Protein AF-0000000084893425 (afdb_homodimer)

Structure (mmCIF, N/CA/C/O backbone):
data_AF-0000000084893425-model_v1
#
loop_
_entity.id
_entity.type
_entity.pdbx_description
1 polymer 'adenylate cyclase'
#
loop_
_atom_site.group_PDB
_atom_site.id
_atom_site.type_symbol
_atom_site.label_atom_id
_atom_site.label_alt_id
_atom_site.label_comp_id
_atom_site.label_asym_id
_atom_site.label_entity_id
_atom_site.label_seq_id
_atom_site.pdbx_PDB_ins_code
_atom_site.Cartn_x
_atom_site.Cartn_y
_atom_site.Cartn_z
_atom_site.occupancy
_atom_site.B_iso_or_equiv
_atom_site.auth_seq_id
_atom_site.auth_comp_id
_atom_site.auth_asym_id
_atom_site.auth_atom_id
_atom_site.pdbx_PDB_model_num
ATOM 1 N N . GLU A 1 1 ? 61.594 -0.83 -3.252 1 50.06 1 GLU A N 1
ATOM 2 C CA . GLU A 1 1 ? 60.781 -1.594 -2.293 1 50.06 1 GLU A CA 1
ATOM 3 C C . GLU A 1 1 ? 59.625 -0.779 -1.783 1 50.06 1 GLU A C 1
ATOM 5 O O . GLU A 1 1 ? 58.5 -1.283 -1.716 1 50.06 1 GLU A O 1
ATOM 10 N N . PHE A 1 2 ? 59.812 0.336 -1.357 1 47.12 2 PHE A N 1
ATOM 11 C CA . PHE A 1 2 ? 58.781 1.226 -0.857 1 47.12 2 PHE A CA 1
ATOM 12 C C . PHE A 1 2 ? 57.781 1.551 -1.954 1 47.12 2 PHE A C 1
ATOM 14 O O . PHE A 1 2 ? 56.562 1.604 -1.702 1 47.12 2 PHE A O 1
ATOM 21 N N . THR A 1 3 ? 58.219 1.735 -3.127 1 51.75 3 THR A N 1
ATOM 22 C CA . THR A 1 3 ? 57.312 2.068 -4.238 1 51.75 3 THR A CA 1
ATOM 23 C C . THR A 1 3 ? 56.406 0.898 -4.562 1 51.75 3 THR A C 1
ATOM 25 O O . THR A 1 3 ? 55.219 1.096 -4.859 1 51.75 3 THR A O 1
ATOM 28 N N . THR A 1 4 ? 56.938 -0.257 -4.434 1 51.75 4 THR A N 1
ATOM 29 C CA . THR A 1 4 ? 56.156 -1.459 -4.723 1 51.75 4 THR A CA 1
ATOM 30 C C . THR A 1 4 ? 55.094 -1.674 -3.666 1 51.75 4 THR A C 1
ATOM 32 O O . THR A 1 4 ? 53.969 -2.074 -3.988 1 51.75 4 THR A O 1
ATOM 35 N N . LYS A 1 5 ? 55.406 -1.415 -2.449 1 48.09 5 LYS A N 1
ATOM 36 C CA . LYS A 1 5 ? 54.469 -1.588 -1.356 1 48.09 5 LYS A CA 1
ATOM 37 C C . LYS A 1 5 ? 53.344 -0.569 -1.448 1 48.09 5 LYS A C 1
ATOM 39 O O . LYS A 1 5 ? 52.156 -0.908 -1.232 1 48.09 5 LYS A O 1
ATOM 44 N N . LEU A 1 6 ? 53.781 0.593 -1.753 1 51.97 6 LEU A N 1
ATOM 45 C CA . LEU A 1 6 ? 52.75 1.625 -1.913 1 51.97 6 LEU A CA 1
ATOM 46 C C . LEU A 1 6 ? 51.812 1.287 -3.066 1 51.97 6 LEU A C 1
ATOM 48 O O . LEU A 1 6 ? 50.625 1.51 -2.973 1 51.97 6 LEU A O 1
ATOM 52 N N . ASP A 1 7 ? 52.406 0.733 -4.039 1 51.31 7 ASP A N 1
ATOM 53 C CA . ASP A 1 7 ? 51.625 0.308 -5.184 1 51.31 7 ASP A CA 1
ATOM 54 C C . ASP A 1 7 ? 50.656 -0.811 -4.797 1 51.31 7 ASP A C 1
ATOM 56 O O . ASP A 1 7 ? 49.5 -0.821 -5.23 1 51.31 7 ASP A O 1
ATOM 60 N N . PHE A 1 8 ? 51.188 -1.689 -4.07 1 51.69 8 PHE A N 1
ATOM 61 C CA . PHE A 1 8 ? 50.344 -2.795 -3.6 1 51.69 8 PHE A CA 1
ATOM 62 C C . PHE A 1 8 ? 49.219 -2.287 -2.709 1 51.69 8 PHE A C 1
ATOM 64 O O . PHE A 1 8 ? 48.062 -2.707 -2.855 1 51.69 8 PHE A O 1
ATOM 71 N N . LEU A 1 9 ? 49.531 -1.466 -1.801 1 53.12 9 LEU A N 1
ATOM 72 C CA . LEU A 1 9 ? 48.5 -0.928 -0.898 1 53.12 9 LEU A CA 1
ATOM 73 C C . LEU A 1 9 ? 47.469 -0.147 -1.671 1 53.12 9 LEU A C 1
ATOM 75 O O . LEU A 1 9 ? 46.25 -0.226 -1.354 1 53.12 9 LEU A O 1
ATOM 79 N N . ARG A 1 10 ? 47.906 0.449 -2.561 1 50.91 10 ARG A N 1
ATOM 80 C CA . ARG A 1 10 ? 47 1.214 -3.396 1 50.91 10 ARG A CA 1
ATOM 81 C C . ARG A 1 10 ? 46.094 0.29 -4.191 1 50.91 10 ARG A C 1
ATOM 83 O O . ARG A 1 10 ? 44.906 0.573 -4.355 1 50.91 10 ARG A O 1
ATOM 90 N N . LYS A 1 11 ? 46.688 -0.682 -4.695 1 52.53 11 LYS A N 1
ATOM 91 C CA . LYS A 1 11 ? 45.875 -1.677 -5.398 1 52.53 11 LYS A CA 1
ATOM 92 C C . LYS A 1 11 ? 44.812 -2.295 -4.477 1 52.53 11 LYS A C 1
ATOM 94 O O . LYS A 1 11 ? 43.688 -2.5 -4.875 1 52.53 11 LYS A O 1
ATOM 99 N N . LEU A 1 12 ? 45.281 -2.545 -3.322 1 53.75 12 LEU A N 1
ATOM 100 C CA . LEU A 1 12 ? 44.375 -3.117 -2.344 1 53.75 12 LEU A CA 1
ATOM 101 C C . LEU A 1 12 ? 43.25 -2.137 -2.014 1 53.75 12 LEU A C 1
ATOM 103 O O . LEU A 1 12 ? 42.094 -2.537 -1.876 1 53.75 12 LEU A O 1
ATOM 107 N N . GLN A 1 13 ? 43.688 -0.951 -1.825 1 55.56 13 GLN A N 1
ATOM 108 C CA . GLN A 1 13 ? 42.719 0.08 -1.544 1 55.56 13 GLN A CA 1
ATOM 109 C C . GLN A 1 13 ? 41.719 0.225 -2.699 1 55.56 13 GLN A C 1
ATOM 111 O O . GLN A 1 13 ? 40.531 0.401 -2.48 1 55.56 13 GLN A O 1
ATOM 116 N N . ALA A 1 14 ? 42.281 0.162 -3.84 1 55.81 14 ALA A N 1
ATOM 117 C CA . ALA A 1 14 ? 41.438 0.251 -5.031 1 55.81 14 ALA A CA 1
ATOM 118 C C . ALA A 1 14 ? 40.469 -0.92 -5.102 1 55.81 14 ALA A C 1
ATOM 120 O O . ALA A 1 14 ? 39.312 -0.743 -5.453 1 55.81 14 ALA A O 1
ATOM 121 N N . ILE A 1 15 ? 41.031 -2.016 -4.781 1 53.81 15 ILE A N 1
ATOM 122 C CA . ILE A 1 15 ? 40.188 -3.205 -4.793 1 53.81 15 ILE A CA 1
ATOM 123 C C . ILE A 1 15 ? 39.062 -3.07 -3.748 1 53.81 15 ILE A C 1
ATOM 125 O O . ILE A 1 15 ? 37.906 -3.393 -4.012 1 53.81 15 ILE A O 1
ATOM 129 N N . GLU A 1 16 ? 39.438 -2.631 -2.605 1 57.34 16 GLU A N 1
ATOM 130 C CA . GLU A 1 16 ? 38.469 -2.459 -1.531 1 57.34 16 GLU A CA 1
ATOM 131 C C . GLU A 1 16 ? 37.406 -1.43 -1.91 1 57.34 16 GLU A C 1
ATOM 133 O O . GLU A 1 16 ? 36.25 -1.599 -1.589 1 57.34 16 GLU A O 1
ATOM 138 N N . GLU A 1 17 ? 37.938 -0.517 -2.529 1 58.88 17 GLU A N 1
ATOM 139 C CA . GLU A 1 17 ? 37.031 0.536 -2.953 1 58.88 17 GLU A CA 1
ATOM 140 C C . GLU A 1 17 ? 36.062 0.028 -4.02 1 58.88 17 GLU A C 1
ATOM 142 O O . GLU A 1 17 ? 34.875 0.36 -3.994 1 58.88 17 GLU A O 1
ATOM 147 N N . VAL A 1 18 ? 36.719 -0.717 -4.922 1 57.53 18 VAL A N 1
ATOM 148 C CA . VAL A 1 18 ? 35.875 -1.309 -5.949 1 57.53 18 VAL A CA 1
ATOM 149 C C . VAL A 1 18 ? 34.875 -2.244 -5.301 1 57.53 18 VAL A C 1
ATOM 151 O O . VAL A 1 18 ? 33.688 -2.234 -5.66 1 57.53 18 VAL A O 1
ATOM 154 N N . LYS A 1 19 ? 35.375 -2.998 -4.391 1 59.56 19 LYS A N 1
ATOM 155 C CA . LYS A 1 19 ? 34.469 -3.908 -3.684 1 59.56 19 LYS A CA 1
ATOM 156 C C . LYS A 1 19 ? 33.406 -3.139 -2.922 1 59.56 19 LYS A C 1
ATOM 158 O O . LYS A 1 19 ? 32.25 -3.545 -2.9 1 59.56 19 LYS A O 1
ATOM 163 N N . GLY A 1 20 ? 33.875 -2.109 -2.324 1 60 20 GLY A N 1
ATOM 164 C CA . GLY A 1 20 ? 32.938 -1.266 -1.614 1 60 20 GLY A CA 1
ATOM 165 C C . GLY A 1 20 ? 31.875 -0.671 -2.52 1 60 20 GLY A C 1
ATOM 166 O O . GLY A 1 20 ? 30.703 -0.645 -2.166 1 60 20 GLY A O 1
ATOM 167 N N . MET A 1 21 ? 32.312 -0.296 -3.658 1 61.53 21 MET A N 1
ATOM 168 C CA . MET A 1 21 ? 31.391 0.268 -4.637 1 61.53 21 MET A CA 1
ATOM 169 C C . MET A 1 21 ? 30.422 -0.792 -5.141 1 61.53 21 MET A C 1
ATOM 171 O O . MET A 1 21 ? 29.234 -0.517 -5.312 1 61.53 21 MET A O 1
ATOM 175 N N . GLN A 1 22 ? 31.016 -1.936 -5.367 1 62.47 22 GLN A N 1
ATOM 176 C CA . GLN A 1 22 ? 30.172 -3.033 -5.812 1 62.47 22 GLN A CA 1
ATOM 177 C C . GLN A 1 22 ? 29.125 -3.385 -4.758 1 62.47 22 GLN A C 1
ATOM 179 O O . GLN A 1 22 ? 27.969 -3.652 -5.086 1 62.47 22 GLN A O 1
ATOM 184 N N . ASN A 1 23 ? 29.547 -3.324 -3.57 1 64.5 23 ASN A N 1
ATOM 185 C CA . ASN A 1 23 ? 28.625 -3.607 -2.48 1 64.5 23 ASN A CA 1
ATOM 186 C C . ASN A 1 23 ? 27.516 -2.564 -2.402 1 64.5 23 ASN A C 1
ATOM 188 O O . ASN A 1 23 ? 26.344 -2.906 -2.201 1 64.5 23 ASN A O 1
ATOM 192 N N . LEU A 1 24 ? 27.922 -1.362 -2.631 1 63.53 24 LEU A N 1
ATOM 193 C CA . LEU A 1 24 ? 26.938 -0.288 -2.58 1 63.53 24 LEU A CA 1
ATOM 194 C C . LEU A 1 24 ? 25.969 -0.392 -3.746 1 63.53 24 LEU A C 1
ATOM 196 O O . LEU A 1 24 ? 24.766 -0.116 -3.588 1 63.53 24 LEU A O 1
ATOM 200 N N . GLN A 1 25 ? 26.516 -0.797 -4.82 1 64.38 25 GLN A N 1
ATOM 201 C CA . GLN A 1 25 ? 25.656 -0.987 -5.98 1 64.38 25 GLN A CA 1
ATOM 202 C C . GLN A 1 25 ? 24.656 -2.119 -5.746 1 64.38 25 GLN A C 1
ATOM 204 O O . GLN A 1 25 ? 23.484 -1.999 -6.09 1 64.38 25 GLN A O 1
ATOM 209 N N . ASN A 1 26 ? 25.188 -3.125 -5.188 1 65.12 26 ASN A N 1
ATOM 210 C CA . ASN A 1 26 ? 24.312 -4.262 -4.875 1 65.12 26 ASN A CA 1
ATOM 211 C C . ASN A 1 26 ? 23.234 -3.883 -3.869 1 65.12 26 ASN A C 1
ATOM 213 O O . ASN A 1 26 ? 22.094 -4.316 -3.99 1 65.12 26 ASN A O 1
ATOM 217 N N . HIS A 1 27 ? 23.641 -3.07 -2.961 1 64.69 27 HIS A N 1
ATOM 218 C CA . HIS A 1 27 ? 22.672 -2.631 -1.97 1 64.69 27 HIS A CA 1
ATOM 219 C C . HIS A 1 27 ? 21.594 -1.768 -2.609 1 64.69 27 HIS A C 1
ATOM 221 O O . HIS A 1 27 ? 20.406 -1.904 -2.283 1 64.69 27 HIS A O 1
ATOM 227 N N . ASN A 1 28 ? 22.031 -0.93 -3.475 1 64.25 28 ASN A N 1
ATOM 228 C CA . ASN A 1 28 ? 21.062 -0.089 -4.184 1 64.25 28 ASN A CA 1
ATOM 229 C C . ASN A 1 28 ? 20.062 -0.924 -4.98 1 64.25 28 ASN A C 1
ATOM 231 O O . ASN A 1 28 ? 18.875 -0.64 -4.973 1 64.25 28 ASN A O 1
ATOM 235 N N . TYR A 1 29 ? 20.641 -1.9 -5.535 1 63.84 29 TYR A N 1
ATOM 236 C CA . TYR A 1 29 ? 19.797 -2.768 -6.336 1 63.84 29 TYR A CA 1
ATOM 237 C C . TYR A 1 29 ? 18.812 -3.535 -5.457 1 63.84 29 TYR A C 1
ATOM 239 O O . TYR A 1 29 ? 17.625 -3.66 -5.789 1 63.84 29 TYR A O 1
ATOM 247 N N . GLN A 1 30 ? 19.297 -3.938 -4.426 1 66.06 30 GLN A N 1
ATOM 248 C CA . GLN A 1 30 ? 18.438 -4.68 -3.506 1 66.06 30 GLN A CA 1
ATOM 249 C C . GLN A 1 30 ? 17.344 -3.785 -2.936 1 66.06 30 GLN A C 1
ATOM 251 O O . GLN A 1 30 ? 16.203 -4.223 -2.771 1 66.06 30 GLN A O 1
ATOM 256 N N . LEU A 1 31 ? 17.719 -2.574 -2.672 1 67.38 31 LEU A N 1
ATOM 257 C CA . LEU A 1 31 ? 16.734 -1.625 -2.178 1 67.38 31 LEU A CA 1
ATOM 258 C C . LEU A 1 31 ? 15.656 -1.362 -3.23 1 67.38 31 LEU A C 1
ATOM 260 O O . LEU A 1 31 ? 14.469 -1.335 -2.916 1 67.38 31 LEU A O 1
ATOM 264 N N . LEU A 1 32 ? 16.125 -1.202 -4.406 1 67.31 32 LEU A N 1
ATOM 265 C CA . LEU A 1 32 ? 15.195 -0.95 -5.5 1 67.31 32 LEU A CA 1
ATOM 266 C C . LEU A 1 32 ? 14.234 -2.119 -5.676 1 67.31 32 LEU A C 1
ATOM 268 O O . LEU A 1 32 ? 13.031 -1.914 -5.879 1 67.31 32 LEU A O 1
ATOM 272 N N . ARG A 1 33 ? 14.719 -3.275 -5.535 1 65.19 33 ARG A N 1
ATOM 273 C CA . ARG A 1 33 ? 13.906 -4.477 -5.707 1 65.19 33 ARG A CA 1
ATOM 274 C C . ARG A 1 33 ? 12.906 -4.629 -4.57 1 65.19 33 ARG A C 1
ATOM 276 O O . ARG A 1 33 ? 11.914 -5.348 -4.703 1 65.19 33 ARG A O 1
ATOM 283 N N . ASN A 1 34 ? 13.359 -3.979 -3.512 1 65.19 34 ASN A N 1
ATOM 284 C CA . ASN A 1 34 ? 12.43 -4.008 -2.385 1 65.19 34 ASN A CA 1
ATOM 285 C C . ASN A 1 34 ? 11.258 -3.051 -2.6 1 65.19 34 ASN A C 1
ATOM 287 O O . ASN A 1 34 ? 10.227 -3.166 -1.933 1 65.19 34 ASN A O 1
ATOM 291 N N . ILE A 1 35 ? 11.523 -2.152 -3.496 1 65.25 35 ILE A N 1
ATOM 292 C CA . ILE A 1 35 ? 10.477 -1.164 -3.727 1 65.25 35 ILE A CA 1
ATOM 293 C C . ILE A 1 35 ? 9.672 -1.543 -4.973 1 65.25 35 ILE A C 1
ATOM 295 O O . ILE A 1 35 ? 8.445 -1.43 -4.984 1 65.25 35 ILE A O 1
ATOM 299 N N . LEU A 1 36 ? 10.5 -2.068 -6.035 1 66.88 36 LEU A N 1
ATOM 300 C CA . LEU A 1 36 ? 9.914 -2.303 -7.352 1 66.88 36 LEU A CA 1
ATOM 301 C C . LEU A 1 36 ? 10.172 -3.734 -7.809 1 66.88 36 LEU A C 1
ATOM 303 O O . LEU A 1 36 ? 11.219 -4.309 -7.512 1 66.88 36 LEU A O 1
ATOM 307 N N . PRO A 1 37 ? 9.094 -4.234 -8.523 1 61.5 37 PRO A N 1
ATOM 308 C CA . PRO A 1 37 ? 9.43 -5.48 -9.219 1 61.5 37 PRO A CA 1
ATOM 309 C C . PRO A 1 37 ? 10.664 -5.344 -10.109 1 61.5 37 PRO A C 1
ATOM 311 O O . PRO A 1 37 ? 10.945 -4.254 -10.609 1 61.5 37 PRO A O 1
ATOM 314 N N . GLU A 1 38 ? 11.312 -6.473 -10.242 1 63.41 38 GLU A N 1
ATOM 315 C CA . GLU A 1 38 ? 12.586 -6.488 -10.961 1 63.41 38 GLU A CA 1
ATOM 316 C C . GLU A 1 38 ? 12.438 -5.895 -12.359 1 63.41 38 GLU A C 1
ATOM 318 O O . GLU A 1 38 ? 13.273 -5.102 -12.797 1 63.41 38 GLU A O 1
ATOM 323 N N . HIS A 1 39 ? 11.398 -6.258 -13.031 1 66.94 39 HIS A N 1
ATOM 324 C CA . HIS A 1 39 ? 11.234 -5.812 -14.414 1 66.94 39 HIS A CA 1
ATOM 325 C C . HIS A 1 39 ? 10.984 -4.309 -14.477 1 66.94 39 HIS A C 1
ATOM 327 O O . HIS A 1 39 ? 11.352 -3.654 -15.453 1 66.94 39 HIS A O 1
ATOM 333 N N . VAL A 1 40 ? 10.398 -3.738 -13.531 1 65.5 40 VAL A N 1
ATOM 334 C CA . VAL A 1 40 ? 10.156 -2.301 -13.461 1 65.5 40 VAL A CA 1
ATOM 335 C C . VAL A 1 40 ? 11.453 -1.58 -13.094 1 65.5 40 VAL A C 1
ATOM 337 O O . VAL A 1 40 ? 11.766 -0.529 -13.656 1 65.5 40 VAL A O 1
ATOM 340 N N . ALA A 1 41 ? 12.141 -2.156 -12.117 1 63.78 41 ALA A N 1
ATOM 341 C CA . ALA A 1 41 ? 13.445 -1.599 -11.758 1 63.78 41 ALA A CA 1
ATOM 342 C C . ALA A 1 41 ? 14.367 -1.527 -12.969 1 63.78 41 ALA A C 1
ATOM 344 O O . ALA A 1 41 ? 15.047 -0.52 -13.188 1 63.78 41 ALA A O 1
ATOM 345 N N . GLN A 1 42 ? 14.328 -2.574 -13.805 1 63.38 42 GLN A N 1
ATOM 346 C CA . GLN A 1 42 ? 15.156 -2.648 -15.008 1 63.38 42 GLN A CA 1
ATOM 347 C C . GLN A 1 42 ? 14.758 -1.582 -16.016 1 63.38 42 GLN A C 1
ATOM 349 O O . GLN A 1 42 ? 15.609 -1.024 -16.719 1 63.38 42 GLN A O 1
ATOM 354 N N . HIS A 1 43 ? 13.469 -1.373 -16.078 1 64.5 43 HIS A N 1
ATOM 355 C CA . HIS A 1 43 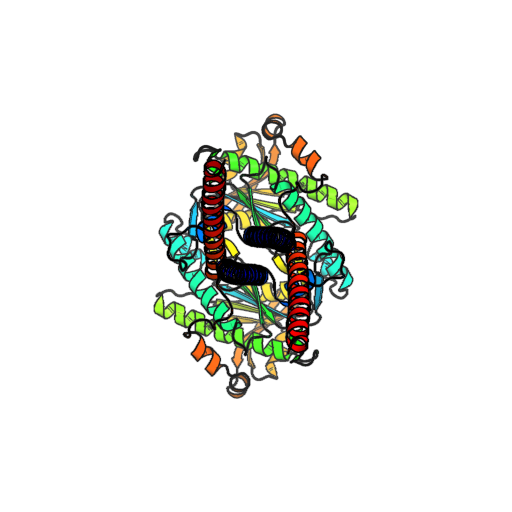? 12.953 -0.341 -16.969 1 64.5 43 HIS A CA 1
ATOM 356 C C . HIS A 1 43 ? 13.547 1.022 -16.641 1 64.5 43 HIS A C 1
ATOM 358 O O . HIS A 1 43 ? 13.961 1.76 -17.547 1 64.5 43 HIS A O 1
ATOM 364 N N . TYR A 1 44 ? 13.539 1.324 -15.398 1 61.88 44 TYR A N 1
ATOM 365 C CA . TYR A 1 44 ? 14.039 2.629 -14.977 1 61.88 44 TYR A CA 1
ATOM 366 C C . TYR A 1 44 ? 15.555 2.711 -15.141 1 61.88 44 TYR A C 1
ATOM 368 O O . TYR A 1 44 ? 16.094 3.791 -15.375 1 61.88 44 TYR A O 1
ATOM 376 N N . LEU A 1 45 ? 16.141 1.524 -14.969 1 59.59 45 LEU A N 1
ATOM 377 C CA . LEU A 1 45 ? 17.594 1.476 -15.086 1 59.59 45 LEU A CA 1
ATOM 378 C C . LEU A 1 45 ? 18.016 1.512 -16.547 1 59.59 45 LEU A C 1
ATOM 380 O O . LEU A 1 45 ? 19.141 1.923 -16.859 1 59.59 45 LEU A O 1
ATOM 384 N N . GLY A 1 46 ? 17.203 1.003 -17.375 1 52.84 46 GLY A N 1
ATOM 385 C CA . GLY A 1 46 ? 17.578 0.949 -18.781 1 52.84 46 GLY A CA 1
ATOM 386 C C . GLY A 1 46 ? 17.547 2.309 -19.453 1 52.84 46 GLY A C 1
ATOM 387 O O . GLY A 1 46 ? 16.938 3.252 -18.938 1 52.84 46 GLY A O 1
ATOM 388 N N . GLN A 1 47 ? 18.578 2.699 -20.297 1 48.97 47 GLN A N 1
ATOM 389 C CA . GLN A 1 47 ? 19.109 3.898 -20.938 1 48.97 47 GLN A CA 1
ATOM 390 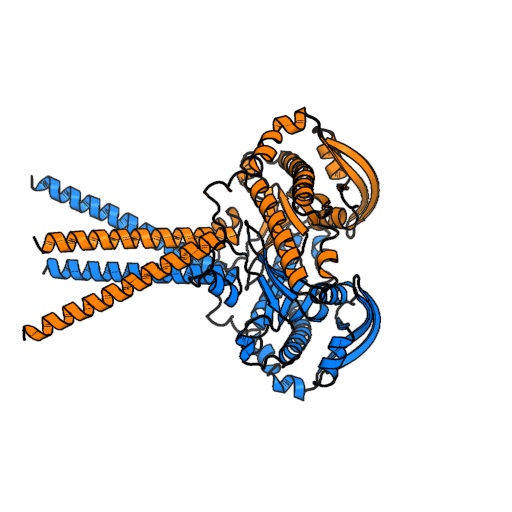C C . GLN A 1 47 ? 17.984 4.758 -21.5 1 48.97 47 GLN A C 1
ATOM 392 O O . GLN A 1 47 ? 18.062 5.988 -21.484 1 48.97 47 GLN A O 1
ATOM 397 N N . ASN A 1 48 ? 17.312 4.422 -22.594 1 43.94 48 ASN A N 1
ATOM 398 C CA . ASN A 1 48 ? 16.906 5.375 -23.625 1 43.94 48 ASN A CA 1
ATOM 399 C C . ASN A 1 48 ? 15.648 6.141 -23.203 1 43.94 48 ASN A C 1
ATOM 401 O O . ASN A 1 48 ? 15.07 6.883 -24.016 1 43.94 48 ASN A O 1
ATOM 405 N N . LYS A 1 49 ? 14.938 5.785 -22.188 1 47.53 49 LYS A N 1
ATOM 406 C CA . LYS A 1 49 ? 13.672 6.5 -22.266 1 47.53 49 LYS A CA 1
ATOM 407 C C . LYS A 1 49 ? 13.625 7.664 -21.281 1 47.53 49 LYS A C 1
ATOM 409 O O . LYS A 1 49 ? 14.383 7.691 -20.312 1 47.53 49 LYS A O 1
ATOM 414 N N . ASN A 1 50 ? 12.883 8.672 -21.75 1 45.31 50 ASN A N 1
ATOM 415 C CA . ASN A 1 50 ? 12.578 9.914 -21.047 1 45.31 50 ASN A CA 1
ATOM 416 C C . ASN A 1 50 ? 12.234 9.68 -19.578 1 45.31 50 ASN A C 1
ATOM 418 O O . ASN A 1 50 ? 11.273 8.977 -19.281 1 45.31 50 ASN A O 1
ATOM 422 N N . HIS A 1 51 ? 13.258 9.719 -18.656 1 48.5 51 HIS A N 1
ATOM 423 C CA . HIS A 1 51 ? 13.289 9.594 -17.203 1 48.5 51 HIS A CA 1
ATOM 424 C C . HIS A 1 51 ? 11.938 9.977 -16.594 1 48.5 51 HIS A C 1
ATOM 426 O O . HIS A 1 51 ? 11.664 9.656 -15.445 1 48.5 51 HIS A O 1
ATOM 432 N N . GLU A 1 52 ? 11.289 10.797 -17.359 1 49.44 52 GLU A N 1
ATOM 433 C CA . GLU A 1 52 ? 10.117 11.422 -16.75 1 49.44 52 GLU A CA 1
ATOM 434 C C . GLU A 1 52 ? 8.883 10.531 -16.891 1 49.44 52 GLU A C 1
ATOM 436 O O . GLU A 1 52 ? 7.844 10.805 -16.281 1 49.44 52 GLU A O 1
ATOM 441 N N . GLU A 1 53 ? 9.156 9.43 -17.688 1 56.06 53 GLU A N 1
ATOM 442 C CA . GLU A 1 53 ? 7.875 8.789 -17.969 1 56.06 53 GLU A CA 1
ATOM 443 C C . GLU A 1 53 ? 7.559 7.715 -16.938 1 56.06 53 GLU A C 1
ATOM 445 O O . GLU A 1 53 ? 8.414 6.898 -16.594 1 56.06 53 GLU A O 1
ATOM 450 N N . LEU A 1 54 ? 6.477 7.93 -16.281 1 59.22 54 LEU A N 1
ATOM 451 C CA . LEU A 1 54 ? 5.859 6.969 -15.375 1 59.22 54 LEU A CA 1
ATOM 452 C C . LEU A 1 54 ? 5.781 5.586 -16.016 1 59.22 54 LEU A C 1
ATOM 454 O O . LEU A 1 54 ? 5.473 5.465 -17.203 1 59.22 54 LEU A O 1
ATOM 458 N N . TYR A 1 55 ? 6.359 4.645 -15.352 1 67.44 55 TYR A N 1
ATOM 459 C CA . TYR A 1 55 ? 6.148 3.283 -15.836 1 67.44 55 TYR A CA 1
ATOM 460 C C . TYR A 1 55 ? 4.664 2.934 -15.852 1 67.44 55 TYR A C 1
ATOM 462 O O . TYR A 1 55 ? 3.963 3.127 -14.859 1 67.44 55 TYR A O 1
ATOM 470 N N . SER A 1 56 ? 4.141 2.715 -17.031 1 75.38 56 SER A N 1
ATOM 471 C CA . SER A 1 56 ? 2.814 2.127 -17.188 1 75.38 56 SER A CA 1
ATOM 472 C C . SER A 1 56 ? 2.799 1.076 -18.281 1 75.38 56 SER A C 1
ATOM 474 O O . SER A 1 56 ? 3.355 1.293 -19.359 1 75.38 56 SER A O 1
ATOM 476 N N . GLN A 1 57 ? 2.338 -0.13 -17.922 1 80.25 57 GLN A N 1
ATOM 477 C CA . GLN A 1 57 ? 2.273 -1.221 -18.891 1 80.25 57 GLN A CA 1
ATOM 478 C C . GLN A 1 57 ? 0.935 -1.949 -18.797 1 80.25 57 GLN A C 1
ATOM 480 O O . GLN A 1 57 ? 0.468 -2.283 -17.719 1 80.25 57 GLN A O 1
ATOM 485 N N . ALA A 1 58 ? 0.393 -2.186 -19.984 1 84.12 58 ALA A N 1
ATOM 486 C CA . ALA A 1 58 ? -0.861 -2.932 -20.047 1 84.12 58 ALA A CA 1
ATOM 487 C C . ALA A 1 58 ? -0.603 -4.434 -20.125 1 84.12 58 ALA A C 1
ATOM 489 O O . ALA A 1 58 ? 0.321 -4.879 -20.812 1 84.12 58 ALA A O 1
ATOM 490 N N . HIS A 1 59 ? -1.348 -5.184 -19.406 1 86.25 59 HIS A N 1
ATOM 491 C CA . HIS A 1 59 ? -1.349 -6.645 -19.422 1 86.25 59 HIS A CA 1
ATOM 492 C C . HIS A 1 59 ? -2.742 -7.188 -19.719 1 86.25 59 HIS A C 1
ATOM 494 O O . HIS A 1 59 ? -3.713 -6.809 -19.062 1 86.25 59 HIS A O 1
ATOM 500 N N . SER A 1 60 ? -2.832 -8.086 -20.609 1 86.5 60 SER A N 1
ATOM 501 C CA . SER A 1 60 ? -4.129 -8.547 -21.094 1 86.5 60 SER A CA 1
ATOM 502 C C . SER A 1 60 ? -4.734 -9.586 -20.156 1 86.5 60 SER A C 1
ATOM 504 O O . SER A 1 60 ? -5.957 -9.719 -20.078 1 86.5 60 SER A O 1
ATOM 506 N N . CYS A 1 61 ? -3.877 -10.32 -19.484 1 91.75 61 CYS A N 1
ATOM 507 C CA . CYS A 1 61 ? -4.367 -11.398 -18.641 1 91.75 61 CYS A CA 1
ATOM 508 C C . CYS A 1 61 ? -3.525 -11.523 -17.375 1 91.75 61 CYS A C 1
ATOM 510 O O . CYS A 1 61 ? -2.428 -12.086 -17.406 1 91.75 61 CYS A O 1
ATOM 512 N N . VAL A 1 62 ? -4.117 -11.055 -16.281 1 93.69 62 VAL A N 1
ATOM 513 C CA . VAL A 1 62 ? -3.439 -11.086 -14.992 1 93.69 62 VAL A CA 1
ATOM 514 C C . VAL A 1 62 ? -4.355 -11.703 -13.945 1 93.69 62 VAL A C 1
ATOM 516 O O . VAL A 1 62 ? -5.551 -11.406 -13.898 1 93.69 62 VAL A O 1
ATOM 519 N N . GLY A 1 63 ? -3.861 -12.703 -13.242 1 96.94 63 GLY A N 1
ATOM 520 C CA . GLY A 1 63 ? -4.562 -13.18 -12.055 1 96.94 63 GLY A CA 1
ATOM 521 C C . GLY A 1 63 ? -4.352 -12.297 -10.844 1 96.94 63 GLY A C 1
ATOM 522 O O . GLY A 1 63 ? -3.25 -11.789 -10.625 1 96.94 63 GLY A O 1
ATOM 523 N N . ILE A 1 64 ? -5.414 -12.117 -10.039 1 98.31 64 ILE A N 1
ATOM 524 C CA . ILE A 1 64 ? -5.348 -11.227 -8.883 1 98.31 64 ILE A CA 1
ATOM 525 C C . ILE A 1 64 ? -5.906 -11.945 -7.656 1 98.31 64 ILE A C 1
ATOM 527 O O . ILE A 1 64 ? -6.93 -12.625 -7.734 1 98.31 64 ILE A O 1
ATOM 531 N N . MET A 1 65 ? -5.227 -11.766 -6.566 1 98.81 65 MET A N 1
ATOM 532 C CA . MET A 1 65 ? -5.664 -12.344 -5.301 1 98.81 65 MET A CA 1
ATOM 533 C C . MET A 1 65 ? -5.703 -11.289 -4.199 1 98.81 65 MET A C 1
ATOM 535 O O . MET A 1 65 ? -4.746 -10.539 -4.023 1 98.81 65 MET A O 1
ATOM 539 N N . PHE A 1 66 ? -6.773 -11.211 -3.564 1 98.5 66 PHE A N 1
ATOM 540 C CA . PHE A 1 66 ? -6.887 -10.547 -2.271 1 98.5 66 PHE A CA 1
ATOM 541 C C . PHE A 1 66 ? -7.129 -11.562 -1.161 1 98.5 66 PHE A C 1
ATOM 543 O O . PHE A 1 66 ? -8.109 -12.305 -1.194 1 98.5 66 PHE A O 1
ATOM 550 N N . ALA A 1 67 ? -6.246 -11.641 -0.212 1 98.12 67 ALA A N 1
ATOM 551 C CA . ALA A 1 67 ? -6.383 -12.523 0.943 1 98.12 67 ALA A CA 1
ATOM 552 C C . ALA A 1 67 ? -6.426 -11.727 2.242 1 98.12 67 ALA A C 1
ATOM 554 O O . ALA A 1 67 ? -5.41 -11.172 2.672 1 98.12 67 ALA A O 1
ATOM 555 N N . SER A 1 68 ? -7.539 -11.742 2.859 1 96.31 68 SER A N 1
ATOM 556 C CA . SER A 1 68 ? -7.727 -10.945 4.062 1 96.31 68 SER A CA 1
ATOM 557 C C . SER A 1 68 ? -7.77 -11.82 5.309 1 96.31 68 SER A C 1
ATOM 559 O O . SER A 1 68 ? -8.445 -12.852 5.328 1 96.31 68 SER A O 1
ATOM 561 N N . ILE A 1 69 ? -7.055 -11.336 6.285 1 93.25 69 ILE A N 1
ATOM 562 C CA . ILE A 1 69 ? -7.211 -11.93 7.609 1 93.25 69 ILE A CA 1
ATOM 563 C C . ILE A 1 69 ? -8.391 -11.289 8.328 1 93.25 69 ILE A C 1
ATOM 565 O O . ILE A 1 69 ? -8.312 -10.133 8.75 1 93.25 69 ILE A O 1
ATOM 569 N N . VAL A 1 70 ? -9.609 -11.828 8.43 1 87.06 70 VAL A N 1
ATOM 570 C CA . VAL A 1 70 ? -10.914 -11.266 8.766 1 87.06 70 VAL A CA 1
ATOM 571 C C . VAL A 1 70 ? -10.953 -10.891 10.242 1 87.06 70 VAL A C 1
ATOM 573 O O . VAL A 1 70 ? -11.617 -9.922 10.625 1 87.06 70 VAL A O 1
ATOM 576 N N . ASN A 1 71 ? -10.422 -11.453 11.156 1 77 71 ASN A N 1
ATOM 577 C CA . ASN A 1 71 ? -10.57 -11.109 12.57 1 77 71 ASN A CA 1
ATOM 578 C C . ASN A 1 71 ? -9.273 -10.547 13.148 1 77 71 ASN A C 1
ATOM 580 O O . ASN A 1 71 ? -9.008 -10.695 14.344 1 77 71 ASN A O 1
ATOM 584 N N . PHE A 1 72 ? -8.594 -9.844 12.383 1 77.38 72 PHE A N 1
ATOM 585 C CA . PHE A 1 72 ? -7.355 -9.258 12.883 1 77.38 72 PHE A CA 1
ATOM 586 C C . PHE A 1 72 ? -7.637 -7.973 13.648 1 77.38 72 PHE A C 1
ATOM 588 O O . PHE A 1 72 ? -7.035 -7.727 14.695 1 77.38 72 PHE A O 1
ATOM 595 N N . SER A 1 73 ? -8.516 -7.246 13.055 1 66.88 73 SER A N 1
ATOM 596 C CA . SER A 1 73 ? -8.82 -5.969 13.688 1 66.88 73 SER A CA 1
ATOM 597 C C . SER A 1 73 ? -9.367 -6.164 15.094 1 66.88 73 SER A C 1
ATOM 599 O O . SER A 1 73 ? -9.211 -5.293 15.953 1 66.88 73 SER A O 1
ATOM 601 N N . SER A 1 74 ? -10 -7.246 15.234 1 63.78 74 SER A N 1
ATOM 602 C CA . SER A 1 74 ? -10.547 -7.516 16.562 1 63.78 74 SER A CA 1
ATOM 603 C C . SER A 1 74 ? -9.445 -7.691 17.594 1 63.78 74 SER A C 1
ATOM 605 O O . SER A 1 74 ? -9.68 -7.551 18.797 1 63.78 74 SER A O 1
ATOM 607 N N . CYS A 1 75 ? -8.305 -7.879 17.062 1 59 75 CYS A N 1
ATOM 608 C CA . CYS A 1 75 ? -7.184 -8.148 17.953 1 59 75 CYS A CA 1
ATOM 609 C C . CYS A 1 75 ? -6.738 -6.875 18.656 1 59 75 CYS A C 1
ATOM 611 O O . CYS A 1 75 ? -6.062 -6.938 19.688 1 59 75 CYS A O 1
ATOM 613 N N . TYR A 1 76 ? -7.086 -5.738 18.125 1 59.66 76 TYR A N 1
ATOM 614 C CA . TYR A 1 76 ? -6.617 -4.547 18.828 1 59.66 76 TYR A CA 1
ATOM 615 C C . TYR A 1 76 ? -7.777 -3.613 19.156 1 59.66 76 TYR A C 1
ATOM 617 O O . TYR A 1 76 ? -7.57 -2.436 19.453 1 59.66 76 TYR A O 1
ATOM 625 N N . SER A 1 77 ? -9.031 -4.059 19 1 57.72 77 SER A N 1
ATOM 626 C CA . SER A 1 77 ? -10.203 -3.248 19.359 1 57.72 77 SER A CA 1
ATOM 627 C C . SER A 1 77 ? -10.102 -2.715 20.781 1 57.72 77 SER A C 1
ATOM 629 O O . SER A 1 77 ? -10.711 -1.694 21.109 1 57.72 77 SER A O 1
ATOM 631 N N . HIS A 1 78 ? -9.375 -3.502 21.578 1 53.34 78 HIS A N 1
ATOM 632 C CA . HIS A 1 78 ? -9.305 -2.961 22.922 1 53.34 78 HIS A CA 1
ATOM 633 C C . HIS A 1 78 ? -8.008 -2.193 23.141 1 53.34 78 HIS A C 1
ATOM 635 O O . HIS A 1 78 ? -7.047 -2.736 23.703 1 53.34 78 HIS A O 1
ATOM 641 N N . LEU A 1 79 ? -7.883 -1.212 22.219 1 52.47 79 LEU A N 1
ATOM 642 C CA . LEU A 1 79 ? -6.742 -0.358 21.922 1 52.47 79 LEU A CA 1
ATOM 643 C C . LEU A 1 79 ? -6.023 0.067 23.203 1 52.47 79 LEU A C 1
ATOM 645 O O . LEU A 1 79 ? -4.914 0.6 23.141 1 52.47 79 LEU A O 1
ATOM 649 N N . ASP A 1 80 ? -6.75 -0.027 24.375 1 53.59 80 ASP A N 1
ATOM 650 C CA . ASP A 1 80 ? -6.059 0.584 25.5 1 53.59 80 ASP A CA 1
ATOM 651 C C . ASP A 1 80 ? -4.723 -0.107 25.766 1 53.59 80 ASP A C 1
ATOM 653 O O . ASP A 1 80 ? -3.887 0.407 26.516 1 53.59 80 ASP A O 1
ATOM 657 N N . GLU A 1 81 ? -4.547 -1.083 24.984 1 63.22 81 GLU A N 1
ATOM 658 C CA . GLU A 1 81 ? -3.271 -1.66 25.406 1 63.22 81 GLU A CA 1
ATOM 659 C C . GLU A 1 81 ? -2.312 -1.773 24.219 1 63.22 81 GLU A C 1
ATOM 661 O O . GLU A 1 81 ? -2.422 -2.697 23.406 1 63.22 81 GLU A O 1
ATOM 666 N N . HIS A 1 82 ? -1.53 -0.735 24.031 1 69.06 82 HIS A N 1
ATOM 667 C CA . HIS A 1 82 ? -0.466 -0.656 23.031 1 69.06 82 HIS A CA 1
ATOM 668 C C . HIS A 1 82 ? 0.256 -1.992 22.891 1 69.06 82 HIS A C 1
ATOM 670 O O . HIS A 1 82 ? 0.629 -2.385 21.781 1 69.06 82 HIS A O 1
ATOM 676 N N . GLU A 1 83 ? 0.196 -2.654 24.016 1 70.75 83 GLU A N 1
ATOM 677 C CA . GLU A 1 83 ? 0.925 -3.918 24 1 70.75 83 GLU A CA 1
ATOM 678 C C . GLU A 1 83 ? 0.215 -4.961 23.141 1 70.75 83 GLU A C 1
ATOM 680 O O . GLU A 1 83 ? 0.863 -5.73 22.422 1 70.75 83 GLU A O 1
ATOM 685 N N . GLN A 1 84 ? -1.101 -4.883 23.25 1 73.81 84 GLN A N 1
ATOM 686 C CA . GLN A 1 84 ? -1.87 -5.852 22.484 1 73.81 84 GLN A CA 1
ATOM 687 C C . GLN A 1 84 ? -1.779 -5.566 20.984 1 73.81 84 GLN A C 1
ATOM 689 O O . GLN A 1 84 ? -1.71 -6.492 20.172 1 73.81 84 GLN A O 1
ATOM 694 N N . VAL A 1 85 ? -1.729 -4.297 20.641 1 74.56 85 VAL A N 1
ATOM 695 C CA . VAL A 1 85 ? -1.633 -3.922 19.234 1 74.56 85 VAL A CA 1
ATOM 696 C C . VAL A 1 85 ? -0.273 -4.34 18.688 1 74.56 85 VAL A C 1
ATOM 698 O O . VAL A 1 85 ? -0.186 -4.871 17.578 1 74.56 85 VAL A O 1
ATOM 701 N N . ILE A 1 86 ? 0.707 -4.223 19.5 1 74.44 86 ILE A N 1
ATOM 702 C CA . ILE A 1 86 ? 2.059 -4.578 19.094 1 74.44 86 ILE A CA 1
ATOM 703 C C . ILE A 1 86 ? 2.152 -6.086 18.859 1 74.44 86 ILE A C 1
ATOM 705 O O . ILE A 1 86 ? 2.727 -6.539 17.875 1 74.44 86 ILE A O 1
ATOM 709 N N . LYS A 1 87 ? 1.574 -6.812 19.734 1 76 87 LYS A N 1
ATOM 710 C CA . LYS A 1 87 ? 1.577 -8.266 19.609 1 76 87 LYS A CA 1
ATOM 711 C C . LYS A 1 87 ? 0.832 -8.711 18.359 1 76 87 LYS A C 1
ATOM 713 O O . LYS A 1 87 ? 1.278 -9.617 17.656 1 76 87 LYS A O 1
ATOM 718 N N . SER A 1 88 ? -0.266 -8.055 18.156 1 79.19 88 SER A N 1
ATOM 719 C CA . SER A 1 88 ? -1.059 -8.383 16.984 1 79.19 88 SER A CA 1
ATOM 720 C C . SER A 1 88 ? -0.294 -8.062 15.703 1 79.19 88 SER A C 1
ATOM 722 O O . SER A 1 88 ? -0.37 -8.812 14.727 1 79.19 88 SER A O 1
ATOM 724 N N . LEU A 1 89 ? 0.395 -7.004 15.742 1 79.69 89 LEU A N 1
ATOM 725 C CA . LEU A 1 89 ? 1.178 -6.625 14.57 1 79.69 89 LEU A CA 1
ATOM 726 C C . LEU A 1 89 ? 2.307 -7.617 14.328 1 79.69 89 LEU A C 1
ATOM 728 O O . LEU A 1 89 ? 2.65 -7.902 13.18 1 79.69 89 LEU A O 1
ATOM 732 N N . ARG A 1 90 ? 2.881 -8.062 15.359 1 78.5 90 ARG A N 1
ATOM 733 C CA . ARG A 1 90 ? 3.926 -9.078 15.234 1 78.5 90 ARG A CA 1
ATOM 734 C C . ARG A 1 90 ? 3.385 -10.344 14.578 1 78.5 90 ARG A C 1
ATOM 736 O O . ARG A 1 90 ? 4.043 -10.93 13.711 1 78.5 90 ARG A O 1
ATOM 743 N N . LEU A 1 91 ? 2.215 -10.68 15.031 1 81.69 91 LEU A N 1
ATOM 744 C CA . LEU A 1 91 ? 1.591 -11.867 14.453 1 81.69 91 LEU A CA 1
ATOM 745 C C . LEU A 1 91 ? 1.258 -11.648 12.984 1 81.69 91 LEU A C 1
ATOM 747 O O . LEU A 1 91 ? 1.478 -12.531 12.156 1 81.69 91 LEU A O 1
ATOM 751 N N . LEU A 1 92 ? 0.755 -10.508 12.688 1 84.81 92 LEU A N 1
ATOM 752 C CA . LEU A 1 92 ? 0.485 -10.164 11.297 1 84.81 92 LEU A CA 1
ATOM 753 C C . LEU A 1 92 ? 1.754 -10.258 10.453 1 84.81 92 LEU A C 1
ATOM 755 O O . LEU A 1 92 ? 1.734 -10.82 9.359 1 84.81 92 LEU A O 1
ATOM 759 N N . ASN A 1 93 ? 2.775 -9.734 10.945 1 82.75 93 ASN A N 1
ATOM 760 C CA . ASN A 1 93 ? 4.039 -9.773 10.211 1 82.75 93 ASN A CA 1
ATOM 761 C C . ASN A 1 93 ? 4.531 -11.203 10.008 1 82.75 93 ASN A C 1
ATOM 763 O O . ASN A 1 93 ? 5.121 -11.516 8.977 1 82.75 93 ASN A O 1
ATOM 767 N N . GLU A 1 94 ? 4.336 -11.953 10.984 1 82.44 94 GLU A N 1
ATOM 768 C CA . GLU A 1 94 ? 4.719 -13.352 10.852 1 82.44 94 GLU A CA 1
ATOM 769 C C . GLU A 1 94 ? 3.973 -14.023 9.703 1 82.44 94 GLU A C 1
ATOM 771 O O . GLU A 1 94 ? 4.566 -14.781 8.93 1 82.44 94 GLU A O 1
ATOM 776 N N . ILE A 1 95 ? 2.738 -13.789 9.664 1 87.31 95 ILE A N 1
ATOM 777 C CA . ILE A 1 95 ? 1.909 -14.367 8.617 1 87.31 95 ILE A CA 1
ATOM 778 C C . ILE A 1 95 ? 2.375 -13.859 7.25 1 87.31 95 ILE A C 1
ATOM 780 O O . ILE A 1 95 ? 2.594 -14.656 6.332 1 87.31 95 ILE A O 1
ATOM 784 N N . ILE A 1 96 ? 2.539 -12.57 7.156 1 88 96 ILE A N 1
ATOM 785 C CA . ILE A 1 96 ? 2.953 -11.961 5.898 1 88 96 ILE A CA 1
ATOM 786 C C . ILE A 1 96 ? 4.328 -12.484 5.496 1 88 96 ILE A C 1
ATOM 788 O O . ILE A 1 96 ? 4.57 -12.773 4.32 1 88 96 ILE A O 1
ATOM 792 N N . PHE A 1 97 ? 5.117 -12.656 6.426 1 80.56 97 PHE A N 1
ATOM 793 C CA . PHE A 1 97 ? 6.453 -13.188 6.195 1 80.56 97 PHE A CA 1
ATOM 794 C C . PHE A 1 97 ? 6.379 -14.594 5.602 1 80.56 97 PHE A C 1
ATOM 796 O O . PHE A 1 97 ? 7.09 -14.898 4.641 1 80.56 97 PHE A O 1
ATOM 803 N N . ASP A 1 98 ? 5.574 -15.352 6.152 1 84.19 98 ASP A N 1
ATOM 804 C CA . ASP A 1 98 ? 5.418 -16.719 5.668 1 84.19 98 ASP A CA 1
ATOM 805 C C . ASP A 1 98 ? 4.891 -16.734 4.234 1 84.19 98 ASP A C 1
ATOM 807 O O . ASP A 1 98 ? 5.328 -17.547 3.416 1 84.19 98 ASP A O 1
ATOM 811 N N . ILE A 1 99 ? 4 -15.898 3.939 1 90.5 99 ILE A N 1
ATOM 812 C CA . ILE A 1 99 ? 3.447 -15.828 2.59 1 90.5 99 ILE A CA 1
ATOM 813 C C . ILE A 1 99 ? 4.52 -15.352 1.616 1 90.5 99 ILE A C 1
ATOM 815 O O . ILE A 1 99 ? 4.664 -15.898 0.521 1 90.5 99 ILE A O 1
ATOM 819 N N . ASP A 1 100 ? 5.242 -14.344 2.059 1 85.81 100 ASP A N 1
ATOM 820 C CA . ASP A 1 100 ? 6.344 -13.836 1.247 1 85.81 100 ASP A CA 1
ATOM 821 C C . ASP A 1 100 ? 7.336 -14.945 0.908 1 85.81 100 ASP A C 1
ATOM 823 O O . ASP A 1 100 ? 7.82 -15.023 -0.223 1 85.81 100 ASP A O 1
ATOM 827 N N . ASN A 1 101 ? 7.613 -15.711 1.848 1 81.12 101 ASN A N 1
ATOM 828 C CA . ASN A 1 101 ? 8.539 -16.812 1.636 1 81.12 101 ASN A CA 1
ATOM 829 C C . ASN A 1 101 ? 7.984 -17.828 0.65 1 81.12 101 ASN A C 1
ATOM 831 O O . ASN A 1 101 ? 8.719 -18.359 -0.187 1 81.12 101 ASN A O 1
ATOM 835 N N . LEU A 1 102 ? 6.801 -18.078 0.808 1 86.19 102 LEU A N 1
ATOM 836 C CA . LEU A 1 102 ? 6.141 -19.031 -0.078 1 86.19 102 LEU A CA 1
ATOM 837 C C . LEU A 1 102 ? 6.184 -18.547 -1.524 1 86.19 102 LEU A C 1
ATOM 839 O O . LEU A 1 102 ? 6.594 -19.281 -2.42 1 86.19 102 LEU A O 1
ATOM 843 N N . ILE A 1 103 ? 5.844 -17.297 -1.769 1 88.75 103 ILE A N 1
ATOM 844 C CA . ILE A 1 103 ? 5.746 -16.75 -3.121 1 88.75 103 ILE A CA 1
ATOM 845 C C . ILE A 1 103 ? 7.145 -16.609 -3.719 1 88.75 103 ILE A C 1
ATOM 847 O O . ILE A 1 103 ? 7.297 -16.5 -4.938 1 88.75 103 ILE A O 1
ATOM 851 N N . SER A 1 104 ? 8.125 -16.625 -2.916 1 81.56 104 SER A N 1
ATOM 852 C CA . SER A 1 104 ? 9.5 -16.453 -3.375 1 81.56 104 SER A CA 1
ATOM 853 C C . SER A 1 104 ? 10.062 -17.766 -3.926 1 81.56 104 SER A C 1
ATOM 855 O O . SER A 1 104 ? 11.109 -17.766 -4.578 1 81.56 104 SER A O 1
ATOM 857 N N . GLN A 1 105 ? 9.414 -18.797 -3.664 1 83.19 105 GLN A N 1
ATOM 858 C CA . GLN A 1 105 ? 9.867 -20.094 -4.195 1 83.19 105 GLN A CA 1
ATOM 859 C C . GLN A 1 105 ? 9.828 -20.094 -5.719 1 83.19 105 GLN A C 1
ATOM 861 O O . GLN A 1 105 ? 8.961 -19.469 -6.328 1 83.19 105 GLN A O 1
ATOM 866 N N . GLU A 1 106 ? 10.633 -20.875 -6.32 1 80.81 106 GLU A N 1
ATOM 867 C CA . GLU A 1 106 ? 10.781 -20.953 -7.773 1 80.81 106 GLU A CA 1
ATOM 868 C C . GLU A 1 106 ? 9.469 -21.375 -8.438 1 80.81 106 GLU A C 1
ATOM 870 O O . GLU A 1 106 ? 9.133 -20.891 -9.523 1 80.81 106 GLU A O 1
ATOM 875 N N . ARG A 1 107 ? 8.789 -22.266 -7.848 1 84.19 107 ARG A N 1
ATOM 876 C CA . ARG A 1 107 ? 7.555 -22.781 -8.43 1 84.19 107 ARG A CA 1
ATOM 877 C C . ARG A 1 107 ? 6.5 -21.688 -8.555 1 84.19 107 ARG A C 1
ATOM 879 O O . ARG A 1 107 ? 5.586 -21.797 -9.375 1 84.19 107 ARG A O 1
ATOM 886 N N . PHE A 1 108 ? 6.637 -20.625 -7.762 1 88.25 108 PHE A N 1
ATOM 887 C CA . PHE A 1 108 ? 5.672 -19.531 -7.77 1 88.25 108 PHE A CA 1
ATOM 888 C C . PHE A 1 108 ? 6.266 -18.297 -8.43 1 88.25 108 PHE A C 1
ATOM 890 O O . PHE A 1 108 ? 5.848 -17.172 -8.141 1 88.25 108 PHE A O 1
ATOM 897 N N . ARG A 1 109 ? 7.156 -18.422 -9.328 1 82.44 109 ARG A N 1
ATOM 898 C CA . ARG A 1 109 ? 7.895 -17.328 -9.953 1 82.44 109 ARG A CA 1
ATOM 899 C C . ARG A 1 109 ? 6.965 -16.438 -10.773 1 82.44 109 ARG A C 1
ATOM 901 O O . ARG A 1 109 ? 7.273 -15.273 -11.016 1 82.44 109 ARG A O 1
ATOM 908 N N . CYS A 1 110 ? 5.859 -16.984 -11.211 1 86.94 110 CYS A N 1
ATOM 909 C CA . CYS A 1 110 ? 4.926 -16.203 -12.016 1 86.94 110 CYS A CA 1
ATOM 910 C C . CYS A 1 110 ? 4.035 -15.344 -11.125 1 86.94 110 CYS A C 1
ATOM 912 O O . CYS A 1 110 ? 3.197 -14.594 -11.625 1 86.94 110 CYS A O 1
ATOM 914 N N . LEU A 1 111 ? 4.211 -15.523 -9.828 1 91.19 111 LEU A N 1
ATOM 915 C CA . LEU A 1 111 ? 3.439 -14.75 -8.867 1 91.19 111 LEU A CA 1
ATOM 916 C C . LEU A 1 111 ? 4.262 -13.586 -8.32 1 91.19 111 LEU A C 1
ATOM 918 O O . LEU A 1 111 ? 5.488 -13.68 -8.227 1 91.19 111 LEU A O 1
ATOM 922 N N . GLU A 1 112 ? 3.555 -12.531 -8.039 1 89.06 112 GLU A N 1
ATOM 923 C CA . GLU A 1 112 ? 4.191 -11.336 -7.488 1 89.06 112 GLU A CA 1
ATOM 924 C C . GLU A 1 112 ? 3.324 -10.703 -6.402 1 89.06 112 GLU A C 1
ATOM 926 O O . GLU A 1 112 ? 2.113 -10.547 -6.582 1 89.06 112 GLU A O 1
ATOM 931 N N . LYS A 1 113 ? 4.031 -10.453 -5.266 1 91.38 113 LYS A N 1
ATOM 932 C CA . LYS A 1 113 ? 3.344 -9.633 -4.273 1 91.38 113 LYS A CA 1
ATOM 933 C C . LYS A 1 113 ? 3.148 -8.203 -4.785 1 91.38 113 LYS A C 1
ATOM 935 O O . LYS A 1 113 ? 4.09 -7.582 -5.277 1 91.38 113 LYS A O 1
ATOM 940 N N . ILE A 1 114 ? 1.965 -7.711 -4.719 1 92.81 114 ILE A N 1
ATOM 941 C CA . ILE A 1 114 ? 1.718 -6.324 -5.102 1 92.81 114 ILE A CA 1
ATOM 942 C C . ILE A 1 114 ? 1.877 -5.418 -3.885 1 92.81 114 ILE A C 1
ATOM 944 O O . ILE A 1 114 ? 2.678 -4.48 -3.9 1 92.81 114 ILE A O 1
ATOM 948 N N . LYS A 1 115 ? 1.104 -5.711 -2.812 1 91.75 115 LYS A N 1
ATOM 949 C CA . LYS A 1 115 ? 1.178 -4.93 -1.583 1 91.75 115 LYS A CA 1
ATOM 950 C C . LYS A 1 115 ? 0.322 -5.551 -0.484 1 91.75 115 LYS A C 1
ATOM 952 O O . LYS A 1 115 ? -0.41 -6.512 -0.729 1 91.75 115 LYS A O 1
ATOM 957 N N . THR A 1 116 ? 0.524 -4.977 0.708 1 91.75 116 THR A N 1
ATOM 958 C CA . THR A 1 116 ? -0.396 -5.246 1.808 1 91.75 116 THR A CA 1
ATOM 959 C C . THR A 1 116 ? -1.299 -4.043 2.066 1 91.75 116 THR A C 1
ATOM 961 O O . THR A 1 116 ? -0.854 -2.898 1.978 1 91.75 116 THR A O 1
ATOM 964 N N . ILE A 1 117 ? -2.467 -4.281 2.311 1 92.62 117 ILE A N 1
ATOM 965 C CA . ILE A 1 117 ? -3.453 -3.277 2.693 1 92.62 117 ILE A CA 1
ATOM 966 C C . ILE A 1 117 ? -4.07 -3.648 4.039 1 92.62 117 ILE A C 1
ATOM 968 O O . ILE A 1 117 ? -5 -4.453 4.102 1 92.62 117 ILE A O 1
ATOM 972 N N . GLY A 1 118 ? -3.555 -3.018 5.113 1 89.12 118 GLY A N 1
ATOM 973 C CA . GLY A 1 118 ? -3.959 -3.512 6.422 1 89.12 118 GLY A CA 1
ATOM 974 C C . GLY A 1 118 ? -3.57 -4.961 6.656 1 89.12 118 GLY A C 1
ATOM 975 O O . GLY A 1 118 ? -2.389 -5.309 6.602 1 89.12 118 GLY A O 1
ATOM 976 N N . SER A 1 119 ? -4.637 -5.742 6.809 1 91.56 119 SER A N 1
ATOM 977 C CA . SER A 1 119 ? -4.383 -7.16 7.02 1 91.56 119 SER A CA 1
ATOM 978 C C . SER A 1 119 ? -4.707 -7.973 5.77 1 91.56 119 SER A C 1
ATOM 980 O O . SER A 1 119 ? -5.031 -9.156 5.859 1 91.56 119 SER A O 1
ATOM 982 N N . THR A 1 120 ? -4.711 -7.332 4.664 1 95.5 120 THR A N 1
ATOM 983 C CA . THR A 1 120 ? -4.992 -7.973 3.383 1 95.5 120 THR A CA 1
ATOM 984 C C . THR A 1 120 ? -3.717 -8.117 2.559 1 95.5 120 THR A C 1
ATOM 986 O O . THR A 1 120 ? -2.936 -7.168 2.443 1 95.5 120 THR A O 1
ATOM 989 N N . TYR A 1 121 ? -3.449 -9.312 2.061 1 96.12 121 TYR A N 1
ATOM 990 C CA . TYR A 1 121 ? -2.332 -9.609 1.173 1 96.12 121 TYR A CA 1
ATOM 991 C C . TYR A 1 121 ? -2.777 -9.617 -0.285 1 96.12 121 TYR A C 1
ATOM 993 O O . TYR A 1 121 ? -3.67 -10.375 -0.666 1 96.12 121 TYR A O 1
ATOM 1001 N N . MET A 1 122 ? -2.184 -8.742 -1.101 1 97.38 122 MET A N 1
ATOM 1002 C CA . MET A 1 122 ? -2.516 -8.656 -2.52 1 97.38 122 MET A CA 1
ATOM 1003 C C . MET A 1 122 ? -1.387 -9.219 -3.377 1 97.38 122 MET A C 1
ATOM 1005 O O . MET A 1 122 ? -0.23 -8.82 -3.229 1 97.38 122 MET A O 1
ATOM 1009 N N . ALA A 1 123 ? -1.704 -10.133 -4.219 1 96.88 123 ALA A N 1
ATOM 1010 C CA . ALA A 1 123 ? -0.743 -10.742 -5.137 1 96.88 123 ALA A CA 1
ATOM 1011 C C . ALA A 1 123 ? -1.33 -10.875 -6.539 1 96.88 123 ALA A C 1
ATOM 1013 O O . ALA A 1 123 ? -2.545 -10.766 -6.723 1 96.88 123 ALA A O 1
ATOM 1014 N N . ALA A 1 124 ? -0.458 -11.039 -7.477 1 95.94 124 ALA A N 1
ATOM 1015 C CA . ALA A 1 124 ? -0.877 -11.18 -8.867 1 95.94 124 ALA A CA 1
ATOM 1016 C C . ALA A 1 124 ? -0.032 -12.219 -9.594 1 95.94 124 ALA A C 1
ATOM 1018 O O . ALA A 1 124 ? 1.117 -12.469 -9.219 1 95.94 124 ALA A O 1
ATOM 1019 N N . SER A 1 125 ? -0.601 -12.812 -10.562 1 94.06 125 SER A N 1
ATOM 1020 C CA . SER A 1 125 ? 0.112 -13.695 -11.484 1 94.06 125 SER A CA 1
ATOM 1021 C C . SER A 1 125 ? 0.074 -13.156 -12.906 1 94.06 125 SER A C 1
ATOM 1023 O O . SER A 1 125 ? -0.89 -12.492 -13.305 1 94.06 125 SER A O 1
ATOM 1025 N N . GLY A 1 126 ? 1.167 -13.367 -13.633 1 89.69 126 GLY A N 1
ATOM 1026 C CA . GLY A 1 126 ? 1.171 -13.047 -15.055 1 89.69 126 GLY A CA 1
ATOM 1027 C C . GLY A 1 126 ? 1.718 -11.672 -15.359 1 89.69 126 GLY A C 1
ATOM 1028 O O . GLY A 1 126 ? 1.575 -11.172 -16.469 1 89.69 126 GLY A O 1
ATOM 1029 N N . LEU A 1 127 ? 2.268 -10.984 -14.406 1 86.44 127 LEU A N 1
ATOM 1030 C CA . LEU A 1 127 ? 2.812 -9.648 -14.625 1 86.44 127 LEU A CA 1
ATOM 1031 C C . LEU A 1 127 ? 4.242 -9.727 -15.148 1 86.44 127 LEU A C 1
ATOM 1033 O O . LEU A 1 127 ? 4.719 -8.789 -15.797 1 86.44 127 LEU A O 1
ATOM 1037 N N . THR A 1 128 ? 5.086 -10.664 -14.719 1 71 128 THR A N 1
ATOM 1038 C CA . THR A 1 128 ? 6.496 -10.758 -15.078 1 71 128 THR A CA 1
ATOM 1039 C C . THR A 1 128 ? 6.664 -11.375 -16.469 1 71 128 THR A C 1
ATOM 1041 O O . THR A 1 128 ? 5.91 -12.273 -16.844 1 71 128 THR A O 1
ATOM 1044 N N . PRO A 1 129 ? 7.398 -10.523 -17.266 1 57.47 129 PRO A N 1
ATOM 1045 C CA . PRO A 1 129 ? 7.617 -11.102 -18.594 1 57.47 129 PRO A CA 1
ATOM 1046 C C . PRO A 1 129 ? 8.148 -12.531 -18.531 1 57.47 129 PRO A C 1
ATOM 1048 O O . PRO A 1 129 ? 8.07 -13.266 -19.531 1 57.47 129 PRO A O 1
ATOM 1051 N N . HIS A 1 130 ? 8.898 -12.766 -17.562 1 50.78 130 HIS A N 1
ATOM 1052 C CA . HIS A 1 130 ? 9.438 -14.117 -17.547 1 50.78 130 HIS A CA 1
ATOM 1053 C C . HIS A 1 130 ? 8.328 -15.156 -17.656 1 50.78 130 HIS A C 1
ATOM 1055 O O . HIS A 1 130 ? 8.594 -16.359 -17.766 1 50.78 130 HIS A O 1
ATOM 1061 N N . ASN A 1 131 ? 7.211 -14.562 -17.438 1 50.09 131 ASN A N 1
ATOM 1062 C CA . ASN A 1 131 ? 6.121 -15.508 -17.656 1 50.09 131 ASN A CA 1
ATOM 1063 C C . ASN A 1 131 ? 6.168 -16.094 -19.062 1 50.09 131 ASN A C 1
ATOM 1065 O O . ASN A 1 131 ? 5.188 -16.672 -19.531 1 50.09 131 ASN A O 1
ATOM 1069 N N . ALA A 1 132 ? 7.238 -15.648 -19.688 1 46.81 132 ALA A N 1
ATOM 1070 C CA . ALA A 1 132 ? 7.551 -16.219 -20.984 1 46.81 132 ALA A CA 1
ATOM 1071 C C . ALA A 1 132 ? 7.594 -17.734 -20.938 1 46.81 132 ALA A C 1
ATOM 1073 O O . ALA A 1 132 ? 7.605 -18.406 -21.969 1 46.81 132 ALA A O 1
ATOM 1074 N N . VAL A 1 133 ? 7.953 -18.094 -19.812 1 47.75 133 VAL A N 1
ATOM 1075 C CA . VAL A 1 133 ? 8.031 -19.562 -19.812 1 47.75 133 VAL A CA 1
ATOM 1076 C C . VAL A 1 133 ? 6.656 -20.156 -20.109 1 47.75 133 VAL A C 1
ATOM 1078 O O . VAL A 1 133 ? 6.551 -21.297 -20.547 1 47.75 133 VAL A O 1
ATOM 1081 N N . TYR A 1 134 ? 5.734 -19.344 -19.781 1 51.03 134 TYR A N 1
ATOM 1082 C CA . TYR A 1 134 ? 4.422 -19.891 -20.109 1 51.03 134 TYR A CA 1
ATOM 1083 C C . TYR A 1 134 ? 3.881 -19.266 -21.391 1 51.03 134 TYR A C 1
ATOM 1085 O O . TYR A 1 134 ? 4.02 -18.062 -21.609 1 51.03 134 TYR A O 1
ATOM 1093 N N . PRO A 1 135 ? 3.84 -19.953 -22.344 1 48.62 135 PRO A N 1
ATOM 1094 C CA . PRO A 1 135 ? 3.26 -19.344 -23.547 1 48.62 135 PRO A CA 1
ATOM 1095 C C . PRO A 1 135 ? 2.158 -18.344 -23.234 1 48.62 135 PRO A C 1
ATOM 1097 O O . PRO A 1 135 ? 1.451 -18.484 -22.234 1 48.62 135 PRO A O 1
ATOM 1100 N N . GLU A 1 136 ? 2.258 -17.031 -23.703 1 48.69 136 GLU A N 1
ATOM 1101 C CA . GLU A 1 136 ? 1.334 -15.906 -23.578 1 48.69 136 GLU A CA 1
ATOM 1102 C C . GLU A 1 136 ? -0.096 -16.391 -23.359 1 48.69 136 GLU A C 1
ATOM 1104 O O . GLU A 1 136 ? -0.845 -15.781 -22.578 1 48.69 136 GLU A O 1
ATOM 1109 N N . ASN A 1 137 ? -0.494 -17.359 -24.141 1 50.88 137 ASN A N 1
ATOM 1110 C CA . ASN A 1 137 ? -1.872 -17.828 -24.109 1 50.88 137 ASN A CA 1
ATOM 1111 C C . ASN A 1 137 ? -2.117 -18.781 -22.953 1 50.88 137 ASN A C 1
ATOM 1113 O O . ASN A 1 137 ? -3.193 -19.375 -22.844 1 50.88 137 ASN A O 1
ATOM 1117 N N . SER A 1 138 ? -1.018 -18.875 -22.047 1 64.44 138 SER A N 1
ATOM 1118 C CA . SER A 1 138 ? -1.21 -19.953 -21.094 1 64.44 138 SER A CA 1
ATOM 1119 C C . SER A 1 138 ? -1.732 -19.438 -19.75 1 64.44 138 SER A C 1
ATOM 1121 O O . SER A 1 138 ? -1.188 -18.484 -19.203 1 64.44 138 SER A O 1
ATOM 1123 N N . LYS A 1 139 ? -3.021 -19.688 -19.516 1 83.25 139 LYS A N 1
ATOM 1124 C CA . LYS A 1 139 ? -3.713 -19.406 -18.266 1 83.25 139 LYS A CA 1
ATOM 1125 C C . LYS A 1 139 ? -3.195 -20.281 -17.125 1 83.25 139 LYS A C 1
ATOM 1127 O O . LYS A 1 139 ? -3.881 -20.484 -16.125 1 83.25 139 LYS A O 1
ATOM 1132 N N . SER A 1 140 ? -1.869 -20.781 -17.406 1 88.19 140 SER A N 1
ATOM 1133 C CA . SER A 1 140 ? -1.269 -21.656 -16.406 1 88.19 140 SER A CA 1
ATOM 1134 C C . SER A 1 140 ? -0.965 -20.891 -15.117 1 88.19 140 SER A C 1
ATOM 1136 O O . SER A 1 140 ? -1.005 -21.469 -14.023 1 88.19 140 SER A O 1
ATOM 1138 N N . HIS A 1 141 ? -0.656 -19.625 -15.328 1 91.75 141 HIS A N 1
ATOM 1139 C CA . HIS A 1 141 ? -0.338 -18.828 -14.141 1 91.75 141 HIS A CA 1
ATOM 1140 C C . HIS A 1 141 ? -1.555 -18.688 -13.234 1 91.75 141 HIS A C 1
ATOM 1142 O O . HIS A 1 141 ? -1.414 -18.516 -12.023 1 91.75 141 HIS A O 1
ATOM 1148 N N . LEU A 1 142 ? -2.734 -18.828 -13.812 1 95.5 142 LEU A N 1
ATOM 1149 C CA . LEU A 1 142 ? -3.947 -18.766 -13.008 1 95.5 142 LEU A CA 1
ATOM 1150 C C . LEU A 1 142 ? -4.055 -19.984 -12.094 1 95.5 142 LEU A C 1
ATOM 1152 O O . LEU A 1 142 ? -4.555 -19.875 -10.969 1 95.5 142 LEU A O 1
ATOM 1156 N N . CYS A 1 143 ? -3.588 -21.062 -12.578 1 94.19 143 CYS A N 1
ATOM 1157 C CA . CYS A 1 143 ? -3.568 -22.281 -11.758 1 94.19 143 CYS A CA 1
ATOM 1158 C C . CYS A 1 143 ? -2.643 -22.109 -10.562 1 94.19 143 CYS A C 1
ATOM 1160 O O . CYS A 1 143 ? -2.979 -22.516 -9.445 1 94.19 143 CYS A O 1
ATOM 1162 N N . MET A 1 144 ? -1.526 -21.5 -10.812 1 93.38 144 MET A N 1
ATOM 1163 C CA . MET A 1 144 ? -0.566 -21.297 -9.734 1 93.38 144 MET A CA 1
ATOM 1164 C C . MET A 1 144 ? -1.131 -20.359 -8.672 1 93.38 144 MET A C 1
ATOM 1166 O O . MET A 1 144 ? -0.867 -20.531 -7.477 1 93.38 144 MET A O 1
ATOM 1170 N N . LEU A 1 145 ? -1.845 -19.406 -9.117 1 96.31 145 LEU A N 1
ATOM 1171 C CA . LEU A 1 145 ? -2.51 -18.5 -8.188 1 96.31 145 LEU A CA 1
ATOM 1172 C C . LEU A 1 145 ? -3.52 -19.25 -7.328 1 96.31 145 LEU A C 1
ATOM 1174 O O . LEU A 1 145 ? -3.605 -19.016 -6.121 1 96.31 145 LEU A O 1
ATOM 1178 N N . ALA A 1 146 ? -4.254 -20.109 -7.945 1 97.19 146 ALA A N 1
ATOM 1179 C CA . ALA A 1 146 ? -5.223 -20.938 -7.223 1 97.19 146 ALA A CA 1
ATOM 1180 C C . ALA A 1 146 ? -4.523 -21.844 -6.211 1 97.19 146 ALA A C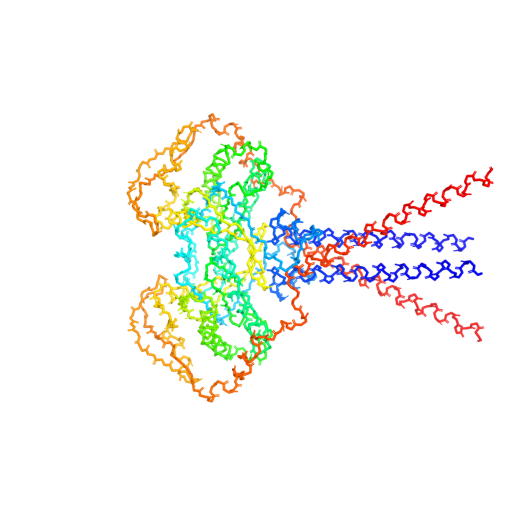 1
ATOM 1182 O O . ALA A 1 146 ? -4.988 -22 -5.078 1 97.19 146 ALA A O 1
ATOM 1183 N N . HIS A 1 147 ? -3.455 -22.422 -6.637 1 95.12 147 HIS A N 1
ATOM 1184 C CA . HIS A 1 147 ? -2.678 -23.25 -5.723 1 95.12 147 HIS A CA 1
ATOM 1185 C C . HIS A 1 147 ? -2.174 -22.438 -4.531 1 95.12 147 HIS A C 1
ATOM 1187 O O . HIS A 1 147 ? -2.213 -22.906 -3.395 1 95.12 147 HIS A O 1
ATOM 1193 N N . LEU A 1 148 ? -1.698 -21.281 -4.797 1 95.56 148 LEU A N 1
ATOM 1194 C CA . LEU A 1 148 ? -1.264 -20.406 -3.703 1 95.56 148 LEU A CA 1
ATOM 1195 C C . LEU A 1 148 ? -2.4 -20.172 -2.715 1 95.56 148 LEU A C 1
ATOM 1197 O O . LEU A 1 148 ? -2.215 -20.297 -1.503 1 95.56 148 LEU A O 1
ATOM 1201 N N . ALA A 1 149 ? -3.539 -19.828 -3.219 1 97.69 149 ALA A N 1
ATOM 1202 C CA . ALA A 1 149 ? -4.699 -19.562 -2.375 1 97.69 149 ALA A CA 1
ATOM 1203 C C . ALA A 1 149 ? -5 -20.734 -1.461 1 97.69 149 ALA A C 1
ATOM 1205 O O . ALA A 1 149 ? -5.246 -20.562 -0.266 1 97.69 149 ALA A O 1
ATOM 1206 N N . LEU A 1 150 ? -4.973 -21.906 -2.016 1 95.75 150 LEU A N 1
ATOM 1207 C CA . LEU A 1 150 ? -5.23 -23.109 -1.241 1 95.75 150 LEU A CA 1
ATOM 1208 C C . LEU A 1 150 ? -4.148 -23.312 -0.185 1 95.75 150 LEU A C 1
ATOM 1210 O O . LEU A 1 150 ? -4.445 -23.719 0.941 1 95.75 150 LEU A O 1
ATOM 1214 N N . LEU A 1 151 ? -2.947 -23.031 -0.532 1 93.5 151 LEU A N 1
ATOM 1215 C CA . LEU A 1 151 ? -1.826 -23.203 0.385 1 93.5 151 LEU A CA 1
ATOM 1216 C C . LEU A 1 151 ? -1.899 -22.203 1.532 1 93.5 151 LEU A C 1
ATOM 1218 O O . LEU A 1 151 ? -1.485 -22.5 2.654 1 93.5 151 LEU A O 1
ATOM 1222 N N . LEU A 1 152 ? -2.395 -21.016 1.229 1 95.19 152 LEU A N 1
ATOM 1223 C CA . LEU A 1 152 ? -2.5 -19.984 2.264 1 95.19 152 LEU A CA 1
ATOM 1224 C C . LEU A 1 152 ? -3.408 -20.453 3.396 1 95.19 152 LEU A C 1
ATOM 1226 O O . LEU A 1 152 ? -3.186 -20.109 4.559 1 95.19 152 LEU A O 1
ATOM 1230 N N . LYS A 1 153 ? -4.383 -21.188 3.084 1 90.69 153 LYS A N 1
ATOM 1231 C CA . LYS A 1 153 ? -5.238 -21.766 4.121 1 90.69 153 LYS A CA 1
ATOM 1232 C C . LYS A 1 153 ? -4.434 -22.625 5.082 1 90.69 153 LYS A C 1
ATOM 1234 O O . LYS A 1 153 ? -4.68 -22.625 6.289 1 90.69 153 LYS A O 1
ATOM 1239 N N . ARG A 1 154 ? -3.51 -23.312 4.543 1 83.75 154 ARG A N 1
ATOM 1240 C CA . ARG A 1 154 ? -2.656 -24.156 5.371 1 83.75 154 ARG A CA 1
ATOM 1241 C C . ARG A 1 154 ? -1.71 -23.312 6.219 1 83.75 154 ARG A C 1
ATOM 1243 O O . ARG A 1 154 ? -1.449 -23.656 7.379 1 83.75 154 ARG A O 1
ATOM 1250 N N . VAL A 1 155 ? -1.193 -22.297 5.641 1 83.69 155 VAL A N 1
ATOM 1251 C CA . VAL A 1 155 ? -0.279 -21.406 6.34 1 83.69 155 VAL A CA 1
ATOM 1252 C C . VAL A 1 155 ? -0.961 -20.828 7.582 1 83.69 155 VAL A C 1
ATOM 1254 O O . VAL A 1 155 ? -0.382 -20.828 8.672 1 83.69 155 VAL A O 1
ATOM 1257 N N . ILE A 1 156 ? -2.17 -20.391 7.406 1 88.56 156 ILE A N 1
ATOM 1258 C CA . ILE A 1 156 ? -2.887 -19.766 8.508 1 88.56 156 ILE A CA 1
ATOM 1259 C C . ILE A 1 156 ? -3.203 -20.797 9.578 1 88.56 156 ILE A C 1
ATOM 1261 O O . ILE A 1 156 ? -3.191 -20.5 10.773 1 88.56 156 ILE A O 1
ATOM 1265 N N . ALA A 1 157 ? -3.525 -21.984 9.148 1 86.81 157 ALA A N 1
ATOM 1266 C CA . ALA A 1 157 ? -3.797 -23.062 10.094 1 86.81 157 ALA A CA 1
ATOM 1267 C C . ALA A 1 157 ? -2.582 -23.344 10.977 1 86.81 157 ALA A C 1
ATOM 1269 O O . ALA A 1 157 ? -2.719 -23.531 12.188 1 86.81 157 ALA A O 1
ATOM 1270 N N . ASP A 1 158 ? -1.444 -23.297 10.398 1 82.75 158 ASP A N 1
ATOM 1271 C CA . ASP A 1 158 ? -0.205 -23.531 11.133 1 82.75 158 ASP A CA 1
ATOM 1272 C C . ASP A 1 158 ? 0.042 -22.406 12.148 1 82.75 158 ASP A C 1
ATOM 1274 O O . ASP A 1 158 ? 0.458 -22.672 13.281 1 82.75 158 ASP A O 1
ATOM 1278 N N . VAL A 1 159 ? -0.21 -21.219 11.727 1 82.5 159 VAL A N 1
ATOM 1279 C CA . VAL A 1 159 ? -0.031 -20.062 12.609 1 82.5 159 VAL A CA 1
ATOM 1280 C C . VAL A 1 159 ? -1.008 -20.156 13.773 1 82.5 159 VAL A C 1
ATOM 1282 O O . VAL A 1 159 ? -0.652 -19.844 14.914 1 82.5 159 VAL A O 1
ATOM 1285 N N . ASN A 1 160 ? -2.164 -20.578 13.477 1 85.69 160 ASN A N 1
ATOM 1286 C CA . ASN A 1 160 ? -3.188 -20.688 14.508 1 85.69 160 ASN A CA 1
ATOM 1287 C C . ASN A 1 160 ? -2.789 -21.703 15.578 1 85.69 160 ASN A C 1
ATOM 1289 O O . ASN A 1 160 ? -2.994 -21.469 16.766 1 85.69 160 ASN A O 1
ATOM 1293 N N . VAL A 1 161 ? -2.236 -22.75 15.234 1 85.5 161 VAL A N 1
ATOM 1294 C CA . VAL A 1 161 ? -1.828 -23.797 16.156 1 85.5 161 VAL A CA 1
ATOM 1295 C C . VAL A 1 161 ? -0.757 -23.266 17.109 1 85.5 161 VAL A C 1
ATOM 1297 O O . VAL A 1 161 ? -0.837 -23.484 18.328 1 85.5 161 VAL A O 1
ATOM 1300 N N . HIS A 1 162 ? 0.129 -22.484 16.609 1 79.81 162 HIS A N 1
ATOM 1301 C CA . HIS A 1 162 ? 1.268 -22.031 17.406 1 79.81 162 HIS A CA 1
ATOM 1302 C C . HIS A 1 162 ? 0.906 -20.812 18.234 1 79.81 162 HIS A C 1
ATOM 1304 O O . HIS A 1 162 ? 1.472 -20.594 19.312 1 79.81 162 HIS A O 1
ATOM 1310 N N . SER A 1 163 ? 0.007 -20.016 17.75 1 77.88 163 SER A N 1
ATOM 1311 C CA . SER A 1 163 ? -0.304 -18.766 18.422 1 77.88 163 SER A CA 1
ATOM 1312 C C . SER A 1 163 ? -1.521 -18.906 19.328 1 77.88 163 SER A C 1
ATOM 1314 O O . SER A 1 163 ? -1.772 -18.062 20.188 1 77.88 163 SER A O 1
ATOM 1316 N N . GLY A 1 164 ? -2.297 -19.938 19.172 1 81.38 164 GLY A N 1
ATOM 1317 C CA . GLY A 1 164 ? -3.523 -20.125 19.922 1 81.38 164 GLY A CA 1
ATOM 1318 C C . GLY A 1 164 ? -4.645 -19.203 19.469 1 81.38 164 GLY A C 1
ATOM 1319 O O . GLY A 1 164 ? -5.629 -19.016 20.188 1 81.38 164 GLY A O 1
ATOM 1320 N N . LYS A 1 165 ? -4.418 -18.594 18.328 1 82.81 165 LYS A N 1
ATOM 1321 C CA . LYS A 1 165 ? -5.445 -17.734 17.766 1 82.81 165 LYS A CA 1
ATOM 1322 C C . LYS A 1 165 ? -6.316 -18.484 16.766 1 82.81 165 LYS A C 1
ATOM 1324 O O . LYS A 1 165 ? -6.129 -19.688 16.562 1 82.81 165 LYS A O 1
ATOM 1329 N N . ASP A 1 166 ? -7.359 -17.844 16.344 1 87.81 166 ASP A N 1
ATOM 1330 C CA . ASP A 1 166 ? -8.258 -18.438 15.359 1 87.81 166 ASP A CA 1
ATOM 1331 C C . ASP A 1 166 ? -8.438 -17.5 14.156 1 87.81 166 ASP A C 1
ATOM 1333 O O . ASP A 1 166 ? -9.562 -17.141 13.812 1 87.81 166 ASP A O 1
ATOM 1337 N N . PHE A 1 167 ? -7.336 -17.219 13.578 1 88.12 167 PHE A N 1
ATOM 1338 C CA . PHE A 1 167 ? -7.379 -16.375 12.391 1 88.12 167 PHE A CA 1
ATOM 1339 C C . PHE A 1 167 ? -8.023 -17.109 11.219 1 88.12 167 PHE A C 1
ATOM 1341 O O . PHE A 1 167 ? -7.828 -18.312 11.055 1 88.12 167 PHE A O 1
ATOM 1348 N N . LYS A 1 168 ? -8.844 -16.438 10.547 1 93 168 LYS A N 1
ATOM 1349 C CA . LYS A 1 168 ? -9.445 -16.969 9.328 1 93 168 LYS A CA 1
ATOM 1350 C C . LYS A 1 168 ? -9.062 -16.125 8.117 1 93 168 LYS A C 1
ATOM 1352 O O . LYS A 1 168 ? -8.906 -14.906 8.219 1 93 168 LYS A O 1
ATOM 1357 N N . LEU A 1 169 ? -8.953 -16.828 7.012 1 95.12 169 LEU A N 1
ATOM 1358 C CA . LEU A 1 169 ? -8.664 -16.141 5.758 1 95.12 169 LEU A CA 1
ATOM 1359 C C . LEU A 1 169 ? -9.914 -16.047 4.883 1 95.12 169 LEU A C 1
ATOM 1361 O O . LEU A 1 169 ? -10.695 -17 4.812 1 95.12 169 LEU A O 1
ATOM 1365 N N . ARG A 1 170 ? -10.148 -14.992 4.363 1 97.38 170 ARG A N 1
ATOM 1366 C CA . ARG A 1 170 ? -11.102 -14.75 3.285 1 97.38 170 ARG A CA 1
ATOM 1367 C C . ARG A 1 170 ? -10.391 -14.32 2.006 1 97.38 170 ARG A C 1
ATOM 1369 O O . ARG A 1 170 ? -9.711 -13.289 1.981 1 97.38 170 ARG A O 1
ATOM 1376 N N . ILE A 1 171 ? -10.531 -15.148 0.954 1 98.56 171 ILE A N 1
ATOM 1377 C CA . ILE A 1 171 ? -9.719 -14.922 -0.235 1 98.56 171 ILE A CA 1
ATOM 1378 C C . ILE A 1 171 ? -10.617 -14.695 -1.445 1 98.56 171 ILE A C 1
ATOM 1380 O O . ILE A 1 171 ? -11.602 -15.414 -1.635 1 98.56 171 ILE A O 1
ATOM 1384 N N . GLY A 1 172 ? -10.344 -13.711 -2.213 1 98.81 172 GLY A N 1
ATOM 1385 C CA . GLY A 1 172 ? -10.961 -13.469 -3.506 1 98.81 172 GLY A CA 1
ATOM 1386 C C . GLY A 1 172 ? -9.992 -13.57 -4.664 1 98.81 172 GLY A C 1
ATOM 1387 O O . GLY A 1 172 ? -8.891 -13.016 -4.602 1 98.81 172 GLY A O 1
ATOM 1388 N N . LEU A 1 173 ? -10.352 -14.297 -5.75 1 98.81 173 LEU A N 1
ATOM 1389 C CA . LEU A 1 173 ? -9.547 -14.422 -6.965 1 98.81 173 LEU A CA 1
ATOM 1390 C C . LEU A 1 173 ? -10.328 -13.945 -8.18 1 98.81 173 LEU A C 1
ATOM 1392 O O . LEU A 1 173 ? -11.547 -14.133 -8.258 1 98.81 173 LEU A O 1
ATOM 1396 N N . ALA A 1 174 ? -9.672 -13.391 -9.07 1 98.25 174 ALA A N 1
ATOM 1397 C CA . ALA A 1 174 ? -10.188 -13.055 -10.391 1 98.25 174 ALA A CA 1
ATOM 1398 C C . ALA A 1 174 ? -9.055 -12.859 -11.391 1 98.25 174 ALA A C 1
ATOM 1400 O O . ALA A 1 174 ? -7.879 -12.984 -11.039 1 98.25 174 ALA A O 1
ATOM 1401 N N . TYR A 1 175 ? -9.398 -12.75 -12.633 1 96.75 175 TYR A N 1
ATOM 1402 C CA . TYR A 1 175 ? -8.383 -12.461 -13.633 1 96.75 175 TYR A CA 1
ATOM 1403 C C . TYR A 1 175 ? -8.938 -11.547 -14.727 1 96.75 175 TYR A C 1
ATOM 1405 O O . TYR A 1 175 ? -10.148 -11.398 -14.859 1 96.75 175 TYR A O 1
ATOM 1413 N N . GLY A 1 176 ? -8.109 -10.898 -15.391 1 93.19 176 GLY A N 1
ATOM 1414 C CA . GLY A 1 176 ? -8.469 -10.031 -16.5 1 93.19 176 GLY A CA 1
ATOM 1415 C C . GLY A 1 176 ? -7.391 -9.023 -16.844 1 93.19 176 GLY A C 1
ATOM 1416 O O . GLY A 1 176 ? -6.27 -9.102 -16.344 1 93.19 176 GLY A O 1
ATOM 1417 N N . PRO A 1 177 ? -7.699 -8.172 -17.781 1 91.12 177 PRO A N 1
ATOM 1418 C CA . PRO A 1 177 ? -6.738 -7.129 -18.156 1 91.12 177 PRO A CA 1
ATOM 1419 C C . PRO A 1 177 ? -6.516 -6.102 -17.047 1 91.12 177 PRO A C 1
ATOM 1421 O O . PRO A 1 177 ? -7.453 -5.75 -16.344 1 91.12 177 PRO A O 1
ATOM 1424 N N . VAL A 1 178 ? -5.27 -5.68 -16.906 1 90.69 178 VAL A N 1
ATOM 1425 C CA . VAL A 1 178 ? -4.922 -4.633 -15.945 1 90.69 178 VAL A CA 1
ATOM 1426 C C . VAL A 1 178 ? -3.852 -3.723 -16.547 1 90.69 178 VAL A C 1
ATOM 1428 O O . VAL A 1 178 ? -3.219 -4.07 -17.547 1 90.69 178 VAL A O 1
ATOM 1431 N N . VAL A 1 179 ? -3.752 -2.6 -16.016 1 87.06 179 VAL A N 1
ATOM 1432 C CA . VAL A 1 179 ? -2.604 -1.734 -16.266 1 87.06 179 VAL A CA 1
ATOM 1433 C C . VAL A 1 179 ? -1.73 -1.667 -15.016 1 87.06 179 VAL A C 1
ATOM 1435 O O . VAL A 1 179 ? -2.227 -1.398 -13.914 1 87.06 179 VAL A O 1
ATOM 1438 N N . ALA A 1 180 ? -0.505 -2.068 -15.188 1 87.06 180 ALA A N 1
ATOM 1439 C CA . ALA A 1 180 ? 0.477 -1.958 -14.109 1 87.06 180 ALA A CA 1
ATOM 1440 C C . ALA A 1 180 ? 1.271 -0.66 -14.227 1 87.06 180 ALA A C 1
ATOM 1442 O O . ALA A 1 180 ? 1.525 -0.175 -15.328 1 87.06 180 ALA A O 1
ATOM 1443 N N . GLY A 1 181 ? 1.606 -0.127 -13.016 1 80.69 181 GLY A N 1
ATOM 1444 C CA . GLY A 1 181 ? 2.375 1.106 -13.047 1 80.69 181 GLY A CA 1
ATOM 1445 C C . GLY A 1 181 ? 2.934 1.504 -11.695 1 80.69 181 GLY A C 1
ATOM 1446 O O . GLY A 1 181 ? 2.617 0.879 -10.68 1 80.69 181 GLY A O 1
ATOM 1447 N N . VAL A 1 182 ? 3.836 2.441 -11.773 1 81.25 182 VAL A N 1
ATOM 1448 C CA . VAL A 1 182 ? 4.387 3.055 -10.57 1 81.25 182 VAL A CA 1
ATOM 1449 C C . VAL A 1 182 ? 3.752 4.43 -10.352 1 81.25 182 VAL A C 1
ATOM 1451 O O . VAL A 1 182 ? 3.73 5.258 -11.266 1 81.25 182 VAL A O 1
ATOM 1454 N N . ILE A 1 183 ? 3.205 4.637 -9.164 1 80.44 183 ILE A N 1
ATOM 1455 C CA . ILE A 1 183 ? 2.486 5.871 -8.875 1 80.44 183 ILE A CA 1
ATOM 1456 C C . ILE A 1 183 ? 3.154 6.598 -7.715 1 80.44 183 ILE A C 1
ATOM 1458 O O . ILE A 1 183 ? 3.586 5.969 -6.746 1 80.44 183 ILE A O 1
ATOM 1462 N N . GLY A 1 184 ? 3.23 7.988 -7.859 1 77.12 184 GLY A N 1
ATOM 1463 C CA . GLY A 1 184 ? 3.693 8.812 -6.758 1 77.12 184 GLY A CA 1
ATOM 1464 C C . GLY A 1 184 ? 5.098 9.352 -6.965 1 77.12 184 GLY A C 1
ATOM 1465 O O . GLY A 1 184 ? 5.934 8.695 -7.582 1 77.12 184 GLY A O 1
ATOM 1466 N N . ALA A 1 185 ? 5.262 10.531 -6.422 1 68.88 185 ALA A N 1
ATOM 1467 C CA . ALA A 1 185 ? 6.598 11.125 -6.398 1 68.88 185 ALA A CA 1
ATOM 1468 C C . ALA A 1 185 ? 7.32 10.789 -5.094 1 68.88 185 ALA A C 1
ATOM 1470 O O . ALA A 1 185 ? 8.523 10.531 -5.098 1 68.88 185 ALA A O 1
ATOM 1471 N N . LYS A 1 186 ? 6.539 10.797 -4.059 1 71 186 LYS A N 1
ATOM 1472 C CA . LYS A 1 186 ? 7.016 10.367 -2.748 1 71 186 LYS A CA 1
ATOM 1473 C C . LYS A 1 186 ? 6.531 8.961 -2.42 1 71 186 LYS A C 1
ATOM 1475 O O . LYS A 1 186 ? 5.344 8.664 -2.551 1 71 186 LYS A O 1
ATOM 1480 N N . LYS A 1 187 ? 7.457 8.125 -2.031 1 76.75 187 LYS A N 1
ATOM 1481 C CA . LYS A 1 187 ? 7.133 6.734 -1.703 1 76.75 187 LYS A CA 1
ATOM 1482 C C . LYS A 1 187 ? 6.367 6.066 -2.842 1 76.75 187 LYS A C 1
ATOM 1484 O O . LYS A 1 187 ? 5.262 5.559 -2.641 1 76.75 187 LYS A O 1
ATOM 1489 N N . PRO A 1 188 ? 7.035 6.094 -4.012 1 76.88 188 PRO A N 1
ATOM 1490 C CA . PRO A 1 188 ? 6.371 5.48 -5.164 1 76.88 188 PRO A CA 1
ATOM 1491 C C . PRO A 1 188 ? 6.016 4.012 -4.93 1 76.88 188 PRO A C 1
ATOM 1493 O O . PRO A 1 188 ? 6.766 3.293 -4.262 1 76.88 188 PRO A O 1
ATOM 1496 N N . GLN A 1 189 ? 4.938 3.621 -5.473 1 81.44 189 GLN A N 1
ATOM 1497 C CA . GLN A 1 189 ? 4.449 2.258 -5.289 1 81.44 189 GLN A CA 1
ATOM 1498 C C . GLN A 1 189 ? 4.043 1.635 -6.621 1 81.44 189 GLN A C 1
ATOM 1500 O O . GLN A 1 189 ? 3.402 2.289 -7.449 1 81.44 189 GLN A O 1
ATOM 1505 N N . TYR A 1 190 ? 4.582 0.449 -6.902 1 84.62 190 TYR A N 1
ATOM 1506 C CA . TYR A 1 190 ? 4.078 -0.364 -8 1 84.62 190 TYR A CA 1
ATOM 1507 C C . TYR A 1 190 ? 2.709 -0.943 -7.672 1 84.62 190 TYR A C 1
ATOM 1509 O O . TYR A 1 190 ? 2.506 -1.489 -6.582 1 84.62 190 TYR A O 1
ATOM 1517 N N . ASP A 1 191 ? 1.821 -0.787 -8.602 1 90.12 191 ASP A N 1
ATOM 1518 C CA . ASP A 1 191 ? 0.459 -1.262 -8.375 1 90.12 191 ASP A CA 1
ATOM 1519 C C . ASP A 1 191 ? -0.214 -1.635 -9.695 1 90.12 191 ASP A C 1
ATOM 1521 O O . ASP A 1 191 ? 0.383 -1.494 -10.766 1 90.12 191 ASP A O 1
ATOM 1525 N N . ILE A 1 192 ? -1.346 -2.166 -9.594 1 90.75 192 ILE A N 1
ATOM 1526 C CA . ILE A 1 192 ? -2.117 -2.537 -10.781 1 90.75 192 ILE A CA 1
ATOM 1527 C C . ILE A 1 192 ? -3.535 -1.979 -10.664 1 90.75 192 ILE A C 1
ATOM 1529 O O . ILE A 1 192 ? -4.098 -1.922 -9.57 1 90.75 192 ILE A O 1
ATOM 1533 N N . TRP A 1 193 ? -4.07 -1.654 -11.852 1 88.94 193 TRP A N 1
ATOM 1534 C CA . TRP A 1 193 ? -5.402 -1.068 -11.93 1 88.94 193 TRP A CA 1
ATOM 1535 C C . TRP A 1 193 ? -6.223 -1.725 -13.031 1 88.94 193 TRP A C 1
ATOM 1537 O O . TRP A 1 193 ? -5.684 -2.102 -14.078 1 88.94 193 TRP A O 1
ATOM 1547 N N . GLY A 1 194 ? -7.559 -1.782 -12.789 1 87.75 194 GLY A N 1
ATOM 1548 C CA . GLY A 1 194 ? -8.477 -2.336 -13.773 1 87.75 194 GLY A CA 1
ATOM 1549 C C . GLY A 1 194 ? -9.703 -2.977 -13.156 1 87.75 194 GLY A C 1
ATOM 1550 O O . GLY A 1 194 ? -9.75 -3.191 -11.945 1 87.75 194 GLY A O 1
ATOM 1551 N N . LEU A 1 195 ? -10.672 -3.324 -13.961 1 88.25 195 LEU A N 1
ATOM 1552 C CA . LEU A 1 195 ? -11.914 -3.938 -13.5 1 88.25 195 LEU A CA 1
ATOM 1553 C C . LEU A 1 195 ? -11.641 -5.281 -12.836 1 88.25 195 LEU A C 1
ATOM 1555 O O . LEU A 1 195 ? -12.336 -5.664 -11.891 1 88.25 195 LEU A O 1
ATOM 1559 N N . ALA A 1 196 ? -10.641 -5.926 -13.359 1 92.56 196 ALA A N 1
ATOM 1560 C CA . ALA A 1 196 ? -10.297 -7.227 -12.789 1 92.56 196 ALA A CA 1
ATOM 1561 C C . ALA A 1 196 ? -9.852 -7.086 -11.336 1 92.56 196 ALA A C 1
ATOM 1563 O O . ALA A 1 196 ? -10.102 -7.969 -10.516 1 92.56 196 ALA A O 1
ATOM 1564 N N . VAL A 1 197 ? -9.18 -6.012 -11.062 1 93.5 197 VAL A N 1
ATOM 1565 C CA . VAL A 1 197 ? -8.734 -5.758 -9.695 1 93.5 197 VAL A CA 1
ATOM 1566 C C . VAL A 1 197 ? -9.945 -5.539 -8.789 1 93.5 197 VAL A C 1
ATOM 1568 O O . VAL A 1 197 ? -10.023 -6.113 -7.699 1 93.5 197 VAL A O 1
ATOM 1571 N N . ASN A 1 198 ? -10.938 -4.785 -9.273 1 90.12 198 ASN A N 1
ATOM 1572 C CA . ASN A 1 198 ? -12.164 -4.559 -8.516 1 90.12 198 ASN A CA 1
ATOM 1573 C C . ASN A 1 198 ? -12.93 -5.859 -8.297 1 90.12 198 ASN A C 1
ATOM 1575 O O . ASN A 1 198 ? -13.477 -6.086 -7.219 1 90.12 198 ASN A O 1
ATOM 1579 N N . LEU A 1 199 ? -12.898 -6.562 -9.281 1 94.94 199 LEU A N 1
ATOM 1580 C CA . LEU A 1 199 ? -13.602 -7.84 -9.211 1 94.94 199 LEU A CA 1
ATOM 1581 C C . LEU A 1 199 ? -12.977 -8.734 -8.148 1 94.94 199 LEU A C 1
ATOM 1583 O O . LEU A 1 199 ? -13.688 -9.305 -7.312 1 94.94 199 LEU A O 1
ATOM 1587 N N . ALA A 1 200 ? -11.711 -8.883 -8.141 1 97.31 200 ALA A N 1
ATOM 1588 C CA . ALA A 1 200 ? -11.016 -9.711 -7.156 1 97.31 200 ALA A CA 1
ATOM 1589 C C . ALA A 1 200 ? -11.258 -9.195 -5.742 1 97.31 200 ALA A C 1
ATOM 1591 O O . ALA A 1 200 ? -11.5 -9.977 -4.82 1 97.31 200 ALA A O 1
ATOM 1592 N N . SER A 1 201 ? -11.117 -7.914 -5.602 1 95.44 201 SER A N 1
ATOM 1593 C CA . SER A 1 201 ? -11.383 -7.297 -4.305 1 95.44 201 SER A CA 1
ATOM 1594 C C . SER A 1 201 ? -12.805 -7.578 -3.836 1 95.44 201 SER A C 1
ATOM 1596 O O . SER A 1 201 ? -13.031 -7.859 -2.658 1 95.44 201 SER A O 1
ATOM 1598 N N . ARG A 1 202 ? -13.711 -7.484 -4.699 1 95.56 202 ARG A N 1
ATOM 1599 C CA . ARG A 1 202 ? -15.109 -7.742 -4.375 1 95.56 202 ARG A CA 1
ATOM 1600 C C . ARG A 1 202 ? -15.328 -9.203 -3.988 1 95.56 202 ARG A C 1
ATOM 1602 O O . ARG A 1 202 ? -16.141 -9.508 -3.117 1 95.56 202 ARG A O 1
ATOM 1609 N N . MET A 1 203 ? -14.633 -10.109 -4.691 1 97.88 203 MET A N 1
ATOM 1610 C CA . MET A 1 203 ? -14.703 -11.516 -4.32 1 97.88 203 MET A CA 1
ATOM 1611 C C . MET A 1 203 ? -14.242 -11.727 -2.879 1 97.88 203 MET A C 1
ATOM 1613 O O . MET A 1 203 ? -14.789 -12.562 -2.16 1 97.88 203 MET A O 1
ATOM 1617 N N . ASP A 1 204 ? -13.289 -10.992 -2.488 1 97.44 204 ASP A N 1
ATOM 1618 C CA . ASP A 1 204 ? -12.82 -11.039 -1.106 1 97.44 204 ASP A CA 1
ATOM 1619 C C . ASP A 1 204 ? -13.852 -10.438 -0.154 1 97.44 204 ASP A C 1
ATOM 1621 O O . ASP A 1 204 ? -14.32 -11.109 0.768 1 97.44 204 ASP A O 1
ATOM 1625 N N . SER A 1 205 ? -14.312 -9.195 -0.466 1 94 205 SER A N 1
ATOM 1626 C CA . SER A 1 205 ? -15.125 -8.445 0.483 1 94 205 SER A CA 1
ATOM 1627 C C . SER A 1 205 ? -16.5 -9.078 0.651 1 94 205 SER A C 1
ATOM 1629 O O . SER A 1 205 ? -17.156 -8.875 1.675 1 94 205 SER A O 1
ATOM 1631 N N . THR A 1 206 ? -16.938 -9.805 -0.282 1 95.25 206 THR A N 1
ATOM 1632 C CA . THR A 1 206 ? -18.25 -10.43 -0.193 1 95.25 206 THR A CA 1
ATOM 1633 C C . THR A 1 206 ? -18.125 -11.914 0.155 1 95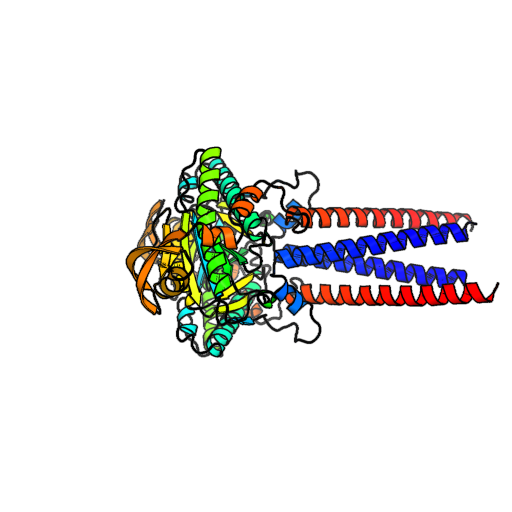.25 206 THR A C 1
ATOM 1635 O O . THR A 1 206 ? -19.125 -12.617 0.268 1 95.25 206 THR A O 1
ATOM 1638 N N . GLY A 1 207 ? -16.859 -12.359 0.221 1 95.5 207 GLY A N 1
ATOM 1639 C CA . GLY A 1 207 ? -16.641 -13.75 0.576 1 95.5 207 GLY A CA 1
ATOM 1640 C C . GLY A 1 207 ? -16.953 -14.047 2.029 1 95.5 207 GLY A C 1
ATOM 1641 O O . GLY A 1 207 ? -17.438 -13.18 2.758 1 95.5 207 GLY A O 1
ATOM 1642 N N . MET A 1 208 ? -16.766 -15.297 2.398 1 95.56 208 MET A N 1
ATOM 1643 C CA . MET A 1 208 ? -16.953 -15.75 3.773 1 95.56 208 MET A CA 1
ATOM 1644 C C . MET A 1 208 ? -15.617 -16.156 4.395 1 95.56 208 MET A C 1
ATOM 1646 O O . MET A 1 208 ? -14.695 -16.547 3.68 1 95.56 208 MET A O 1
ATOM 1650 N N . PRO A 1 209 ? -15.555 -16 5.711 1 94.81 209 PRO A N 1
ATOM 1651 C CA . PRO A 1 209 ? -14.328 -16.484 6.348 1 94.81 209 PRO A CA 1
ATOM 1652 C C . PRO A 1 209 ? -14 -17.938 5.973 1 94.81 209 PRO A C 1
ATOM 1654 O O . PRO A 1 209 ? -14.898 -18.766 5.875 1 94.81 209 PRO A O 1
ATOM 1657 N N . ASP A 1 210 ? -12.742 -18.203 5.715 1 95.19 210 ASP A N 1
ATOM 1658 C CA . ASP A 1 210 ? -12.203 -19.516 5.426 1 95.19 210 ASP A CA 1
ATOM 1659 C C . ASP A 1 210 ? -12.656 -20.016 4.055 1 95.19 210 ASP A C 1
ATOM 1661 O O . ASP A 1 210 ? -12.844 -21.219 3.854 1 95.19 210 ASP A O 1
ATOM 1665 N N . THR A 1 211 ? -12.953 -19.078 3.197 1 97.5 211 THR A N 1
ATOM 1666 C CA . THR A 1 211 ? -13.336 -19.469 1.846 1 97.5 211 THR A CA 1
ATOM 1667 C C . THR A 1 211 ? -12.5 -18.719 0.809 1 97.5 211 THR A C 1
ATOM 1669 O O . THR A 1 211 ? -11.891 -17.703 1.118 1 97.5 211 THR A O 1
ATOM 1672 N N . ILE A 1 212 ? -12.438 -19.359 -0.352 1 98.62 212 ILE A N 1
ATOM 1673 C CA . ILE A 1 212 ? -11.859 -18.766 -1.548 1 98.62 212 ILE A CA 1
ATOM 1674 C C . ILE A 1 212 ? -12.945 -18.547 -2.6 1 98.62 212 ILE A C 1
ATOM 1676 O O . ILE A 1 212 ? -13.438 -19.516 -3.191 1 98.62 212 ILE A O 1
ATOM 1680 N N . GLN A 1 213 ? -13.328 -17.328 -2.842 1 98.69 213 GLN A N 1
ATOM 1681 C CA . GLN A 1 213 ? -14.422 -17.031 -3.758 1 98.69 213 GLN A CA 1
ATOM 1682 C C . GLN A 1 213 ? -13.891 -16.594 -5.121 1 98.69 213 GLN A C 1
ATOM 1684 O O . GLN A 1 213 ? -12.953 -15.805 -5.207 1 98.69 213 GLN A O 1
ATOM 1689 N N . VAL A 1 214 ? -14.469 -17.188 -6.207 1 98.75 214 VAL A N 1
ATOM 1690 C CA . VAL A 1 214 ? -14.078 -16.844 -7.57 1 98.75 214 VAL A CA 1
ATOM 1691 C C . VAL A 1 214 ? -15.328 -16.547 -8.398 1 98.75 214 VAL A C 1
ATOM 1693 O O . VAL A 1 214 ? -16.391 -17.109 -8.164 1 98.75 214 VAL A O 1
ATOM 1696 N N . PRO A 1 215 ? -15.18 -15.633 -9.336 1 98.44 215 PRO A N 1
ATOM 1697 C CA . PRO A 1 215 ? -16.297 -15.438 -10.273 1 98.44 215 PRO A CA 1
ATOM 1698 C C . PRO A 1 215 ? -16.406 -16.562 -11.297 1 98.44 215 PRO A C 1
ATOM 1700 O O . PRO A 1 215 ? -15.484 -17.375 -11.438 1 98.44 215 PRO A O 1
ATOM 1703 N N . GLU A 1 216 ? -17.438 -16.547 -12.023 1 97.94 216 GLU A N 1
ATOM 1704 C CA . GLU A 1 216 ? -17.766 -17.609 -12.961 1 97.94 216 GLU A CA 1
ATOM 1705 C C . GLU A 1 216 ? -16.672 -17.766 -14.023 1 97.94 216 GLU A C 1
ATOM 1707 O O . GLU A 1 216 ? -16.328 -18.875 -14.422 1 97.94 216 GLU A O 1
ATOM 1712 N N . ASP A 1 217 ? -16.141 -16.703 -14.516 1 96.62 217 ASP A N 1
ATOM 1713 C CA . ASP A 1 217 ? -15.148 -16.75 -15.57 1 96.62 217 ASP A CA 1
ATOM 1714 C C . ASP A 1 217 ? -13.914 -17.531 -15.125 1 96.62 217 ASP A C 1
ATOM 1716 O O . ASP A 1 217 ? -13.383 -18.344 -15.883 1 96.62 217 ASP A O 1
ATOM 1720 N N . LEU A 1 218 ? -13.492 -17.297 -13.922 1 98.06 218 LEU A N 1
ATOM 1721 C CA . LEU A 1 218 ? -12.328 -18.016 -13.414 1 98.06 218 LEU A CA 1
ATOM 1722 C C . LEU A 1 218 ? -12.688 -19.469 -13.094 1 98.06 218 LEU A C 1
ATOM 1724 O O . LEU A 1 218 ? -11.883 -20.375 -13.32 1 98.06 218 LEU A O 1
ATOM 1728 N N . TYR A 1 219 ? -13.844 -19.641 -12.602 1 98.19 219 TYR A N 1
ATOM 1729 C CA . TYR A 1 219 ? -14.352 -20.984 -12.398 1 98.19 219 TYR A CA 1
ATOM 1730 C C . TYR A 1 219 ? -14.266 -21.812 -13.68 1 98.19 219 TYR A C 1
ATOM 1732 O O . TYR A 1 219 ? -13.773 -22.938 -13.664 1 98.19 219 TYR A O 1
ATOM 1740 N N . ASN A 1 220 ? -14.664 -21.219 -14.734 1 97.62 220 ASN A N 1
ATOM 1741 C CA . ASN A 1 220 ? -14.703 -21.906 -16.016 1 97.62 220 ASN A CA 1
ATOM 1742 C C . ASN A 1 220 ? -13.305 -22.297 -16.484 1 97.62 220 ASN A C 1
ATOM 1744 O O . ASN A 1 220 ? -13.125 -23.312 -17.156 1 97.62 220 ASN A O 1
ATOM 1748 N N . VAL A 1 221 ? -12.406 -21.547 -16.109 1 96.25 221 VAL A N 1
ATOM 1749 C CA . VAL A 1 221 ? -11.031 -21.844 -16.5 1 96.25 221 VAL A CA 1
ATOM 1750 C C . VAL A 1 221 ? -10.469 -22.953 -15.617 1 96.25 221 VAL A C 1
ATOM 1752 O O . VAL A 1 221 ? -9.891 -23.922 -16.125 1 96.25 221 VAL A O 1
ATOM 1755 N N . LEU A 1 222 ? -10.703 -22.906 -14.367 1 96.88 222 LEU A N 1
ATOM 1756 C CA . LEU A 1 222 ? -10.016 -23.75 -13.398 1 96.88 222 LEU A CA 1
ATOM 1757 C C . LEU A 1 222 ? -10.703 -25.094 -13.273 1 96.88 222 LEU A C 1
ATOM 1759 O O . LEU A 1 222 ? -10.062 -26.094 -12.922 1 96.88 222 LEU A O 1
ATOM 1763 N N . LYS A 1 223 ? -11.984 -25.125 -13.562 1 96.19 223 LYS A N 1
ATOM 1764 C CA . LYS A 1 223 ? -12.727 -26.359 -13.398 1 96.19 223 LYS A CA 1
ATOM 1765 C C . LYS A 1 223 ? -12.164 -27.469 -14.289 1 96.19 223 LYS A C 1
ATOM 1767 O O . LYS A 1 223 ? -12.234 -28.641 -13.945 1 96.19 223 LYS A O 1
ATOM 1772 N N . THR A 1 224 ? -11.594 -27.094 -15.359 1 94.62 224 THR A N 1
ATOM 1773 C CA . THR A 1 224 ? -11.055 -28.078 -16.297 1 94.62 224 THR A CA 1
ATOM 1774 C C . THR A 1 224 ? -9.594 -28.375 -15.984 1 94.62 224 THR A C 1
ATOM 1776 O O . THR A 1 224 ? -8.945 -29.141 -16.703 1 94.62 224 THR A O 1
ATOM 1779 N N . ARG A 1 225 ? -9.109 -27.844 -14.945 1 93.81 225 ARG A N 1
ATOM 1780 C CA . ARG A 1 225 ? -7.688 -27.969 -14.648 1 93.81 225 ARG A CA 1
ATOM 1781 C C . ARG A 1 225 ? -7.469 -28.641 -13.297 1 93.81 225 ARG A C 1
ATOM 1783 O O . ARG A 1 225 ? -6.449 -28.406 -12.641 1 93.81 225 ARG A O 1
ATOM 1790 N N . GLY A 1 226 ? -8.453 -29.344 -12.797 1 94.38 226 GLY A N 1
ATOM 1791 C CA . GLY A 1 226 ? -8.281 -30.203 -11.641 1 94.38 226 GLY A CA 1
ATOM 1792 C C . GLY A 1 226 ? -8.672 -29.531 -10.336 1 94.38 226 GLY A C 1
ATOM 1793 O O . GLY A 1 226 ? -8.367 -30.031 -9.258 1 94.38 226 GLY A O 1
ATOM 1794 N N . PHE A 1 227 ? -9.359 -28.438 -10.422 1 97.12 227 PHE A N 1
ATOM 1795 C CA . PHE A 1 227 ? -9.805 -27.766 -9.203 1 97.12 227 PHE A CA 1
ATOM 1796 C C . PHE A 1 227 ? -11.273 -28.047 -8.93 1 97.12 227 PHE A C 1
ATOM 1798 O O . PHE A 1 227 ? -12.047 -28.297 -9.859 1 97.12 227 PHE A O 1
ATOM 1805 N N . THR A 1 228 ? -11.625 -28.078 -7.66 1 97.94 228 THR A N 1
ATOM 1806 C CA . THR A 1 228 ? -12.992 -28.391 -7.25 1 97.94 228 THR A CA 1
ATOM 1807 C C . THR A 1 228 ? -13.68 -27.156 -6.68 1 97.94 228 THR A C 1
ATOM 1809 O O . THR A 1 228 ? -13.039 -26.297 -6.062 1 97.94 228 THR A O 1
ATOM 1812 N N . PHE A 1 229 ? -15.039 -27.109 -6.891 1 98.19 229 PHE A N 1
ATOM 1813 C CA . PHE A 1 229 ? -15.773 -25.906 -6.543 1 98.19 229 PHE A CA 1
ATOM 1814 C C . PHE A 1 229 ? -17.141 -26.234 -5.961 1 98.19 229 PHE A C 1
ATOM 1816 O O . PHE A 1 229 ? -17.656 -27.344 -6.164 1 98.19 229 PHE A O 1
ATOM 1823 N N . LYS A 1 230 ? -17.656 -25.297 -5.199 1 98.31 230 LYS A N 1
ATOM 1824 C CA . LYS A 1 230 ? -19.047 -25.25 -4.758 1 98.31 230 LYS A CA 1
ATOM 1825 C C . LYS A 1 230 ? -19.719 -23.953 -5.176 1 98.31 230 LYS A C 1
ATOM 1827 O O . LYS A 1 230 ? -19.156 -22.875 -4.973 1 98.31 230 LYS A O 1
ATOM 1832 N N . TYR A 1 231 ? -20.891 -24.109 -5.785 1 97.94 231 TYR A N 1
ATOM 1833 C CA . TYR A 1 231 ? -21.641 -22.922 -6.168 1 97.94 231 TYR A CA 1
ATOM 1834 C C . TYR A 1 231 ? -22.062 -22.125 -4.938 1 97.94 231 TYR A C 1
ATOM 1836 O O . TYR A 1 231 ? -22.5 -22.703 -3.938 1 97.94 231 TYR A O 1
ATOM 1844 N N . ARG A 1 232 ? -21.812 -20.859 -4.961 1 96.12 232 ARG A N 1
ATOM 1845 C CA . ARG A 1 232 ? -22.219 -20.016 -3.846 1 96.12 232 ARG A CA 1
ATOM 1846 C C . ARG A 1 232 ? -23.516 -19.266 -4.164 1 96.12 232 ARG A C 1
ATOM 1848 O O . ARG A 1 232 ? -24.594 -19.656 -3.688 1 96.12 232 ARG A O 1
ATOM 1855 N N . ASP A 1 233 ? -23.438 -18.172 -4.93 1 95.06 233 ASP A N 1
ATOM 1856 C CA . ASP A 1 233 ? -24.578 -17.344 -5.277 1 95.06 233 ASP A CA 1
ATOM 1857 C C . ASP A 1 233 ? -24.188 -16.25 -6.266 1 95.06 233 ASP A C 1
ATOM 1859 O O . ASP A 1 233 ? -23.125 -16.312 -6.879 1 95.06 233 ASP A O 1
ATOM 1863 N N . VAL A 1 234 ? -25.172 -15.367 -6.492 1 95.31 234 VAL A N 1
ATOM 1864 C CA . VAL A 1 234 ? -24.938 -14.227 -7.375 1 95.31 234 VAL A CA 1
ATOM 1865 C C . VAL A 1 234 ? -24.5 -13.016 -6.551 1 95.31 234 VAL A C 1
ATOM 1867 O O . VAL A 1 234 ? -25.062 -12.758 -5.477 1 95.31 234 VAL A O 1
ATOM 1870 N N . THR A 1 235 ? -23.469 -12.414 -7.016 1 92.75 235 THR A N 1
ATOM 1871 C CA . THR A 1 235 ? -22.969 -11.211 -6.375 1 92.75 235 THR A CA 1
ATOM 1872 C C . THR A 1 235 ? -22.953 -10.039 -7.352 1 92.75 235 THR A C 1
ATOM 1874 O O . THR A 1 235 ? -22.672 -10.219 -8.539 1 92.75 235 THR A O 1
ATOM 1877 N N . CYS A 1 236 ? -23.234 -8.867 -6.824 1 90.75 236 CYS A N 1
ATOM 1878 C CA . CYS A 1 236 ? -23.188 -7.66 -7.652 1 90.75 236 CYS A CA 1
ATOM 1879 C C . CYS A 1 236 ? -21.844 -6.957 -7.5 1 90.75 236 CYS A C 1
ATOM 1881 O O . CYS A 1 236 ? -21.359 -6.766 -6.383 1 90.75 236 CYS A O 1
ATOM 1883 N N . VAL A 1 237 ? -21.266 -6.688 -8.594 1 84.5 237 VAL A N 1
ATOM 1884 C CA . VAL A 1 237 ? -20.016 -5.957 -8.617 1 84.5 237 VAL A CA 1
ATOM 1885 C C . VAL A 1 237 ? -20.188 -4.645 -9.383 1 84.5 237 VAL A C 1
ATOM 1887 O O . VAL A 1 237 ? -20.656 -4.645 -10.523 1 84.5 237 VAL A O 1
ATOM 1890 N N . LYS A 1 238 ? -19.75 -3.609 -8.695 1 75.31 238 LYS A N 1
ATOM 1891 C CA . LYS A 1 238 ? -19.844 -2.299 -9.328 1 75.31 238 LYS A CA 1
ATOM 1892 C C . LYS A 1 238 ? -19.094 -2.271 -10.656 1 75.31 238 LYS A C 1
ATOM 1894 O O . LYS A 1 238 ? -17.953 -2.725 -10.734 1 75.31 238 LYS A O 1
ATOM 1899 N N . GLY A 1 239 ? -19.641 -1.801 -11.773 1 74.25 239 GLY A N 1
ATOM 1900 C CA . GLY A 1 239 ? -19.016 -1.7 -13.086 1 74.25 239 GLY A CA 1
ATOM 1901 C C . GLY A 1 239 ? -19.172 -2.959 -13.914 1 74.25 239 GLY A C 1
ATOM 1902 O O . GLY A 1 239 ? -18.953 -2.938 -15.133 1 74.25 239 GLY A O 1
ATOM 1903 N N . ILE A 1 240 ? -19.516 -4.039 -13.258 1 80.69 240 ILE A N 1
ATOM 1904 C CA . ILE A 1 240 ? -19.625 -5.305 -13.977 1 80.69 240 ILE A CA 1
ATOM 1905 C C . ILE A 1 240 ? -21.078 -5.789 -13.961 1 80.69 240 ILE A C 1
ATOM 1907 O O . ILE A 1 240 ? -21.609 -6.211 -14.992 1 80.69 240 ILE A O 1
ATOM 1911 N N . GLY A 1 241 ? -21.688 -5.695 -12.836 1 87.56 241 GLY A N 1
ATOM 1912 C CA . GLY A 1 241 ? -23.047 -6.191 -12.703 1 87.56 241 GLY A CA 1
ATOM 1913 C C . GLY A 1 241 ? -23.141 -7.477 -11.906 1 87.56 241 GLY A C 1
ATOM 1914 O O . GLY A 1 241 ? -22.344 -7.711 -11 1 87.56 241 GLY A O 1
ATOM 1915 N N . LYS A 1 242 ? -24.219 -8.25 -12.234 1 93.19 242 LYS A N 1
ATOM 1916 C CA . LYS A 1 242 ? -24.453 -9.5 -11.5 1 93.19 242 LYS A CA 1
ATOM 1917 C C . LYS A 1 242 ? -23.656 -10.648 -12.117 1 93.19 242 LYS A C 1
ATOM 1919 O O . LYS A 1 242 ? -23.641 -10.812 -13.336 1 93.19 242 LYS A O 1
ATOM 1924 N N . LEU A 1 243 ? -23 -11.32 -11.219 1 95 243 LEU A N 1
ATOM 1925 C CA . LEU A 1 243 ? -22.25 -12.469 -11.703 1 95 243 LEU A CA 1
ATOM 1926 C C . LEU A 1 243 ? -22.344 -13.633 -10.719 1 95 243 LEU A C 1
ATOM 1928 O O . LEU A 1 243 ? -22.391 -13.43 -9.508 1 95 243 LEU A O 1
ATOM 1932 N N . LYS A 1 244 ? -22.328 -14.852 -11.258 1 97.62 244 LYS A N 1
ATOM 1933 C CA . LYS A 1 244 ? -22.266 -16.047 -10.43 1 97.62 244 LYS A CA 1
ATOM 1934 C C . LYS A 1 244 ? -20.906 -16.188 -9.766 1 97.62 244 LYS A C 1
ATOM 1936 O O . LYS A 1 244 ? -19.875 -15.859 -10.359 1 97.62 244 LYS A O 1
ATOM 1941 N N . THR A 1 245 ? -20.953 -16.672 -8.539 1 98.38 245 THR A N 1
ATOM 1942 C CA . THR A 1 245 ? -19.719 -16.859 -7.797 1 98.38 245 THR A CA 1
ATOM 1943 C C . THR A 1 245 ? -19.625 -18.281 -7.262 1 98.38 245 THR A C 1
ATOM 1945 O O . THR A 1 245 ? -20.641 -18.953 -7.09 1 98.38 245 THR A O 1
ATOM 1948 N N . TYR A 1 246 ? -18.422 -18.75 -7.047 1 98.75 246 TYR A N 1
ATOM 1949 C CA . TYR A 1 246 ? -18.109 -20.094 -6.578 1 98.75 246 TYR A CA 1
ATOM 1950 C C . TYR A 1 246 ? -17.047 -20.062 -5.488 1 98.75 246 TYR A C 1
ATOM 1952 O O . TYR A 1 246 ? -16.234 -19.141 -5.434 1 98.75 246 TYR A O 1
ATOM 1960 N N . TYR A 1 247 ? -17.109 -21.109 -4.664 1 98.62 247 TYR A N 1
ATOM 1961 C CA . TYR A 1 247 ? -16.016 -21.344 -3.711 1 98.62 247 TYR A CA 1
ATOM 1962 C C . TYR A 1 247 ? -15.047 -22.391 -4.238 1 98.62 247 TYR A C 1
ATOM 1964 O O . TYR A 1 247 ? -15.445 -23.484 -4.605 1 98.62 247 TYR A O 1
ATOM 1972 N N . LEU A 1 248 ? -13.82 -22 -4.383 1 98.69 248 LEU A N 1
ATOM 1973 C CA . LEU A 1 248 ? -12.766 -22.984 -4.633 1 98.69 248 LEU A CA 1
ATOM 1974 C C . LEU A 1 248 ? -12.516 -23.828 -3.395 1 98.69 248 LEU A C 1
ATOM 1976 O O . LEU A 1 248 ? -12.094 -23.312 -2.355 1 98.69 2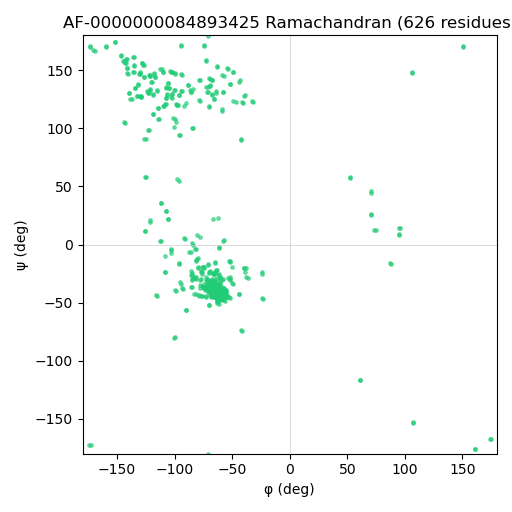48 LEU A O 1
ATOM 1980 N N . THR A 1 249 ? -12.703 -25.125 -3.475 1 97.38 249 THR A N 1
ATOM 1981 C CA . THR A 1 249 ? -12.68 -25.969 -2.285 1 97.38 249 THR A CA 1
ATOM 1982 C C . THR A 1 249 ? -11.422 -26.828 -2.254 1 97.38 249 THR A C 1
ATOM 1984 O O . THR A 1 249 ? -11.031 -27.312 -1.194 1 97.38 249 THR A O 1
ATOM 1987 N N . GLY A 1 250 ? -10.852 -27.062 -3.406 1 96 250 GLY A N 1
ATOM 1988 C CA . GLY A 1 250 ? -9.664 -27.906 -3.445 1 96 250 GLY A CA 1
ATOM 1989 C C . GLY A 1 250 ? -9.188 -28.203 -4.855 1 96 250 GLY A C 1
ATOM 1990 O O . GLY A 1 250 ? -9.523 -27.484 -5.793 1 96 250 GLY A O 1
ATOM 1991 N N . CYS A 1 251 ? -8.289 -29.156 -4.945 1 94.06 251 CYS A N 1
ATOM 1992 C CA . CYS A 1 251 ? -7.801 -29.641 -6.234 1 94.06 251 CYS A CA 1
ATOM 1993 C C . CYS A 1 251 ? -7.484 -31.125 -6.18 1 94.06 251 CYS A C 1
ATOM 1995 O O . CYS A 1 251 ? -7.375 -31.703 -5.098 1 94.06 251 CYS A O 1
ATOM 1997 N N . THR A 1 252 ? -7.383 -31.703 -7.344 1 92.69 252 THR A N 1
ATOM 1998 C CA . THR A 1 252 ? -7.039 -33.125 -7.434 1 92.69 252 THR A CA 1
ATOM 1999 C C . THR A 1 252 ? -5.57 -33.344 -7.094 1 92.69 252 THR A C 1
ATOM 2001 O O . THR A 1 252 ? -4.758 -32.406 -7.188 1 92.69 252 THR A O 1
ATOM 2004 N N . GLU A 1 253 ? -5.262 -34.562 -6.715 1 90.38 253 GLU A N 1
ATOM 2005 C CA . GLU A 1 253 ? -3.879 -34.938 -6.426 1 90.38 253 GLU A CA 1
ATOM 2006 C C . GLU A 1 253 ? -2.986 -34.719 -7.645 1 90.38 253 GLU A C 1
ATOM 2008 O O . GLU A 1 253 ? -1.83 -34.312 -7.512 1 90.38 253 GLU A O 1
ATOM 2013 N N . GLU A 1 254 ? -3.529 -35.031 -8.75 1 89.44 254 GLU A N 1
ATOM 2014 C CA . GLU A 1 254 ? -2.779 -34.875 -9.992 1 89.44 254 GLU A CA 1
ATOM 2015 C C . GLU A 1 254 ? -2.43 -33.406 -10.234 1 89.44 254 GLU A C 1
ATOM 2017 O O . GLU A 1 254 ? -1.301 -33.094 -10.617 1 89.44 254 GLU A O 1
ATOM 2022 N N . ALA A 1 255 ? -3.389 -32.562 -10.031 1 88.25 255 ALA A N 1
ATOM 2023 C CA . ALA A 1 255 ? -3.166 -31.125 -10.227 1 88.25 255 ALA A CA 1
ATOM 2024 C C . ALA A 1 255 ? -2.109 -30.609 -9.266 1 88.25 255 ALA A C 1
ATOM 2026 O O . ALA A 1 255 ? -1.26 -29.797 -9.641 1 88.25 255 ALA A O 1
ATOM 2027 N N . ALA A 1 256 ? -2.152 -31.062 -8.078 1 87.69 256 ALA A N 1
ATOM 2028 C CA . ALA A 1 256 ? -1.202 -30.641 -7.051 1 87.69 256 ALA A CA 1
ATOM 2029 C C . ALA A 1 256 ? 0.201 -31.156 -7.359 1 87.69 256 ALA A C 1
ATOM 2031 O O . ALA A 1 256 ? 1.186 -30.438 -7.188 1 87.69 256 ALA A O 1
ATOM 2032 N N . ARG A 1 257 ? 0.287 -32.375 -7.746 1 84.12 257 ARG A N 1
ATOM 2033 C CA . ARG A 1 257 ? 1.569 -33 -8.039 1 84.12 257 ARG A CA 1
ATOM 2034 C C . ARG A 1 257 ? 2.248 -32.344 -9.234 1 84.12 257 ARG A C 1
ATOM 2036 O O . ARG A 1 257 ? 3.475 -32.25 -9.273 1 84.12 257 ARG A O 1
ATOM 2043 N N . ARG A 1 258 ? 1.51 -31.953 -10.141 1 81.06 258 ARG A N 1
ATOM 2044 C CA . ARG A 1 258 ? 2.031 -31.344 -11.359 1 81.06 258 ARG A CA 1
ATOM 2045 C C . ARG A 1 258 ? 2.873 -30.109 -11.039 1 81.06 258 ARG A C 1
ATOM 2047 O O . ARG A 1 258 ? 3.865 -29.844 -11.719 1 81.06 258 ARG A O 1
ATOM 2054 N N . VAL A 1 259 ? 2.494 -29.484 -9.945 1 81 259 VAL A N 1
ATOM 2055 C CA . VAL A 1 259 ? 3.184 -28.219 -9.672 1 81 259 VAL A CA 1
ATOM 2056 C C . VAL A 1 259 ? 4.051 -28.375 -8.422 1 81 259 VAL A C 1
ATOM 2058 O O . VAL A 1 259 ? 4.68 -27.406 -7.977 1 81 259 VAL A O 1
ATOM 2061 N N . GLY A 1 260 ? 4.152 -29.469 -7.816 1 80.12 260 GLY A N 1
ATOM 2062 C CA . GLY A 1 260 ? 5.02 -29.734 -6.684 1 80.12 260 GLY A CA 1
ATOM 2063 C C . GLY A 1 260 ? 4.57 -29.047 -5.406 1 80.12 260 GLY A C 1
ATOM 2064 O O . GLY A 1 260 ? 5.391 -28.484 -4.688 1 80.12 260 GLY A O 1
ATOM 2065 N N . ILE A 1 261 ? 3.305 -29.094 -5.125 1 77.06 261 ILE A N 1
ATOM 2066 C CA . ILE A 1 261 ? 2.725 -28.406 -3.979 1 77.06 261 ILE A CA 1
ATOM 2067 C C . ILE A 1 261 ? 3.273 -29 -2.684 1 77.06 261 ILE A C 1
ATOM 2069 O O . ILE A 1 261 ? 3.533 -28.266 -1.72 1 77.06 261 ILE A O 1
ATOM 2073 N N . ASP A 1 262 ? 3.42 -30.281 -2.65 1 73 262 ASP A N 1
ATOM 2074 C CA . ASP A 1 262 ? 3.955 -30.922 -1.46 1 73 262 ASP A CA 1
ATOM 2075 C C . ASP A 1 262 ? 5.332 -30.375 -1.103 1 73 262 ASP A C 1
ATOM 2077 O O . ASP A 1 262 ? 5.645 -30.188 0.075 1 73 262 ASP A O 1
ATOM 2081 N N . ARG A 1 263 ? 6.066 -30.156 -2.094 1 71.25 263 ARG A N 1
ATOM 2082 C CA . ARG A 1 263 ? 7.398 -29.594 -1.876 1 71.25 263 ARG A CA 1
ATOM 2083 C C . ARG A 1 263 ? 7.305 -28.172 -1.336 1 71.25 263 ARG A C 1
ATOM 2085 O O . ARG A 1 263 ? 8.141 -27.75 -0.535 1 71.25 263 ARG A O 1
ATOM 2092 N N . ALA A 1 264 ? 6.324 -27.531 -1.782 1 73.19 264 ALA A N 1
ATOM 2093 C CA . ALA A 1 264 ? 6.141 -26.141 -1.341 1 73.19 264 ALA A CA 1
ATOM 2094 C C . ALA A 1 264 ? 5.859 -26.078 0.157 1 73.19 264 ALA A C 1
ATOM 2096 O O . ALA A 1 264 ? 6.398 -25.234 0.861 1 73.19 264 ALA A O 1
ATOM 2097 N N . ILE A 1 265 ? 5.098 -26.938 0.614 1 69.5 265 ILE A N 1
ATOM 2098 C CA . ILE A 1 265 ? 4.711 -27 2.02 1 69.5 265 ILE A CA 1
ATOM 2099 C C . ILE A 1 265 ? 5.926 -27.359 2.873 1 69.5 265 ILE A C 1
ATOM 2101 O O . ILE A 1 265 ? 6.145 -26.766 3.936 1 69.5 265 ILE A O 1
ATOM 2105 N N . SER A 1 266 ? 6.668 -28.25 2.357 1 65.38 266 SER A N 1
ATOM 2106 C CA . SER A 1 266 ? 7.844 -28.703 3.094 1 65.38 266 SER A CA 1
ATOM 2107 C C . SER A 1 266 ? 8.883 -27.594 3.217 1 65.38 266 SER A C 1
ATOM 2109 O O . SER A 1 266 ? 9.633 -27.547 4.195 1 65.38 266 SER A O 1
ATOM 2111 N N . ALA A 1 267 ? 8.883 -26.688 2.34 1 63.03 267 ALA A N 1
ATOM 2112 C CA . ALA A 1 267 ? 9.875 -25.609 2.295 1 63.03 267 ALA A CA 1
ATOM 2113 C C . ALA A 1 267 ? 9.477 -24.453 3.201 1 63.03 267 ALA A C 1
ATOM 2115 O O . ALA A 1 267 ? 10.305 -23.609 3.539 1 63.03 267 ALA A O 1
ATOM 2116 N N . LEU A 1 268 ? 8.242 -24.141 3.592 1 63.47 268 LEU A N 1
ATOM 2117 C CA . LEU A 1 268 ? 7.73 -23.031 4.395 1 63.47 268 LEU A CA 1
ATOM 2118 C C . LEU A 1 268 ? 8.523 -22.891 5.688 1 63.47 268 LEU A C 1
ATOM 2120 O O . LEU A 1 268 ? 8.664 -21.781 6.215 1 63.47 268 LEU A O 1
ATOM 2124 N N . GLY A 1 269 ? 9.242 -23.891 6.141 1 54.84 269 GLY A N 1
ATOM 2125 C CA . GLY A 1 269 ? 10 -23.844 7.379 1 54.84 269 GLY A CA 1
ATOM 2126 C C . GLY A 1 269 ? 11.484 -23.656 7.16 1 54.84 269 GLY A C 1
ATOM 2127 O O . GLY A 1 269 ? 12.242 -23.484 8.117 1 54.84 269 GLY A O 1
ATOM 2128 N N . ALA A 1 270 ? 11.875 -23.719 5.895 1 52.38 270 ALA A N 1
ATOM 2129 C CA . ALA A 1 270 ? 13.297 -23.594 5.586 1 52.38 270 ALA A CA 1
ATOM 2130 C C . ALA A 1 270 ? 13.688 -22.125 5.43 1 52.38 270 ALA A C 1
ATOM 2132 O O . ALA A 1 270 ? 12.836 -21.281 5.117 1 52.38 270 ALA A O 1
ATOM 2133 N N . ALA A 1 271 ? 14.812 -21.703 6.082 1 49.12 271 ALA A N 1
ATOM 2134 C CA . ALA A 1 271 ? 15.344 -20.344 5.984 1 49.12 271 ALA A CA 1
ATOM 2135 C C . ALA A 1 271 ? 15.219 -19.812 4.562 1 49.12 271 ALA A C 1
ATOM 2137 O O . ALA A 1 271 ? 15.328 -20.562 3.596 1 49.12 271 ALA A O 1
ATOM 2138 N N . PRO A 1 272 ? 14.625 -18.578 4.449 1 49.81 272 PRO A N 1
ATOM 2139 C CA . PRO A 1 272 ? 14.469 -17.984 3.119 1 49.81 272 PRO A CA 1
ATOM 2140 C C . PRO A 1 272 ? 15.688 -18.172 2.23 1 49.81 272 PRO A C 1
ATOM 2142 O O . PRO A 1 272 ? 16.812 -18.219 2.729 1 49.81 272 PRO A O 1
ATOM 2145 N N . GLN A 1 273 ? 15.609 -18.734 1.149 1 46.03 273 GLN A N 1
ATOM 2146 C CA . GLN A 1 273 ? 16.703 -18.844 0.201 1 46.03 273 GLN A CA 1
ATOM 2147 C C . GLN A 1 273 ? 17.453 -17.516 0.065 1 46.03 273 GLN A C 1
ATOM 2149 O O . GLN A 1 273 ? 16.875 -16.453 0.286 1 46.03 273 GLN A O 1
ATOM 2154 N N . GLN A 1 274 ? 18.891 -17.5 -0.041 1 45.78 274 GLN A N 1
ATOM 2155 C CA . GLN A 1 274 ? 20 -16.562 0.012 1 45.78 274 GLN A CA 1
ATOM 2156 C C . GLN A 1 274 ? 19.656 -15.258 -0.692 1 45.78 274 GLN A C 1
ATOM 2158 O O . GLN A 1 274 ? 20.266 -14.227 -0.436 1 45.78 274 GLN A O 1
ATOM 2163 N N . GLY A 1 275 ? 18.719 -15.141 -1.551 1 45.84 275 GLY A N 1
ATOM 2164 C CA . GLY A 1 275 ? 18.797 -14 -2.449 1 45.84 275 GLY A CA 1
ATOM 2165 C C . GLY A 1 275 ? 17.984 -12.812 -1.961 1 45.84 275 GLY A C 1
ATOM 2166 O O . GLY A 1 275 ? 18.203 -11.688 -2.416 1 45.84 275 GLY A O 1
ATOM 2167 N N . HIS A 1 276 ? 16.969 -12.945 -1.345 1 49.06 276 HIS A N 1
ATOM 2168 C CA . HIS A 1 276 ? 16.203 -11.758 -0.995 1 49.06 276 HIS A CA 1
ATOM 2169 C C . HIS A 1 276 ? 16.531 -11.281 0.417 1 49.06 276 HIS A C 1
ATOM 2171 O O . HIS A 1 276 ? 16.281 -12 1.39 1 49.06 276 HIS A O 1
ATOM 2177 N N . HIS A 1 277 ? 17.469 -10.352 0.46 1 52.62 277 HIS A N 1
ATOM 2178 C CA . HIS A 1 277 ? 17.781 -9.75 1.751 1 52.62 277 HIS A CA 1
ATOM 2179 C C . HIS A 1 277 ? 16.594 -8.945 2.285 1 52.62 277 HIS A C 1
ATOM 2181 O O . HIS A 1 277 ? 15.922 -8.242 1.528 1 52.62 277 HIS A O 1
ATOM 2187 N N . SER A 1 278 ? 16.25 -9.328 3.451 1 58.44 278 SER A N 1
ATOM 2188 C CA . SER A 1 278 ? 15.258 -8.5 4.137 1 58.44 278 SER A CA 1
ATOM 2189 C C . SER A 1 278 ? 15.648 -7.023 4.09 1 58.44 278 SER A C 1
ATOM 2191 O O . SER A 1 278 ? 16.812 -6.691 3.826 1 58.44 278 SER A O 1
ATOM 2193 N N . LEU A 1 279 ? 14.633 -6.195 4.062 1 60.22 279 LEU A N 1
ATOM 2194 C CA . LEU A 1 279 ? 14.953 -4.777 4.164 1 60.22 279 LEU A CA 1
ATOM 2195 C C . LEU A 1 279 ? 15.992 -4.531 5.254 1 60.22 279 LEU A C 1
ATOM 2197 O O . LEU A 1 279 ? 16.922 -3.748 5.059 1 60.22 279 LEU A O 1
ATOM 2201 N N . ALA A 1 280 ? 15.742 -5.25 6.371 1 58.19 280 ALA A N 1
ATOM 2202 C CA . ALA A 1 280 ? 16.703 -5.109 7.461 1 58.19 280 ALA A CA 1
ATOM 2203 C C . ALA A 1 280 ? 18.109 -5.488 7.008 1 58.19 280 ALA A C 1
ATOM 2205 O O . ALA A 1 280 ? 19.078 -4.789 7.316 1 58.19 280 ALA A O 1
ATOM 2206 N N . ASP A 1 281 ? 18.141 -6.562 6.262 1 59.81 281 ASP A N 1
ATOM 2207 C CA . ASP A 1 281 ? 19.422 -7.008 5.754 1 59.81 281 ASP A CA 1
ATOM 2208 C C . ASP A 1 281 ? 20.047 -5.957 4.84 1 59.81 281 ASP A C 1
ATOM 2210 O O . ASP A 1 281 ? 21.25 -5.691 4.922 1 59.81 281 ASP A O 1
ATOM 2214 N N . VAL A 1 282 ? 19.25 -5.441 4.023 1 59.25 282 VAL A N 1
ATOM 2215 C CA . VAL A 1 282 ? 19.719 -4.453 3.062 1 59.25 282 VAL A CA 1
ATOM 2216 C C . VAL A 1 282 ? 20.172 -3.191 3.797 1 59.25 282 VAL A C 1
ATOM 2218 O O . VAL A 1 282 ? 21.234 -2.645 3.521 1 59.25 282 VAL A O 1
ATOM 2221 N N . VAL A 1 283 ? 19.344 -2.85 4.676 1 59.16 283 VAL A N 1
ATOM 2222 C CA . VAL A 1 283 ? 19.656 -1.637 5.43 1 59.16 283 VAL A CA 1
ATOM 2223 C C . VAL A 1 283 ? 20.922 -1.84 6.246 1 59.16 283 VAL A C 1
ATOM 2225 O O . VAL A 1 283 ? 21.797 -0.964 6.285 1 59.16 283 VAL A O 1
ATOM 2228 N N . PHE A 1 284 ? 20.938 -2.963 6.84 1 56.31 284 PHE A N 1
ATOM 2229 C CA . PHE A 1 284 ? 22.141 -3.283 7.609 1 56.31 284 PHE A CA 1
ATOM 2230 C C . PHE A 1 284 ? 23.375 -3.262 6.719 1 56.31 284 PHE A C 1
ATOM 2232 O O . PHE A 1 284 ? 24.422 -2.738 7.109 1 56.31 284 PHE A O 1
ATOM 2239 N N . GLY A 1 285 ? 23.266 -3.859 5.637 1 55.53 285 GLY A N 1
ATOM 2240 C CA . GLY A 1 285 ? 24.375 -3.824 4.688 1 55.53 285 GLY A CA 1
ATOM 2241 C C . GLY A 1 285 ? 24.766 -2.416 4.289 1 55.53 285 GLY A C 1
ATOM 2242 O O . GLY A 1 285 ? 25.969 -2.115 4.168 1 55.53 285 GLY A O 1
ATOM 2243 N N . LEU A 1 286 ? 23.797 -1.664 4.145 1 56.44 286 LEU A N 1
ATOM 2244 C CA . LEU A 1 286 ? 24.062 -0.27 3.805 1 56.44 286 LEU A CA 1
ATOM 2245 C C . LEU A 1 286 ? 24.781 0.44 4.938 1 56.44 286 LEU A C 1
ATOM 2247 O O . LEU A 1 286 ? 25.719 1.209 4.695 1 56.44 286 LEU A O 1
ATOM 2251 N N . VAL A 1 287 ? 24.297 0.151 6.086 1 54.97 287 VAL A N 1
ATOM 2252 C CA . VAL A 1 287 ? 24.922 0.754 7.262 1 54.97 287 VAL A CA 1
ATOM 2253 C C . VAL A 1 287 ? 26.359 0.284 7.375 1 54.97 287 VAL A C 1
ATOM 2255 O O . VAL A 1 287 ? 27.266 1.086 7.633 1 54.97 287 VAL A O 1
ATOM 2258 N N . GLN A 1 288 ? 26.547 -0.937 7.305 1 53.53 288 GLN A N 1
ATOM 2259 C CA . GLN A 1 288 ? 27.891 -1.489 7.387 1 53.53 288 GLN A CA 1
ATOM 2260 C C . GLN A 1 288 ? 28.812 -0.877 6.324 1 53.53 288 GLN A C 1
ATOM 2262 O O . GLN A 1 288 ? 29.969 -0.569 6.598 1 53.53 288 GLN A O 1
ATOM 2267 N N . ALA A 1 289 ? 28.281 -0.691 5.203 1 53.56 289 ALA A N 1
ATOM 2268 C CA . ALA A 1 289 ? 29.047 -0.089 4.113 1 53.56 289 ALA A CA 1
ATOM 2269 C C . ALA A 1 289 ? 29.391 1.362 4.426 1 53.56 289 ALA A C 1
ATOM 2271 O O . ALA A 1 289 ? 30.5 1.822 4.113 1 53.56 289 ALA A O 1
ATOM 2272 N N . SER A 1 290 ? 28.453 1.939 5.062 1 53.03 290 SER A N 1
ATOM 2273 C CA . SER A 1 290 ? 28.688 3.328 5.441 1 53.03 290 SER A CA 1
ATOM 2274 C C . SER A 1 290 ? 29.766 3.432 6.512 1 53.03 290 SER A C 1
ATOM 2276 O O . SER A 1 290 ? 30.594 4.355 6.492 1 53.03 290 SER A O 1
ATOM 2278 N N . HIS A 1 291 ? 29.656 2.539 7.426 1 53.47 291 HIS A N 1
ATOM 2279 C CA . HIS A 1 291 ? 30.656 2.52 8.492 1 53.47 291 HIS A CA 1
ATOM 2280 C C . HIS A 1 291 ? 32.031 2.201 7.938 1 53.47 291 HIS A C 1
ATOM 2282 O O . HIS A 1 291 ? 33.031 2.76 8.398 1 53.47 291 HIS A O 1
ATOM 2288 N N . ARG A 1 292 ? 32 1.353 7.059 1 50.91 292 ARG A N 1
ATOM 2289 C CA . ARG A 1 292 ? 33.281 1.032 6.43 1 50.91 292 ARG A CA 1
ATOM 2290 C C . ARG A 1 292 ? 33.844 2.24 5.691 1 50.91 292 ARG A C 1
ATOM 2292 O O . ARG A 1 292 ? 35.031 2.498 5.738 1 50.91 292 ARG A O 1
ATOM 2299 N N . HIS A 1 293 ? 33.062 2.977 5.191 1 49.56 293 HIS A N 1
ATOM 2300 C CA . HIS A 1 293 ? 33.469 4.18 4.473 1 49.56 293 HIS A CA 1
ATOM 2301 C C . HIS A 1 293 ? 33.969 5.254 5.441 1 49.56 293 HIS A C 1
ATOM 2303 O O . HIS A 1 293 ? 34.938 5.941 5.164 1 49.56 293 HIS A O 1
ATOM 2309 N N . LYS A 1 294 ? 33.25 5.387 6.418 1 50.5 294 LYS A N 1
ATOM 2310 C CA . LYS A 1 294 ? 33.688 6.359 7.414 1 50.5 294 LYS A CA 1
ATOM 2311 C C . LYS A 1 294 ? 35.062 5.988 7.988 1 50.5 294 LYS A C 1
ATOM 2313 O O . LYS A 1 294 ? 35.875 6.863 8.266 1 50.5 294 LYS A O 1
ATOM 2318 N N . ARG A 1 295 ? 35.25 4.805 8.148 1 49.47 295 ARG A N 1
ATOM 2319 C CA . ARG A 1 295 ? 36.531 4.344 8.641 1 49.47 295 ARG A CA 1
ATOM 2320 C C . ARG A 1 295 ? 37.656 4.648 7.629 1 49.47 295 ARG A C 1
ATOM 2322 O O . ARG A 1 295 ? 38.75 5.031 8.016 1 49.47 295 ARG A O 1
ATOM 2329 N N . TYR A 1 296 ? 37.281 4.594 6.473 1 43.66 296 TYR A N 1
ATOM 2330 C CA . TYR A 1 296 ? 38.25 4.887 5.438 1 43.66 296 TYR A CA 1
ATOM 2331 C C . TYR A 1 296 ? 38.531 6.387 5.355 1 43.66 296 TYR A C 1
ATOM 2333 O O . TYR A 1 296 ? 39.656 6.805 5.109 1 43.66 296 TYR A O 1
ATOM 2341 N N . GLU A 1 297 ? 37.5 7.078 5.57 1 47.88 297 GLU A N 1
ATOM 2342 C CA . GLU A 1 297 ? 37.688 8.523 5.609 1 47.88 297 GLU A CA 1
ATOM 2343 C C . GLU A 1 297 ? 38.562 8.938 6.785 1 47.88 297 GLU A C 1
ATOM 2345 O O . GLU A 1 297 ? 39.438 9.797 6.648 1 47.88 297 GLU A O 1
ATOM 2350 N N . THR A 1 298 ? 38.312 8.336 7.832 1 48.84 298 THR A N 1
ATOM 2351 C CA . THR A 1 298 ? 39.094 8.656 9.023 1 48.84 298 THR A CA 1
ATOM 2352 C C . THR A 1 298 ? 40.531 8.188 8.859 1 48.84 298 THR A C 1
ATOM 2354 O O . THR A 1 298 ? 41.469 8.883 9.281 1 48.84 298 THR A O 1
ATOM 2357 N N . THR A 1 299 ? 40.688 7.129 8.258 1 47.31 299 THR A N 1
ATOM 2358 C CA . THR A 1 299 ? 42.062 6.621 8.047 1 47.31 299 THR A CA 1
ATOM 2359 C C . THR A 1 299 ? 42.812 7.488 7.039 1 47.31 299 THR A C 1
ATOM 2361 O O . THR A 1 299 ? 44 7.715 7.188 1 47.31 299 THR A O 1
ATOM 2364 N N . GLU A 1 300 ? 42.156 8.016 6.156 1 48.34 300 GLU A N 1
ATOM 2365 C CA . GLU A 1 300 ? 42.781 8.891 5.176 1 48.34 300 GLU A CA 1
ATOM 2366 C C . GLU A 1 300 ? 43.094 10.266 5.777 1 48.34 300 GLU A C 1
ATOM 2368 O O . GLU A 1 300 ? 44.125 10.859 5.477 1 48.34 300 GLU A O 1
ATOM 2373 N N . GLU A 1 301 ? 42.25 10.672 6.594 1 49.91 301 GLU A N 1
ATOM 2374 C CA . GLU A 1 301 ? 42.531 11.906 7.32 1 49.91 301 GLU A CA 1
ATOM 2375 C C . GLU A 1 301 ? 43.719 11.734 8.273 1 49.91 301 GLU A C 1
ATOM 2377 O O . GLU A 1 301 ? 44.562 12.633 8.398 1 49.91 301 GLU A O 1
ATOM 2382 N N . GLU A 1 302 ? 43.812 10.664 8.836 1 51.38 302 GLU A N 1
ATOM 2383 C CA . GLU A 1 302 ? 44.938 10.375 9.727 1 51.38 302 GLU A CA 1
ATOM 2384 C C . GLU A 1 302 ? 46.25 10.219 8.953 1 51.38 302 GLU A C 1
ATOM 2386 O O . GLU A 1 302 ? 47.312 10.68 9.391 1 51.38 302 GLU A O 1
ATOM 2391 N N . LYS A 1 303 ? 46.188 9.688 7.805 1 51.34 303 LYS A N 1
ATOM 2392 C CA . LYS A 1 303 ? 47.375 9.539 6.969 1 51.34 303 LYS A CA 1
ATOM 2393 C C . LYS A 1 303 ? 47.781 10.875 6.359 1 51.34 303 LYS A C 1
ATOM 2395 O O . LYS A 1 303 ? 48.969 11.172 6.258 1 51.34 303 LYS A O 1
ATOM 2400 N N . ALA A 1 304 ? 46.812 11.602 6.035 1 48.78 304 ALA A N 1
ATOM 2401 C CA . ALA A 1 304 ? 47.062 12.938 5.504 1 48.78 304 ALA A CA 1
ATOM 2402 C C . ALA A 1 304 ? 47.688 13.836 6.57 1 48.78 304 ALA A C 1
ATOM 2404 O O . ALA A 1 304 ? 48.594 14.617 6.281 1 48.78 304 ALA A O 1
ATOM 2405 N N . TYR A 1 305 ? 47.312 13.578 7.711 1 51.09 305 TYR A N 1
ATOM 2406 C CA . TYR A 1 305 ? 47.906 14.297 8.836 1 51.09 305 TYR A CA 1
ATOM 2407 C C . TYR A 1 305 ? 49.344 13.844 9.086 1 51.09 305 TYR A C 1
ATOM 2409 O O . TYR A 1 305 ? 50.219 14.656 9.391 1 51.09 305 TYR A O 1
ATOM 2417 N N . HIS A 1 306 ? 49.531 12.602 8.914 1 51.78 306 HIS A N 1
ATOM 2418 C CA . HIS A 1 306 ? 50.844 12.07 9.133 1 51.78 306 HIS A CA 1
ATOM 2419 C C . HIS A 1 306 ? 51.812 12.469 7.996 1 51.78 306 HIS A C 1
ATOM 2421 O O . HIS A 1 306 ? 52.969 12.742 8.227 1 51.78 306 HIS A O 1
ATOM 2427 N N . ASN A 1 307 ? 51.312 12.461 6.84 1 49.47 307 ASN A N 1
ATOM 2428 C CA . ASN A 1 307 ? 52.125 12.852 5.699 1 49.47 307 ASN A CA 1
ATOM 2429 C C . ASN A 1 307 ? 52.406 14.352 5.695 1 49.47 307 ASN A C 1
ATOM 2431 O O . ASN A 1 307 ? 53.5 14.789 5.309 1 49.47 307 ASN A O 1
ATOM 2435 N N . ASN A 1 308 ? 51.562 15.109 6.098 1 48.69 308 ASN A N 1
ATOM 2436 C CA . ASN A 1 308 ? 51.781 16.547 6.246 1 48.69 308 ASN A CA 1
ATOM 2437 C C . ASN A 1 308 ? 52.688 16.859 7.418 1 48.69 308 ASN A C 1
ATOM 2439 O O . ASN A 1 308 ? 53.469 17.812 7.371 1 48.69 308 ASN A O 1
ATOM 2443 N N . ALA A 1 309 ? 52.719 16.078 8.375 1 51.25 309 ALA A N 1
ATOM 2444 C CA . ALA A 1 309 ? 53.594 16.25 9.523 1 51.25 309 ALA A CA 1
ATOM 2445 C C . ALA A 1 309 ? 55.031 15.906 9.156 1 51.25 309 ALA A C 1
ATOM 2447 O O . ALA A 1 309 ? 56 16.531 9.641 1 51.25 309 ALA A O 1
ATOM 2448 N N . PHE A 1 310 ? 55.25 14.969 8.297 1 50.66 310 PHE A N 1
ATOM 2449 C CA . PHE A 1 310 ? 56.594 14.594 7.887 1 50.66 310 PHE A CA 1
ATOM 2450 C C . PHE A 1 310 ? 57.156 15.602 6.891 1 50.66 310 PHE A C 1
ATOM 2452 O O . PHE A 1 310 ? 58.375 15.75 6.777 1 50.66 310 PHE A O 1
ATOM 2459 N N . SER A 1 311 ? 56.312 16.328 6.203 1 49.84 311 SER A N 1
ATOM 2460 C CA . SER A 1 311 ? 56.844 17.328 5.281 1 49.84 311 SER A CA 1
ATOM 2461 C C . SER A 1 311 ? 57.344 18.562 6.023 1 49.84 311 SER A C 1
ATOM 2463 O O . SER A 1 311 ? 58.125 19.344 5.484 1 49.84 311 SER A O 1
ATOM 2465 N N . SER A 1 312 ? 56.844 18.828 7.227 1 49.06 312 SER A N 1
ATOM 2466 C CA . SER A 1 312 ? 57.281 20.016 7.945 1 49.06 312 SER A CA 1
ATOM 2467 C C . SER A 1 312 ? 58.656 19.781 8.617 1 49.06 312 SER A C 1
ATOM 2469 O O . SER A 1 312 ? 59.25 20.719 9.148 1 49.06 312 SER A O 1
ATOM 2471 N N . VAL A 1 313 ? 59.031 18.547 8.805 1 49.94 313 VAL A N 1
ATOM 2472 C CA . VAL A 1 313 ? 60.312 18.391 9.508 1 49.94 313 VAL A CA 1
ATOM 2473 C C . VAL A 1 313 ? 61.469 18.531 8.523 1 49.94 313 VAL A C 1
ATOM 2475 O O . VAL A 1 313 ? 62.625 18.719 8.93 1 49.94 313 VAL A O 1
ATOM 2478 N N . ASN A 1 314 ? 61.25 18.188 7.25 1 42.62 314 ASN A N 1
ATOM 2479 C CA . ASN A 1 314 ? 62.438 18.25 6.387 1 42.62 314 ASN A CA 1
ATOM 2480 C C . ASN A 1 314 ? 62.656 19.656 5.844 1 42.62 314 ASN A C 1
ATOM 2482 O O . ASN A 1 314 ? 63.531 19.859 4.992 1 42.62 314 ASN A O 1
ATOM 2486 N N . ASN A 1 315 ? 61.75 20.672 6.246 1 36.88 315 ASN A N 1
ATOM 2487 C CA . ASN A 1 315 ? 62.344 21.969 5.969 1 36.88 315 ASN A CA 1
ATOM 2488 C C . ASN A 1 315 ? 63.156 22.484 7.156 1 36.88 315 ASN A C 1
ATOM 2490 O O . ASN A 1 315 ? 62.719 22.406 8.297 1 36.88 315 ASN A O 1
ATOM 2494 N N . GLU B 1 1 ? 59.188 12.352 -12.219 1 49.47 1 GLU B N 1
ATOM 2495 C CA . GLU B 1 1 ? 58.062 12.93 -12.938 1 49.47 1 GLU B CA 1
ATOM 2496 C C . GLU B 1 1 ? 56.969 11.898 -13.164 1 49.47 1 GLU B C 1
ATOM 2498 O O . GLU B 1 1 ? 55.781 12.188 -12.945 1 49.47 1 GLU B O 1
ATOM 2503 N N . PHE B 1 2 ? 57.281 10.82 -13.648 1 46.59 2 PHE B N 1
ATOM 2504 C CA . PHE B 1 2 ? 56.312 9.742 -13.898 1 46.59 2 PHE B CA 1
ATOM 2505 C C . PHE B 1 2 ? 55.688 9.266 -12.594 1 46.59 2 PHE B C 1
ATOM 2507 O O . PHE B 1 2 ? 54.5 8.984 -12.539 1 46.59 2 PHE B O 1
ATOM 2514 N N . THR B 1 3 ? 56.438 9.188 -11.562 1 51.16 3 THR B N 1
ATOM 2515 C CA . THR B 1 3 ? 55.906 8.727 -10.281 1 51.16 3 THR B CA 1
ATOM 2516 C C . THR B 1 3 ? 54.906 9.711 -9.711 1 51.16 3 THR B C 1
ATOM 2518 O O . THR B 1 3 ? 53.875 9.312 -9.148 1 51.16 3 THR B O 1
ATOM 2521 N N . THR B 1 4 ? 55.156 10.945 -9.953 1 51.44 4 THR B N 1
ATOM 2522 C CA . THR B 1 4 ? 54.281 11.992 -9.461 1 51.44 4 THR B CA 1
ATOM 2523 C C . THR B 1 4 ? 52.938 11.977 -10.219 1 51.44 4 THR B C 1
ATOM 2525 O O . THR B 1 4 ? 51.875 12.164 -9.625 1 51.44 4 THR B O 1
ATOM 2528 N N . LYS B 1 5 ? 53.031 11.742 -11.477 1 47.44 5 LYS B N 1
ATOM 2529 C CA . LYS B 1 5 ? 51.812 11.703 -12.297 1 47.44 5 LYS B CA 1
ATOM 2530 C C . LYS B 1 5 ? 50.938 10.5 -11.953 1 47.44 5 LYS B C 1
ATOM 2532 O O . LYS B 1 5 ? 49.719 10.60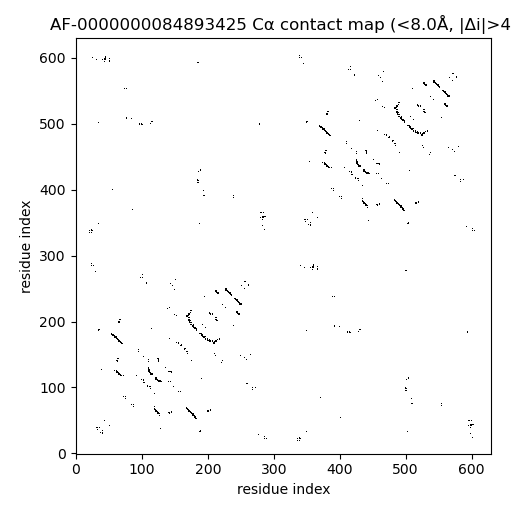9 -11.875 1 47.44 5 LYS B O 1
ATOM 2537 N N . LEU B 1 6 ? 51.656 9.453 -11.797 1 51.75 6 LEU B N 1
ATOM 2538 C CA . LEU B 1 6 ? 50.906 8.258 -11.414 1 51.75 6 LEU B CA 1
ATOM 2539 C C . LEU B 1 6 ? 50.25 8.445 -10.055 1 51.75 6 LEU B C 1
ATOM 2541 O O . LEU B 1 6 ? 49.125 8.008 -9.859 1 51.75 6 LEU B O 1
ATOM 2545 N N . ASP B 1 7 ? 50.938 9.133 -9.25 1 51.38 7 ASP B N 1
ATOM 2546 C CA . ASP B 1 7 ? 50.375 9.438 -7.941 1 51.38 7 ASP B CA 1
ATOM 2547 C C . ASP B 1 7 ? 49.156 10.344 -8.062 1 51.38 7 ASP B C 1
ATOM 2549 O O . ASP B 1 7 ? 48.156 10.156 -7.363 1 51.38 7 ASP B O 1
ATOM 2553 N N . PHE B 1 8 ? 49.344 11.281 -8.883 1 51.41 8 PHE B N 1
ATOM 2554 C CA . PHE B 1 8 ? 48.219 12.203 -9.125 1 51.41 8 PHE B CA 1
ATOM 2555 C C . PHE B 1 8 ? 47.031 11.469 -9.719 1 51.41 8 PHE B C 1
ATOM 2557 O O . PHE B 1 8 ? 45.906 11.672 -9.289 1 51.41 8 PHE B O 1
ATOM 2564 N N . LEU B 1 9 ? 47.25 10.703 -10.688 1 53.09 9 LEU B N 1
ATOM 2565 C CA . LEU B 1 9 ? 46.156 9.961 -11.328 1 53.09 9 LEU B CA 1
ATOM 2566 C C . LEU B 1 9 ? 45.5 9.016 -10.328 1 53.09 9 LEU B C 1
ATOM 2568 O O . LEU B 1 9 ? 44.25 8.867 -10.344 1 53.09 9 LEU B O 1
ATOM 2572 N N . ARG B 1 10 ? 46.25 8.547 -9.586 1 50.66 10 ARG B N 1
ATOM 2573 C CA . ARG B 1 10 ? 45.719 7.648 -8.562 1 50.66 10 ARG B CA 1
ATOM 2574 C C . ARG B 1 10 ? 44.875 8.414 -7.547 1 50.66 10 ARG B C 1
ATOM 2576 O O . ARG B 1 10 ? 43.844 7.918 -7.105 1 50.66 10 ARG B O 1
ATOM 2583 N N . LYS B 1 11 ? 45.375 9.492 -7.199 1 52.34 11 LYS B N 1
ATOM 2584 C CA . LYS B 1 11 ? 44.594 10.344 -6.301 1 52.34 11 LYS B CA 1
ATOM 2585 C C . LYS B 1 11 ? 43.281 10.727 -6.93 1 52.34 11 LYS B C 1
ATOM 2587 O O . LYS B 1 11 ? 42.25 10.727 -6.254 1 52.34 11 LYS B O 1
ATOM 2592 N N . LEU B 1 12 ? 43.375 11.031 -8.148 1 53.59 12 LEU B N 1
ATOM 2593 C CA . LEU B 1 12 ? 42.156 11.398 -8.859 1 53.59 12 LEU B CA 1
ATOM 2594 C C . LEU B 1 12 ? 41.188 10.219 -8.922 1 53.59 12 LEU B C 1
ATOM 2596 O O . LEU B 1 12 ? 40 10.391 -8.766 1 53.59 12 LEU B O 1
ATOM 2600 N N . GLN B 1 13 ? 41.812 9.125 -9.234 1 55.38 13 GLN B N 1
ATOM 2601 C CA . GLN B 1 13 ? 40.969 7.922 -9.289 1 55.38 13 GLN B CA 1
ATOM 2602 C C . GLN B 1 13 ? 40.344 7.625 -7.93 1 55.38 13 GLN B C 1
ATOM 2604 O O . GLN B 1 13 ? 39.188 7.223 -7.852 1 55.38 13 GLN B O 1
ATOM 2609 N N . ALA B 1 14 ? 41.156 7.836 -6.965 1 55.72 14 ALA B N 1
ATOM 2610 C CA . ALA B 1 14 ? 40.688 7.621 -5.605 1 55.72 14 ALA B CA 1
ATOM 2611 C C . ALA B 1 14 ? 39.531 8.594 -5.27 1 55.72 14 ALA B C 1
ATOM 2613 O O . ALA B 1 14 ? 38.562 8.211 -4.648 1 55.72 14 ALA B O 1
ATOM 2614 N N . ILE B 1 15 ? 39.781 9.766 -5.691 1 53.56 15 ILE B N 1
ATOM 2615 C CA . ILE B 1 15 ? 38.75 10.773 -5.449 1 53.56 15 ILE B CA 1
ATOM 2616 C C . ILE B 1 15 ? 37.469 10.406 -6.195 1 53.56 15 ILE B C 1
ATOM 2618 O O . ILE B 1 15 ? 36.375 10.516 -5.648 1 53.56 15 ILE B O 1
ATOM 2622 N N . GLU B 1 16 ? 37.625 10.031 -7.406 1 57.31 16 GLU B N 1
ATOM 2623 C CA . GLU B 1 16 ? 36.469 9.656 -8.211 1 57.31 16 GLU B CA 1
ATOM 2624 C C . GLU B 1 16 ? 35.75 8.453 -7.609 1 57.31 16 GLU B C 1
ATOM 2626 O O . GLU B 1 16 ? 34.531 8.391 -7.629 1 57.31 16 GLU B O 1
ATOM 2631 N N . GLU B 1 17 ? 36.594 7.668 -7.152 1 58.91 17 GLU B N 1
ATOM 2632 C CA . GLU B 1 17 ? 36.031 6.473 -6.539 1 58.91 17 GLU B CA 1
ATOM 2633 C C . GLU B 1 17 ? 35.25 6.816 -5.254 1 58.91 17 GLU B C 1
ATOM 2635 O O . GLU B 1 17 ? 34.188 6.266 -4.992 1 58.91 17 GLU B O 1
ATOM 2640 N N . VAL B 1 18 ? 36 7.711 -4.539 1 57.34 18 VAL B N 1
ATOM 2641 C CA . VAL B 1 18 ? 35.312 8.156 -3.318 1 57.34 18 VAL B CA 1
ATOM 2642 C C . VAL B 1 18 ? 34 8.867 -3.672 1 57.34 18 VAL B C 1
ATOM 2644 O O . VAL B 1 18 ? 32.969 8.633 -3.031 1 57.34 18 VAL B O 1
ATOM 2647 N N . LYS B 1 19 ? 34.125 9.68 -4.656 1 59.59 19 LYS B N 1
ATOM 2648 C CA . LYS B 1 19 ? 32.938 10.391 -5.102 1 59.59 19 LYS B CA 1
ATOM 2649 C C . LYS B 1 19 ? 31.859 9.414 -5.586 1 59.59 19 LYS B C 1
ATOM 2651 O O . LYS B 1 19 ? 30.672 9.586 -5.309 1 59.59 19 LYS B O 1
ATOM 2656 N N . GLY B 1 20 ? 32.375 8.477 -6.309 1 60 20 GLY B N 1
ATOM 2657 C CA . GLY B 1 20 ? 31.469 7.449 -6.781 1 60 20 GLY B CA 1
ATOM 2658 C C . GLY B 1 20 ? 30.797 6.688 -5.652 1 60 20 GLY B C 1
ATOM 2659 O O . GLY B 1 20 ? 29.594 6.43 -5.703 1 60 20 GLY B O 1
ATOM 2660 N N . MET B 1 21 ? 31.562 6.434 -4.664 1 61.44 21 MET B N 1
ATOM 2661 C CA . MET B 1 21 ? 31.031 5.73 -3.5 1 61.44 21 MET B CA 1
ATOM 2662 C C . MET B 1 21 ? 30.031 6.602 -2.744 1 61.44 21 MET B C 1
ATOM 2664 O O . MET B 1 21 ? 29 6.113 -2.289 1 61.44 21 MET B O 1
ATOM 2668 N N . GLN B 1 22 ? 30.438 7.844 -2.645 1 62.25 22 GLN B N 1
ATOM 2669 C CA . GLN B 1 22 ? 29.547 8.773 -1.976 1 62.25 22 GLN B CA 1
ATOM 2670 C C . GLN B 1 22 ? 28.219 8.906 -2.732 1 62.25 22 GLN B C 1
ATOM 2672 O O . GLN B 1 22 ? 27.156 8.961 -2.123 1 62.25 22 GLN B O 1
ATOM 2677 N N . ASN B 1 23 ? 28.344 8.891 -3.992 1 64.44 23 ASN B N 1
ATOM 2678 C CA . ASN B 1 23 ? 27.141 8.977 -4.812 1 64.44 23 ASN B CA 1
ATOM 2679 C C . ASN B 1 23 ? 26.266 7.738 -4.641 1 64.44 23 ASN B C 1
ATOM 2681 O O . ASN B 1 23 ? 25.031 7.852 -4.539 1 64.44 23 ASN B O 1
ATOM 2685 N N . LEU B 1 24 ? 26.938 6.645 -4.547 1 63.62 24 LEU B N 1
ATOM 2686 C CA . LEU B 1 24 ? 26.188 5.402 -4.383 1 63.62 24 LEU B CA 1
ATOM 2687 C C . LEU B 1 24 ? 25.531 5.348 -3.012 1 63.62 24 LEU B C 1
ATOM 2689 O O . LEU B 1 24 ? 24.406 4.852 -2.879 1 63.62 24 LEU B O 1
ATOM 2693 N N . GLN B 1 25 ? 26.234 5.879 -2.09 1 64.25 25 GLN B N 1
ATOM 2694 C CA . GLN B 1 25 ? 25.672 5.926 -0.748 1 64.25 25 GLN B CA 1
ATOM 2695 C C . GLN B 1 25 ? 24.453 6.848 -0.704 1 64.25 25 GLN B C 1
ATOM 2697 O O . GLN B 1 25 ? 23.438 6.516 -0.087 1 64.25 25 GLN B O 1
ATOM 2702 N N . ASN B 1 26 ? 24.625 7.914 -1.343 1 64.94 26 ASN B N 1
ATOM 2703 C CA . ASN B 1 26 ? 23.516 8.859 -1.405 1 64.94 26 ASN B CA 1
ATOM 2704 C C . ASN B 1 26 ? 22.312 8.266 -2.125 1 64.94 26 ASN B C 1
ATOM 2706 O O . ASN B 1 26 ? 21.172 8.477 -1.712 1 64.94 26 ASN B O 1
ATOM 2710 N N . HIS B 1 27 ? 22.625 7.523 -3.131 1 64.5 27 HIS B N 1
ATOM 2711 C CA . HIS B 1 27 ? 21.531 6.891 -3.861 1 64.5 27 HIS B CA 1
ATOM 2712 C C . HIS B 1 27 ? 20.828 5.855 -3 1 64.5 27 HIS B C 1
ATOM 2714 O O . HIS B 1 27 ? 19.594 5.766 -3.02 1 64.5 27 HIS B O 1
ATOM 2720 N N . ASN B 1 28 ? 21.609 5.133 -2.293 1 64.12 28 ASN B N 1
ATOM 2721 C CA . ASN B 1 28 ? 21.031 4.141 -1.396 1 64.12 28 ASN B CA 1
ATOM 2722 C C . ASN B 1 28 ? 20.125 4.785 -0.352 1 64.12 28 ASN B C 1
ATOM 2724 O O . ASN B 1 28 ? 19.031 4.281 -0.07 1 64.12 28 ASN B O 1
ATOM 2728 N N . TYR B 1 29 ? 20.625 5.863 0.074 1 63.84 29 TYR B N 1
ATOM 2729 C CA . TYR B 1 29 ? 19.844 6.57 1.087 1 63.84 29 TYR B CA 1
ATOM 2730 C C . TYR B 1 29 ? 18.562 7.121 0.496 1 63.84 29 TYR B C 1
ATOM 2732 O O . TYR B 1 29 ? 17.5 7.031 1.115 1 63.84 29 TYR B O 1
ATOM 2740 N N . GLN B 1 30 ? 18.688 7.59 -0.614 1 65.75 30 GLN B N 1
ATOM 2741 C CA . GLN B 1 30 ? 17.5 8.141 -1.273 1 65.75 30 GLN B CA 1
ATOM 2742 C C . GLN B 1 30 ? 16.484 7.043 -1.583 1 65.75 30 GLN B C 1
ATOM 2744 O O . GLN B 1 30 ? 15.281 7.254 -1.448 1 65.75 30 GLN B O 1
ATOM 2749 N N . LEU B 1 31 ? 17.016 5.914 -1.956 1 67.38 31 LEU B N 1
ATOM 2750 C CA . LEU B 1 31 ? 16.141 4.785 -2.221 1 67.38 31 LEU B CA 1
ATOM 2751 C C . LEU B 1 31 ? 15.422 4.344 -0.947 1 67.38 31 LEU B C 1
ATOM 2753 O O . LEU B 1 31 ? 14.219 4.082 -0.962 1 67.38 31 LEU B O 1
ATOM 2757 N N . LEU B 1 32 ? 16.172 4.297 0.067 1 67.5 32 LEU B N 1
ATOM 2758 C CA . LEU B 1 32 ? 15.609 3.893 1.349 1 67.5 32 LEU B CA 1
ATOM 2759 C C . LEU B 1 32 ? 14.516 4.859 1.785 1 67.5 32 LEU B C 1
ATOM 2761 O O . LEU B 1 32 ? 13.461 4.438 2.268 1 67.5 32 LEU B O 1
ATOM 2765 N N . ARG B 1 33 ? 14.727 6.094 1.561 1 65.19 33 ARG B N 1
ATOM 2766 C CA . ARG B 1 33 ? 13.773 7.121 1.96 1 65.19 33 ARG B CA 1
ATOM 2767 C C . ARG B 1 33 ? 12.508 7.059 1.104 1 65.19 33 ARG B C 1
ATOM 2769 O O . ARG B 1 33 ? 11.461 7.574 1.492 1 65.19 33 ARG B O 1
ATOM 2776 N N . ASN B 1 34 ? 12.797 6.477 -0.054 1 65.25 34 ASN B N 1
ATOM 2777 C CA . ASN B 1 34 ? 11.633 6.305 -0.919 1 65.25 34 ASN B CA 1
ATOM 2778 C C . ASN B 1 34 ? 10.758 5.148 -0.457 1 65.25 34 ASN B C 1
ATOM 2780 O O . ASN B 1 34 ? 9.594 5.051 -0.847 1 65.25 34 ASN B O 1
ATOM 2784 N N . ILE B 1 35 ? 11.398 4.336 0.32 1 65.5 35 ILE B N 1
ATOM 2785 C CA . ILE B 1 35 ? 10.648 3.17 0.769 1 65.5 35 ILE B CA 1
ATOM 2786 C C . ILE B 1 35 ? 10.109 3.412 2.178 1 65.5 35 ILE B C 1
ATOM 2788 O O . ILE B 1 35 ? 8.969 3.074 2.48 1 65.5 35 ILE B O 1
ATOM 2792 N N . LEU B 1 36 ? 11.055 4.094 3.033 1 67 36 LEU B N 1
ATOM 2793 C CA . LEU B 1 36 ? 10.766 4.238 4.457 1 67 36 LEU B CA 1
ATOM 2794 C C . LEU B 1 36 ? 10.859 5.699 4.883 1 67 36 LEU B C 1
ATOM 2796 O O . LEU B 1 36 ? 11.688 6.449 4.367 1 67 36 LEU B O 1
ATOM 2800 N N . PRO B 1 37 ? 9.906 6.016 5.844 1 61.97 37 PRO B N 1
ATOM 2801 C CA . PRO B 1 37 ? 10.164 7.316 6.469 1 61.97 37 PRO B CA 1
ATOM 2802 C C . PRO B 1 37 ? 11.578 7.422 7.047 1 61.97 37 PRO B C 1
ATOM 2804 O O . PRO B 1 37 ? 12.164 6.41 7.445 1 61.97 37 PRO B O 1
ATOM 2807 N N . GLU B 1 38 ? 12.023 8.648 7.055 1 63.59 38 GLU B N 1
ATOM 2808 C CA . GLU B 1 38 ? 13.398 8.914 7.465 1 63.59 38 GLU B CA 1
ATOM 2809 C C . GLU B 1 38 ? 13.688 8.328 8.844 1 63.59 38 GLU B C 1
ATOM 2811 O O . GLU B 1 38 ? 14.734 7.711 9.062 1 63.59 38 GLU B O 1
ATOM 2816 N N . HIS B 1 39 ? 12.789 8.516 9.75 1 67.31 39 HIS B N 1
ATOM 2817 C CA . HIS B 1 39 ? 13.023 8.07 11.117 1 67.31 39 HIS B CA 1
ATOM 2818 C C . HIS B 1 39 ? 13.078 6.547 11.211 1 67.31 39 HIS B C 1
ATOM 2820 O O . HIS B 1 39 ? 13.773 5.992 12.055 1 67.31 39 HIS B O 1
ATOM 2826 N N . VAL B 1 40 ? 12.414 5.852 10.406 1 65.75 40 VAL B N 1
ATOM 2827 C CA . VAL B 1 40 ? 12.43 4.395 10.352 1 65.75 40 VAL B CA 1
ATOM 2828 C C . VAL B 1 40 ? 13.719 3.914 9.688 1 65.75 40 VAL B C 1
ATOM 2830 O O . VAL B 1 40 ? 14.336 2.951 10.141 1 65.75 40 VAL B O 1
ATOM 2833 N N . ALA B 1 41 ? 14.039 4.59 8.602 1 64.12 41 ALA B N 1
ATOM 2834 C CA . ALA B 1 41 ? 15.305 4.273 7.938 1 64.12 41 ALA B CA 1
ATOM 2835 C C . ALA B 1 41 ? 16.484 4.398 8.906 1 64.12 41 ALA B C 1
ATOM 2837 O O . ALA B 1 41 ? 17.359 3.535 8.938 1 64.12 41 ALA B O 1
ATOM 2838 N N . GLN B 1 42 ? 16.438 5.434 9.742 1 63.59 42 GLN B N 1
ATOM 2839 C CA . GLN B 1 42 ? 17.5 5.68 10.719 1 63.59 42 GLN B CA 1
ATOM 2840 C C . GLN B 1 42 ? 17.547 4.578 11.766 1 63.59 42 GLN B C 1
ATOM 2842 O O . GLN B 1 42 ? 18.625 4.203 12.234 1 63.59 42 GLN B O 1
ATOM 2847 N N . HIS B 1 43 ? 16.375 4.125 12.109 1 64.88 43 HIS B N 1
ATOM 2848 C CA . HIS B 1 43 ? 16.266 3.031 13.062 1 64.88 43 HIS B CA 1
ATOM 2849 C C . HIS B 1 43 ? 17.016 1.797 12.57 1 64.88 43 HIS B C 1
ATOM 2851 O O . HIS B 1 43 ? 17.75 1.165 13.336 1 64.88 43 HIS B O 1
ATOM 2857 N N . TYR B 1 44 ? 16.797 1.479 11.359 1 62.53 44 TYR B N 1
ATOM 2858 C CA . TYR B 1 44 ? 17.422 0.284 10.805 1 62.53 44 TYR B CA 1
ATOM 2859 C C . TYR B 1 44 ? 18.922 0.494 10.602 1 62.53 44 TYR B C 1
ATOM 2861 O O . TYR B 1 44 ? 19.688 -0.459 10.664 1 62.53 44 TYR B O 1
ATOM 2869 N N . LEU B 1 45 ? 19.219 1.768 10.336 1 60.16 45 LEU B N 1
ATOM 2870 C CA . LEU B 1 45 ? 20.625 2.094 10.109 1 60.16 45 LEU B CA 1
ATOM 2871 C C . LEU B 1 45 ? 21.375 2.164 11.438 1 60.16 45 LEU B C 1
ATOM 2873 O O . LEU B 1 45 ? 22.594 1.976 11.469 1 60.16 45 LEU B O 1
ATOM 2877 N N . GLY B 1 46 ? 20.719 2.525 12.438 1 53.09 46 GLY B N 1
ATOM 2878 C CA . GLY B 1 46 ? 21.375 2.676 13.719 1 53.09 46 GLY B CA 1
ATOM 2879 C C . GLY B 1 46 ? 21.781 1.353 14.344 1 53.09 46 GLY B C 1
ATOM 2880 O O . GLY B 1 46 ? 21.266 0.298 13.953 1 53.09 46 GLY B O 1
ATOM 2881 N N . GLN B 1 47 ? 23.016 1.196 14.914 1 49.66 47 GLN B N 1
ATOM 2882 C CA . GLN B 1 47 ? 23.891 0.133 15.398 1 49.66 47 GLN B CA 1
ATOM 2883 C C . GLN B 1 47 ? 23.109 -0.916 16.172 1 49.66 47 GLN B C 1
ATOM 2885 O O . GLN B 1 47 ? 23.406 -2.109 16.094 1 49.66 47 GLN B O 1
ATOM 2890 N N . ASN B 1 48 ? 22.641 -0.708 17.406 1 44.38 48 ASN B N 1
ATOM 2891 C CA . ASN B 1 48 ? 22.672 -1.703 18.469 1 44.38 48 ASN B CA 1
ATOM 2892 C C . ASN B 1 48 ? 21.531 -2.709 18.328 1 44.38 48 ASN B C 1
ATOM 2894 O O . ASN B 1 48 ? 21.328 -3.553 19.188 1 44.38 48 ASN B O 1
ATOM 2898 N N . LYS B 1 49 ? 20.531 -2.5 17.5 1 48 49 LYS B N 1
ATOM 2899 C CA . LYS B 1 49 ? 19.484 -3.457 17.844 1 48 49 LYS B CA 1
ATOM 2900 C C . LYS B 1 49 ? 19.438 -4.609 16.844 1 48 49 LYS B C 1
ATOM 2902 O O . LYS B 1 49 ? 19.953 -4.488 15.727 1 48 49 LYS B O 1
ATOM 2907 N N . ASN B 1 50 ? 19.031 -5.738 17.406 1 45.97 50 ASN B N 1
ATOM 2908 C CA . ASN B 1 50 ? 18.812 -7.023 16.75 1 45.97 50 ASN B CA 1
ATOM 2909 C C . ASN B 1 50 ? 18.109 -6.859 15.406 1 45.97 50 ASN B C 1
ATOM 2911 O O . ASN B 1 50 ? 16.984 -6.367 15.352 1 45.97 50 ASN B O 1
ATOM 2915 N N . HIS B 1 51 ? 18.906 -6.699 14.289 1 49.12 51 HIS B N 1
ATOM 2916 C CA . HIS B 1 51 ? 18.562 -6.582 12.875 1 49.12 51 HIS B CA 1
ATOM 2917 C C . HIS B 1 51 ? 17.219 -7.23 12.578 1 49.12 51 HIS B C 1
ATOM 2919 O O . HIS B 1 51 ? 16.625 -6.988 11.523 1 49.12 51 HIS B O 1
ATOM 2925 N N . GLU B 1 52 ? 16.906 -8.141 13.445 1 50.31 52 GLU B N 1
ATOM 2926 C CA . GLU B 1 52 ? 15.766 -8.984 13.109 1 50.31 52 GLU B CA 1
ATOM 2927 C C . GLU B 1 52 ? 14.461 -8.344 13.578 1 50.31 52 GLU B C 1
ATOM 2929 O O . GLU B 1 52 ? 13.375 -8.82 13.227 1 50.31 52 GLU B O 1
ATOM 2934 N N . GLU B 1 53 ? 14.727 -7.199 14.336 1 56.62 53 GLU B N 1
ATOM 2935 C CA . GLU B 1 53 ? 13.453 -6.809 14.938 1 56.62 53 GLU B CA 1
ATOM 2936 C C . GLU B 1 53 ? 12.695 -5.84 14.039 1 56.62 53 GLU B C 1
ATOM 2938 O O . GLU B 1 53 ? 13.273 -4.887 13.516 1 56.62 53 GLU B O 1
ATOM 2943 N N . LEU B 1 54 ? 11.547 -6.25 13.695 1 59.5 54 LEU B N 1
ATOM 2944 C CA . LEU B 1 54 ? 10.547 -5.449 12.984 1 59.5 54 LEU B CA 1
ATOM 2945 C C . LEU B 1 54 ? 10.359 -4.098 13.664 1 59.5 54 LEU B C 1
ATOM 2947 O O . LEU B 1 54 ? 10.328 -4.012 14.891 1 59.5 54 LEU B O 1
ATOM 2951 N N . TYR B 1 55 ? 10.547 -3.078 12.906 1 67.44 55 TYR B N 1
ATOM 2952 C CA . TYR B 1 55 ? 10.195 -1.773 13.461 1 67.44 55 TYR B CA 1
ATOM 2953 C C . TYR B 1 55 ? 8.719 -1.723 13.852 1 67.44 55 TYR B C 1
ATOM 2955 O O . TYR B 1 55 ? 7.852 -2.09 13.055 1 67.44 55 TYR B O 1
ATOM 2963 N N . SER B 1 56 ? 8.477 -1.552 15.109 1 75.81 56 SER B N 1
ATOM 2964 C CA . SER B 1 56 ? 7.137 -1.229 15.594 1 75.81 56 SER B CA 1
ATOM 2965 C C . SER B 1 56 ? 7.184 -0.178 16.703 1 75.81 56 SER B C 1
ATOM 2967 O O . SER B 1 56 ? 8.016 -0.264 17.609 1 75.81 56 SER B O 1
ATOM 2969 N N . GLN B 1 57 ? 6.43 0.924 16.484 1 80.44 57 GLN B N 1
ATOM 2970 C CA . GLN B 1 57 ? 6.395 2.002 17.469 1 80.44 57 GLN B CA 1
ATOM 2971 C C . GLN B 1 57 ? 4.965 2.465 17.719 1 80.44 57 GLN B C 1
ATOM 2973 O O . GLN B 1 57 ? 4.199 2.686 16.781 1 80.44 57 GLN B O 1
ATOM 2978 N N . ALA B 1 58 ? 4.664 2.629 19 1 84.25 58 ALA B N 1
ATOM 2979 C CA . ALA B 1 58 ? 3.348 3.133 19.375 1 84.25 58 ALA B CA 1
ATOM 2980 C C . ALA B 1 58 ? 3.338 4.66 19.422 1 84.25 58 ALA B C 1
ATOM 2982 O O . ALA B 1 58 ? 4.301 5.281 19.875 1 84.25 58 ALA B O 1
ATOM 2983 N N . HIS B 1 59 ? 2.322 5.258 18.906 1 86.38 59 HIS B N 1
ATOM 2984 C CA . HIS B 1 59 ? 2.061 6.691 18.953 1 86.38 59 HIS B CA 1
ATOM 2985 C C . HIS B 1 59 ? 0.7 6.98 19.578 1 86.38 59 HIS B C 1
ATOM 2987 O O . HIS B 1 59 ? -0.313 6.418 19.156 1 86.38 59 HIS B O 1
ATOM 2993 N N . SER B 1 60 ? 0.651 7.875 20.5 1 86.62 60 SER B N 1
ATOM 2994 C CA . SER B 1 60 ? -0.557 8.094 21.297 1 86.62 60 SER B CA 1
ATOM 2995 C C . SER B 1 60 ? -1.551 8.977 20.547 1 86.62 60 SER B C 1
ATOM 2997 O O . SER B 1 60 ? -2.76 8.883 20.766 1 86.62 60 SER B O 1
ATOM 2999 N N . CYS B 1 61 ? -1.036 9.844 19.719 1 91.75 61 CYS B N 1
ATOM 3000 C CA . CYS B 1 61 ? -1.907 10.789 19.031 1 91.75 61 CYS B CA 1
ATOM 3001 C C . CYS B 1 61 ? -1.424 11.047 17.609 1 91.75 61 CYS B C 1
ATOM 3003 O O . CYS B 1 61 ? -0.467 11.789 17.406 1 91.75 61 CYS B O 1
ATOM 3005 N N . VAL B 1 62 ? -2.16 10.438 16.688 1 93.69 62 VAL B N 1
ATOM 3006 C CA . VAL B 1 62 ? -1.825 10.562 15.266 1 93.69 62 VAL B CA 1
ATOM 3007 C C . VAL B 1 62 ? -3.062 10.984 14.477 1 93.69 62 VAL B C 1
ATOM 3009 O O . VAL B 1 62 ? -4.16 10.469 14.711 1 93.69 62 VAL B O 1
ATOM 3012 N N . GLY B 1 63 ? -2.939 12.047 13.695 1 96.94 63 GLY B N 1
ATOM 3013 C CA . GLY B 1 63 ? -3.973 12.359 12.727 1 96.94 63 GLY B CA 1
ATOM 3014 C C . GLY B 1 63 ? -3.896 11.508 11.477 1 96.94 63 GLY B C 1
ATOM 3015 O O . GLY B 1 63 ? -2.805 11.203 10.992 1 96.94 63 GLY B O 1
ATOM 3016 N N . ILE B 1 64 ? -5.066 11.117 10.945 1 98.31 64 ILE B N 1
ATOM 3017 C CA . ILE B 1 64 ? -5.113 10.234 9.789 1 98.31 64 ILE B CA 1
ATOM 3018 C C . ILE B 1 64 ? -6.07 10.797 8.742 1 98.31 64 ILE B C 1
ATOM 3020 O O . ILE B 1 64 ? -7.152 11.281 9.078 1 98.31 64 ILE B O 1
ATOM 3024 N N . MET B 1 65 ? -5.648 10.727 7.512 1 98.81 65 MET B N 1
ATOM 3025 C CA . MET B 1 65 ? -6.473 11.188 6.402 1 98.81 65 MET B CA 1
ATOM 3026 C C . MET B 1 65 ? -6.578 10.125 5.316 1 98.81 65 MET B C 1
ATOM 3028 O O . MET B 1 65 ? -5.566 9.562 4.898 1 98.81 65 MET B O 1
ATOM 3032 N N . PHE B 1 66 ? -7.734 9.82 4.961 1 98.56 66 PHE B N 1
ATOM 3033 C CA . PHE B 1 66 ? -8.031 9.117 3.717 1 98.56 66 PHE B CA 1
ATOM 3034 C C . PHE B 1 66 ? -8.711 10.055 2.721 1 98.56 66 PHE B C 1
ATOM 3036 O O . PHE B 1 66 ? -9.781 10.602 3.006 1 98.56 66 PHE B O 1
ATOM 3043 N N . ALA B 1 67 ? -8.109 10.281 1.591 1 98.12 67 ALA B N 1
ATOM 3044 C CA . ALA B 1 67 ? -8.672 11.102 0.522 1 98.12 67 ALA B CA 1
ATOM 3045 C C . ALA B 1 67 ? -8.875 10.281 -0.749 1 98.12 67 ALA B C 1
ATOM 3047 O O . ALA B 1 67 ? -7.91 9.914 -1.42 1 98.12 67 ALA B O 1
ATOM 3048 N N . SER B 1 68 ? -10.102 10.078 -1.084 1 96.31 68 SER B N 1
ATOM 3049 C CA . SER B 1 68 ? -10.414 9.227 -2.229 1 96.31 68 SER B CA 1
ATOM 3050 C C . SER B 1 68 ? -10.914 10.055 -3.41 1 96.31 68 SER B C 1
ATOM 3052 O O . SER B 1 68 ? -11.742 10.945 -3.244 1 96.31 68 SER B O 1
ATOM 3054 N N . ILE B 1 69 ? -10.367 9.703 -4.543 1 93.31 69 ILE B N 1
ATOM 3055 C CA . ILE B 1 69 ? -10.938 10.227 -5.777 1 93.31 69 ILE B CA 1
ATOM 3056 C C . ILE B 1 69 ? -12.125 9.359 -6.207 1 93.31 69 ILE B C 1
ATOM 3058 O O . ILE B 1 69 ? -11.938 8.234 -6.668 1 93.31 69 ILE B O 1
ATOM 3062 N N . VAL B 1 70 ? -13.398 9.68 -6 1 87.25 70 VAL B N 1
ATOM 3063 C CA . VAL B 1 70 ? -14.625 8.883 -6.012 1 87.25 70 VAL B CA 1
ATOM 3064 C C . VAL B 1 70 ? -14.938 8.445 -7.441 1 87.25 70 VAL B C 1
ATOM 3066 O O . VAL B 1 70 ? -15.477 7.355 -7.66 1 87.25 70 VAL B O 1
ATOM 3069 N N . ASN B 1 71 ? -14.758 9.07 -8.453 1 77.5 71 ASN B N 1
ATOM 3070 C CA . ASN B 1 71 ? -15.172 8.656 -9.789 1 77.5 71 ASN B CA 1
ATOM 3071 C C . ASN B 1 71 ? -13.977 8.328 -10.672 1 77.5 71 ASN B C 1
ATOM 3073 O O . ASN B 1 71 ? -14.031 8.484 -11.891 1 77.5 71 ASN B O 1
ATOM 3077 N N . PHE B 1 72 ? -13.008 7.781 -10.086 1 77.38 72 PHE B N 1
ATOM 3078 C CA . PHE B 1 72 ? -11.836 7.426 -10.883 1 77.38 72 PHE B CA 1
ATOM 3079 C C . PHE B 1 72 ? -12.055 6.098 -11.602 1 77.38 72 PHE B C 1
ATOM 3081 O O . PHE B 1 72 ? -11.68 5.945 -12.766 1 77.38 72 PHE B O 1
ATOM 3088 N N . SER B 1 73 ? -12.625 5.227 -10.836 1 67.06 73 SER B N 1
ATOM 3089 C CA . SER B 1 73 ? -12.828 3.902 -11.414 1 67.06 73 SER B CA 1
ATOM 3090 C C . SER B 1 73 ? -13.719 3.971 -12.648 1 67.06 73 SER B C 1
ATOM 3092 O O . SER B 1 73 ? -13.617 3.123 -13.539 1 67.06 73 SER B O 1
ATOM 3094 N N . SER B 1 74 ? -14.547 4.91 -12.625 1 63.88 74 SER B N 1
ATOM 3095 C CA . SER B 1 74 ? -15.43 5.051 -13.781 1 63.88 74 SER B CA 1
ATOM 3096 C C . SER B 1 74 ? -14.648 5.406 -15.039 1 63.88 74 SER B C 1
ATOM 3098 O O . SER B 1 74 ? -15.133 5.211 -16.156 1 63.88 74 SER B O 1
ATOM 3100 N N . CYS B 1 75 ? -13.461 5.82 -14.773 1 59.28 75 CYS B N 1
ATOM 3101 C CA . CYS B 1 75 ? -12.648 6.273 -15.898 1 59.28 75 CYS B CA 1
ATOM 3102 C C . CYS B 1 75 ? -12.156 5.09 -16.719 1 59.28 75 CYS B C 1
ATOM 3104 O O . CYS B 1 75 ? -11.773 5.258 -17.875 1 59.28 75 CYS B O 1
ATOM 3106 N N . TYR B 1 76 ? -12.156 3.926 -16.141 1 59.62 76 TYR B N 1
ATOM 3107 C CA . TYR B 1 76 ? -11.656 2.828 -16.969 1 59.62 76 TYR B CA 1
ATOM 3108 C C . TYR B 1 76 ? -12.672 1.693 -17.031 1 59.62 76 TYR B C 1
ATOM 3110 O O . TYR B 1 76 ? -12.328 0.566 -17.406 1 59.62 76 TYR B O 1
ATOM 3118 N N . SER B 1 77 ? -13.914 1.895 -16.578 1 57.72 77 SER B N 1
ATOM 3119 C CA . SER B 1 77 ? -14.961 0.881 -16.672 1 57.72 77 SER B CA 1
ATOM 3120 C C . SER B 1 77 ? -15.102 0.357 -18.094 1 57.72 77 SER B C 1
ATOM 3122 O O . SER B 1 77 ? -15.562 -0.767 -18.312 1 57.72 77 SER B O 1
ATOM 3124 N N . HIS B 1 78 ? -14.781 1.257 -19.016 1 53.31 78 HIS B N 1
ATOM 3125 C CA . HIS B 1 78 ? -14.945 0.721 -20.359 1 53.31 78 HIS B CA 1
ATOM 3126 C C . HIS B 1 78 ? -13.625 0.187 -20.906 1 53.31 78 HIS B C 1
ATOM 3128 O O . HIS B 1 78 ? -12.992 0.833 -21.734 1 53.31 78 HIS B O 1
ATOM 3134 N N . LEU B 1 79 ? -13.102 -0.716 -20.047 1 52 79 LEU B N 1
ATOM 3135 C CA . LEU B 1 79 ? -11.789 -1.348 -20.031 1 52 79 LEU B CA 1
ATOM 3136 C C . LEU B 1 79 ? -11.32 -1.677 -21.438 1 52 79 LEU B C 1
ATOM 3138 O O . LEU B 1 79 ? -10.156 -2.033 -21.641 1 52 79 LEU B O 1
ATOM 3142 N N . ASP B 1 80 ? -12.305 -1.76 -22.422 1 53.38 80 ASP B N 1
ATOM 3143 C CA . ASP B 1 80 ? -11.773 -2.277 -23.672 1 53.38 80 ASP B CA 1
ATOM 3144 C C . ASP B 1 80 ? -10.688 -1.361 -24.234 1 53.38 80 ASP B C 1
ATOM 3146 O O . ASP B 1 80 ? -9.977 -1.731 -25.156 1 53.38 80 ASP B O 1
ATOM 3150 N N . GLU B 1 81 ? -10.531 -0.344 -23.5 1 63.16 81 GLU B N 1
ATOM 3151 C CA . GLU B 1 81 ? -9.516 0.442 -24.203 1 63.16 81 GLU B CA 1
ATOM 3152 C C . GLU B 1 81 ? -8.336 0.753 -23.281 1 63.16 81 GLU B C 1
ATOM 3154 O O . GLU B 1 81 ? -8.414 1.66 -22.453 1 63.16 81 GLU B O 1
ATOM 3159 N N . HIS B 1 82 ? -7.363 -0.115 -23.297 1 69 82 HIS B N 1
ATOM 3160 C CA . HIS B 1 82 ? -6.09 0.023 -22.609 1 69 82 HIS B CA 1
ATOM 3161 C C . HIS B 1 82 ? -5.613 1.472 -22.609 1 69 82 HIS B C 1
ATOM 3163 O O . HIS B 1 82 ? -5.062 1.95 -21.609 1 69 82 HIS B O 1
ATOM 3169 N N . GLU B 1 83 ? -6.055 2.084 -23.656 1 70.75 83 GLU 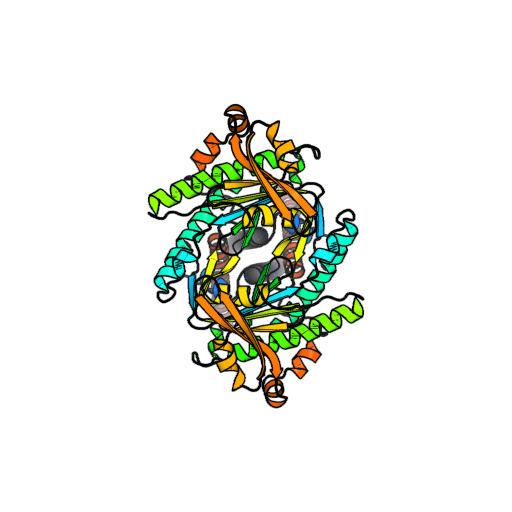B N 1
ATOM 3170 C CA . GLU B 1 83 ? -5.594 3.461 -23.797 1 70.75 83 GLU B CA 1
ATOM 3171 C C . GLU B 1 83 ? -6.258 4.371 -22.766 1 70.75 83 GLU B C 1
ATOM 3173 O O . GLU B 1 83 ? -5.613 5.262 -22.219 1 70.75 83 GLU B O 1
ATOM 3178 N N . GLN B 1 84 ? -7.527 4.051 -22.578 1 73.75 84 GLN B N 1
ATOM 3179 C CA . GLN B 1 84 ? -8.258 4.879 -21.625 1 73.75 84 GLN B CA 1
ATOM 3180 C C . GLN B 1 84 ? -7.762 4.648 -20.188 1 73.75 84 GLN B C 1
ATOM 3182 O O . GLN B 1 84 ? -7.676 5.586 -19.406 1 73.75 84 GLN B O 1
ATOM 3187 N N . VAL B 1 85 ? -7.398 3.422 -19.906 1 74.69 85 VAL B N 1
ATOM 3188 C CA . VAL B 1 85 ? -6.902 3.102 -18.562 1 74.69 85 VAL B CA 1
ATOM 3189 C C . VAL B 1 85 ? -5.551 3.775 -18.344 1 74.69 85 VAL B C 1
ATOM 3191 O O . VAL B 1 85 ? -5.297 4.336 -17.266 1 74.69 85 VAL B O 1
ATOM 3194 N N . ILE B 1 86 ? -4.785 3.816 -19.375 1 74.38 86 ILE B N 1
ATOM 3195 C CA . ILE B 1 86 ? -3.461 4.422 -19.281 1 74.38 86 ILE B CA 1
ATOM 3196 C C . ILE B 1 86 ? -3.598 5.926 -19.062 1 74.38 86 ILE B C 1
ATOM 3198 O O . ILE B 1 86 ? -2.895 6.5 -18.219 1 74.38 86 ILE B O 1
ATOM 3202 N N . LYS B 1 87 ? -4.5 6.52 -19.75 1 75.81 87 LYS B N 1
ATOM 3203 C CA . LYS B 1 87 ? -4.734 7.953 -19.594 1 75.81 87 LYS B CA 1
ATOM 3204 C C . LYS B 1 87 ? -5.23 8.281 -18.188 1 75.81 87 LYS B C 1
ATOM 3206 O O . LYS B 1 87 ? -4.801 9.266 -17.594 1 75.81 87 LYS B O 1
ATOM 3211 N N . SER B 1 88 ? -6.113 7.445 -17.75 1 79.06 88 SER B N 1
ATOM 3212 C CA . SER B 1 88 ? -6.648 7.645 -16.406 1 79.06 88 SER B CA 1
ATOM 3213 C C . SER B 1 88 ? -5.559 7.504 -15.344 1 79.06 88 SER B C 1
ATOM 3215 O O . SER B 1 88 ? -5.535 8.25 -14.367 1 79.06 88 SER B O 1
ATOM 3217 N N . LEU B 1 89 ? -4.707 6.59 -15.578 1 79.56 89 LEU B N 1
ATOM 3218 C CA . LEU B 1 89 ? -3.613 6.387 -14.641 1 79.56 89 LEU B CA 1
ATOM 3219 C C . LEU B 1 89 ? -2.66 7.578 -14.648 1 79.56 89 LEU B C 1
ATOM 3221 O O . LEU B 1 89 ? -2.109 7.945 -13.609 1 79.56 89 LEU B O 1
ATOM 3225 N N . ARG B 1 90 ? -2.439 8.094 -15.773 1 78.19 90 ARG B N 1
ATOM 3226 C CA . ARG B 1 90 ? -1.602 9.289 -15.883 1 78.19 90 ARG B CA 1
ATOM 3227 C C . ARG B 1 90 ? -2.193 10.445 -15.086 1 78.19 90 ARG B C 1
ATOM 3229 O O . ARG B 1 90 ? -1.469 11.164 -14.391 1 78.19 90 ARG B O 1
ATOM 3236 N N . LEU B 1 91 ? -3.486 10.547 -15.242 1 81.44 91 LEU B N 1
ATOM 3237 C CA . LEU B 1 91 ? -4.164 11.609 -14.5 1 81.44 91 LEU B CA 1
ATOM 3238 C C . LEU B 1 91 ? -4.09 11.367 -13 1 81.44 91 LEU B C 1
ATOM 3240 O O . LEU B 1 91 ? -3.848 12.289 -12.227 1 81.44 91 LEU B O 1
ATOM 3244 N N . LEU B 1 92 ? -4.285 10.164 -12.617 1 84.5 92 LEU B N 1
ATOM 3245 C CA . LEU B 1 92 ? -4.148 9.805 -11.211 1 84.5 92 LEU B CA 1
ATOM 3246 C C . LEU B 1 92 ? -2.756 10.148 -10.695 1 84.5 92 LEU B C 1
ATOM 3248 O O . LEU B 1 92 ? -2.615 10.719 -9.617 1 84.5 92 LEU B O 1
ATOM 3252 N N . ASN B 1 93 ? -1.802 9.828 -11.43 1 82.31 93 ASN B N 1
ATOM 3253 C CA . ASN B 1 93 ? -0.43 10.109 -11.016 1 82.31 93 ASN B CA 1
ATOM 3254 C C . ASN B 1 93 ? -0.176 11.609 -10.906 1 82.31 93 ASN B C 1
ATOM 3256 O O . ASN B 1 93 ? 0.576 12.047 -10.031 1 82.31 93 ASN B O 1
ATOM 3260 N N . GLU B 1 94 ? -0.733 12.297 -11.789 1 82.12 94 GLU B N 1
ATOM 3261 C CA . GLU B 1 94 ? -0.597 13.75 -11.719 1 82.12 94 GLU B CA 1
ATOM 3262 C C . GLU B 1 94 ? -1.159 14.297 -10.414 1 82.12 94 GLU B C 1
ATOM 3264 O O . GLU B 1 94 ? -0.547 15.156 -9.781 1 82.12 94 GLU B O 1
ATOM 3269 N N . ILE B 1 95 ? -2.281 13.82 -10.086 1 87 95 ILE B N 1
ATOM 3270 C CA . ILE B 1 95 ? -2.93 14.266 -8.859 1 87 95 ILE B CA 1
ATOM 3271 C C . ILE B 1 95 ? -2.066 13.883 -7.656 1 87 95 ILE B C 1
ATOM 3273 O O . ILE B 1 95 ? -1.784 14.719 -6.797 1 87 95 ILE B O 1
ATOM 3277 N N . ILE B 1 96 ? -1.651 12.641 -7.629 1 87.81 96 ILE B N 1
ATOM 3278 C CA . ILE B 1 96 ? -0.845 12.148 -6.516 1 87.81 96 ILE B CA 1
ATOM 3279 C C . ILE B 1 96 ? 0.464 12.93 -6.441 1 87.81 96 ILE B C 1
ATOM 3281 O O . ILE B 1 96 ? 0.926 13.281 -5.352 1 87.81 96 ILE B O 1
ATOM 3285 N N . PHE B 1 97 ? 0.963 13.219 -7.527 1 80.19 97 PHE B N 1
ATOM 3286 C CA . PHE B 1 97 ? 2.193 13.992 -7.613 1 80.19 97 PHE B CA 1
ATOM 3287 C C . PHE B 1 97 ? 2.006 15.367 -6.984 1 80.19 97 PHE B C 1
ATOM 3289 O O . PHE B 1 97 ? 2.854 15.828 -6.215 1 80.19 97 PHE B O 1
ATOM 3296 N N . ASP B 1 98 ? 0.969 15.961 -7.312 1 83.94 98 ASP B N 1
ATOM 3297 C CA . ASP B 1 98 ? 0.684 17.281 -6.773 1 83.94 98 ASP B CA 1
ATOM 3298 C C . ASP B 1 98 ? 0.515 17.234 -5.258 1 83.94 98 ASP B C 1
ATOM 3300 O O . ASP B 1 98 ? 0.978 18.141 -4.547 1 83.94 98 ASP B O 1
ATOM 3304 N N . ILE B 1 99 ? -0.112 16.25 -4.777 1 90.44 99 ILE B N 1
ATOM 3305 C CA . ILE B 1 99 ? -0.309 16.125 -3.338 1 90.44 99 ILE B CA 1
ATOM 3306 C C . ILE B 1 99 ? 1.033 15.867 -2.656 1 90.44 99 ILE B C 1
ATOM 3308 O O . ILE B 1 99 ? 1.33 16.453 -1.615 1 90.44 99 ILE B O 1
ATOM 3312 N N . ASP B 1 100 ? 1.801 15.008 -3.277 1 85.69 100 ASP B N 1
ATOM 3313 C CA . ASP B 1 100 ? 3.137 14.727 -2.762 1 85.69 100 ASP B CA 1
ATOM 3314 C C . ASP B 1 100 ? 3.961 16.016 -2.645 1 85.69 100 ASP B C 1
ATOM 3316 O O . ASP B 1 100 ? 4.68 16.203 -1.662 1 85.69 100 ASP B O 1
ATOM 3320 N N . ASN B 1 101 ? 3.869 16.781 -3.605 1 80.88 101 ASN B N 1
ATOM 3321 C CA . ASN B 1 101 ? 4.602 18.047 -3.596 1 80.88 101 ASN B CA 1
ATOM 3322 C C . ASN B 1 101 ? 4.113 18.969 -2.48 1 80.88 101 ASN B C 1
ATOM 3324 O O . ASN B 1 101 ? 4.914 19.641 -1.827 1 80.88 101 ASN B O 1
ATOM 3328 N N . LEU B 1 102 ? 2.9 18.984 -2.348 1 86.12 102 LEU B N 1
ATOM 3329 C CA . LEU B 1 102 ? 2.305 19.812 -1.309 1 86.12 102 LEU B CA 1
ATOM 3330 C C . LEU B 1 102 ? 2.779 19.375 0.074 1 86.12 102 LEU B C 1
ATOM 3332 O O . LEU B 1 102 ? 3.246 20.203 0.863 1 86.12 102 LEU B O 1
ATOM 3336 N N . ILE B 1 103 ? 2.74 18.094 0.364 1 88.69 103 ILE B N 1
ATOM 3337 C CA . ILE B 1 103 ? 3.07 17.578 1.688 1 88.69 103 ILE B CA 1
ATOM 3338 C C . ILE B 1 103 ? 4.57 17.703 1.933 1 88.69 103 ILE B C 1
ATOM 3340 O O . ILE B 1 103 ? 5.027 17.656 3.078 1 88.69 103 ILE B O 1
ATOM 3344 N N . SER B 1 104 ? 5.312 17.891 0.921 1 81.44 104 SER B N 1
ATOM 3345 C CA . SER B 1 104 ? 6.766 17.984 1.037 1 81.44 104 SER B CA 1
ATOM 3346 C C . SER B 1 104 ? 7.191 19.391 1.466 1 81.44 104 SER B C 1
ATOM 3348 O O . SER B 1 104 ? 8.344 19.594 1.84 1 81.44 104 SER B O 1
ATOM 3350 N N . GLN B 1 105 ? 6.32 20.281 1.395 1 82.94 105 GLN B N 1
ATOM 3351 C CA . GLN B 1 105 ? 6.633 21.641 1.83 1 82.94 105 GLN B CA 1
ATOM 3352 C C . GLN B 1 105 ? 6.957 21.672 3.32 1 82.94 105 GLN B C 1
ATOM 3354 O O . GLN B 1 105 ? 6.395 20.906 4.105 1 82.94 105 GLN B O 1
ATOM 3359 N N . GLU B 1 106 ? 7.723 22.594 3.725 1 80.81 106 GLU B N 1
ATOM 3360 C CA . GLU B 1 106 ? 8.195 22.734 5.098 1 80.81 106 GLU B CA 1
ATOM 3361 C C . GLU B 1 106 ? 7.031 22.922 6.066 1 80.81 106 GLU B C 1
ATOM 3363 O O . GLU B 1 106 ? 7.062 22.422 7.191 1 80.81 106 GLU B O 1
ATOM 3368 N N . ARG B 1 107 ? 6.074 23.656 5.668 1 84.12 107 ARG B N 1
ATOM 3369 C CA . ARG B 1 107 ? 4.949 23.953 6.543 1 84.12 107 ARG B CA 1
ATOM 3370 C C . ARG B 1 107 ? 4.172 22.688 6.891 1 84.12 107 ARG B C 1
ATOM 3372 O O . ARG B 1 107 ? 3.475 22.641 7.906 1 84.12 107 ARG B O 1
ATOM 3379 N N . PHE B 1 108 ? 4.301 21.656 6.07 1 88.19 108 PHE B N 1
ATOM 3380 C CA . PHE B 1 108 ? 3.588 20.406 6.281 1 88.19 108 PHE B CA 1
ATOM 3381 C C . PHE B 1 108 ? 4.539 19.312 6.75 1 88.19 108 PHE B C 1
ATOM 3383 O O . PHE B 1 108 ? 4.285 18.125 6.539 1 88.19 108 PHE B O 1
ATOM 3390 N N . ARG B 1 109 ? 5.578 19.609 7.418 1 82.5 109 ARG B N 1
ATOM 3391 C CA . ARG B 1 109 ? 6.633 18.688 7.824 1 82.5 109 ARG B CA 1
ATOM 3392 C C . ARG B 1 109 ? 6.109 17.656 8.82 1 82.5 109 ARG B C 1
ATOM 3394 O O . ARG B 1 109 ? 6.676 16.578 8.961 1 82.5 109 ARG B O 1
ATOM 3401 N N . CYS B 1 110 ? 5.066 18.016 9.523 1 86.88 110 CYS B N 1
ATOM 3402 C CA . CYS B 1 110 ? 4.508 17.094 10.508 1 86.88 110 CYS B CA 1
ATOM 3403 C C . CYS B 1 110 ? 3.605 16.062 9.836 1 86.88 110 CYS B C 1
ATOM 3405 O O . CYS B 1 110 ? 3.066 15.172 10.5 1 86.88 110 CYS B O 1
ATOM 3407 N N . LEU B 1 111 ? 3.424 16.234 8.547 1 91.25 111 LEU B N 1
ATOM 3408 C CA . LEU B 1 111 ? 2.604 15.312 7.773 1 91.25 111 LEU B CA 1
ATOM 3409 C C . LEU B 1 111 ? 3.475 14.312 7.016 1 91.25 111 LEU B C 1
ATOM 3411 O O . LEU B 1 111 ? 4.605 14.633 6.645 1 91.25 111 LEU B O 1
ATOM 3415 N N . GLU B 1 112 ? 2.922 13.141 6.891 1 89.06 112 GLU B N 1
ATOM 3416 C CA . GLU B 1 112 ? 3.617 12.078 6.168 1 89.06 112 GLU B CA 1
ATOM 3417 C C . GLU B 1 112 ? 2.65 11.273 5.309 1 89.06 112 GLU B C 1
ATOM 3419 O O . GLU B 1 112 ? 1.567 10.898 5.766 1 89.06 112 GLU B O 1
ATOM 3424 N N . LYS B 1 113 ? 3.111 11.133 4.023 1 91.31 113 LYS B N 1
ATOM 3425 C CA . LYS B 1 113 ? 2.373 10.172 3.209 1 91.31 113 LYS B CA 1
ATOM 3426 C C . LYS B 1 113 ? 2.574 8.75 3.717 1 91.31 113 LYS B C 1
ATOM 3428 O O . LYS B 1 113 ? 3.705 8.32 3.953 1 91.31 113 LYS B O 1
ATOM 3433 N N . ILE B 1 114 ? 1.525 8.039 3.918 1 92.75 114 ILE B N 1
ATOM 3434 C CA . ILE B 1 114 ? 1.638 6.641 4.316 1 92.75 114 ILE B CA 1
ATOM 3435 C C . ILE B 1 114 ? 1.669 5.75 3.074 1 92.75 114 ILE B C 1
ATOM 3437 O O . ILE B 1 114 ? 2.615 4.984 2.877 1 92.75 114 ILE B O 1
ATOM 3441 N N . LYS B 1 115 ? 0.63 5.867 2.23 1 91.69 115 LYS B N 1
ATOM 3442 C CA . LYS B 1 115 ? 0.55 5.082 1.001 1 91.69 115 LYS B CA 1
ATOM 3443 C C . LYS B 1 115 ? -0.643 5.512 0.152 1 91.69 115 LYS B C 1
ATOM 3445 O O . LYS B 1 115 ? -1.461 6.324 0.587 1 91.69 115 LYS B O 1
ATOM 3450 N N . THR B 1 116 ? -0.628 4.969 -1.062 1 91.62 116 THR B N 1
ATOM 3451 C CA . THR B 1 116 ? -1.816 5.039 -1.905 1 91.62 116 THR B CA 1
ATOM 3452 C C . THR B 1 116 ? -2.52 3.688 -1.968 1 91.62 116 THR B C 1
ATOM 3454 O O . THR B 1 116 ? -1.864 2.645 -2.016 1 91.62 116 THR B O 1
ATOM 3457 N N . ILE B 1 117 ? -3.736 3.701 -1.92 1 92.62 117 ILE B N 1
ATOM 3458 C CA . ILE B 1 117 ? -4.586 2.525 -2.084 1 92.62 117 ILE B CA 1
ATOM 3459 C C . ILE B 1 117 ? -5.559 2.748 -3.238 1 92.62 117 ILE B C 1
ATOM 3461 O O . ILE B 1 117 ? -6.613 3.365 -3.061 1 92.62 117 ILE B O 1
ATOM 3465 N N . GLY B 1 118 ? -5.203 2.203 -4.414 1 89.25 118 GLY B N 1
ATOM 3466 C CA . GLY B 1 118 ? -5.992 2.582 -5.574 1 89.25 118 GLY B CA 1
ATOM 3467 C C . GLY B 1 118 ? -5.953 4.07 -5.863 1 89.25 118 GLY B C 1
ATOM 3468 O O . GLY B 1 118 ? -4.879 4.641 -6.074 1 89.25 118 GLY B O 1
ATOM 3469 N N . SER B 1 119 ? -7.152 4.633 -5.742 1 91.62 119 SER B N 1
ATOM 3470 C CA . SER B 1 119 ? -7.227 6.074 -5.977 1 91.62 119 SER B CA 1
ATOM 3471 C C . SER B 1 119 ? -7.395 6.836 -4.664 1 91.62 119 SER B C 1
ATOM 3473 O O . SER B 1 119 ? -7.949 7.938 -4.648 1 91.62 119 SER B O 1
ATOM 3475 N N . THR B 1 120 ? -7.008 6.223 -3.604 1 95.5 120 THR B N 1
ATOM 3476 C CA . THR B 1 120 ? -7.09 6.824 -2.277 1 95.5 120 THR B CA 1
ATOM 3477 C C . THR B 1 120 ? -5.703 7.219 -1.779 1 95.5 120 THR B C 1
ATOM 3479 O O . THR B 1 120 ? -4.754 6.438 -1.878 1 95.5 120 THR B O 1
ATOM 3482 N N . TYR B 1 121 ? -5.551 8.461 -1.33 1 96.06 121 TYR B N 1
ATOM 3483 C CA . TYR B 1 121 ? -4.328 8.977 -0.729 1 96.06 121 TYR B CA 1
ATOM 3484 C C . TYR B 1 121 ? -4.406 8.93 0.792 1 96.06 121 TYR B C 1
ATOM 3486 O O . TYR B 1 121 ? -5.305 9.523 1.394 1 96.06 121 TYR B O 1
ATOM 3494 N N . MET B 1 122 ? -3.482 8.195 1.421 1 97.38 122 MET B N 1
ATOM 3495 C CA . MET B 1 122 ? -3.445 8.086 2.877 1 97.38 122 MET B CA 1
ATOM 3496 C C . MET B 1 122 ? -2.271 8.867 3.453 1 97.38 122 MET B C 1
ATOM 3498 O O . MET B 1 122 ? -1.13 8.695 3.023 1 97.38 122 MET B O 1
ATOM 3502 N N . ALA B 1 123 ? -2.545 9.734 4.367 1 96.88 123 ALA B N 1
ATOM 3503 C CA . ALA B 1 123 ? -1.522 10.523 5.047 1 96.88 123 ALA B CA 1
ATOM 3504 C C . ALA B 1 123 ? -1.773 10.57 6.551 1 96.88 123 ALA B C 1
ATOM 3506 O O . ALA B 1 123 ? -2.869 10.242 7.016 1 96.88 123 ALA B O 1
ATOM 3507 N N . ALA B 1 124 ? -0.747 10.914 7.258 1 95.88 124 ALA B N 1
ATOM 3508 C CA . ALA B 1 124 ? -0.844 11 8.711 1 95.88 124 ALA B CA 1
ATOM 3509 C C . ALA B 1 124 ? -0.06 12.195 9.242 1 95.88 124 ALA B C 1
ATOM 3511 O O . ALA B 1 124 ? 0.899 12.648 8.609 1 95.88 124 ALA B O 1
ATOM 3512 N N . SER B 1 125 ? -0.488 12.703 10.328 1 94.06 125 SER B N 1
ATOM 3513 C CA . SER B 1 125 ? 0.247 13.719 11.07 1 94.06 125 SER B CA 1
ATOM 3514 C C . SER B 1 125 ? 0.646 13.211 12.453 1 94.06 125 SER B C 1
ATOM 3516 O O . SER B 1 125 ? -0.055 12.391 13.047 1 94.06 125 SER B O 1
ATOM 3518 N N . GLY B 1 126 ? 1.823 13.633 12.906 1 89.62 126 GLY B N 1
ATOM 3519 C CA . GLY B 1 126 ? 2.219 13.352 14.273 1 89.62 126 GLY B CA 1
ATOM 3520 C C . GLY B 1 126 ? 3.064 12.102 14.414 1 89.62 126 GLY B C 1
ATOM 3521 O O . GLY B 1 126 ? 3.271 11.602 15.523 1 89.62 126 GLY B O 1
ATOM 3522 N N . LEU B 1 127 ? 3.5 11.516 13.344 1 86.5 127 LEU B N 1
ATOM 3523 C CA . LEU B 1 127 ? 4.316 10.305 13.398 1 86.5 127 LEU B CA 1
ATOM 3524 C C . LEU B 1 127 ? 5.789 10.656 13.57 1 86.5 127 LEU B C 1
ATOM 3526 O O . LEU B 1 127 ? 6.57 9.844 14.07 1 86.5 127 LEU B O 1
ATOM 3530 N N . THR B 1 128 ? 6.324 11.727 12.969 1 70.94 128 THR B N 1
ATOM 3531 C CA . THR B 1 128 ? 7.734 12.094 12.977 1 70.94 128 THR B CA 1
ATOM 3532 C C . THR B 1 128 ? 8.117 12.75 14.297 1 70.94 128 THR B C 1
ATOM 3534 O O . THR B 1 128 ? 7.328 13.5 14.875 1 70.94 128 THR B O 1
ATOM 3537 N N . PRO B 1 129 ? 9.156 12.078 14.883 1 57.41 129 PRO B N 1
ATOM 3538 C CA . PRO B 1 129 ? 9.586 12.703 16.141 1 57.41 129 PRO B CA 1
ATOM 3539 C C . PRO B 1 129 ? 9.812 14.211 15.992 1 57.41 129 PRO B C 1
ATOM 3541 O O . PRO B 1 129 ? 9.852 14.922 17 1 57.41 129 PRO B O 1
ATOM 3544 N N . HIS B 1 130 ? 10.258 14.57 14.867 1 50.62 130 HIS B N 1
ATOM 3545 C CA . HIS B 1 130 ? 10.508 16 14.766 1 50.62 130 HIS B CA 1
ATOM 3546 C C . HIS B 1 130 ? 9.281 16.812 15.18 1 50.62 130 HIS B C 1
ATOM 3548 O O . HIS B 1 130 ? 9.352 18.031 15.289 1 50.62 130 HIS B O 1
ATOM 3554 N N . ASN B 1 131 ? 8.281 16.016 15.219 1 49.69 131 ASN B N 1
ATOM 3555 C CA . ASN B 1 131 ? 7.109 16.734 15.727 1 49.69 131 ASN B CA 1
ATOM 3556 C C . ASN B 1 131 ? 7.371 17.312 17.109 1 49.69 131 ASN B C 1
ATOM 3558 O O . ASN B 1 131 ? 6.434 17.703 17.812 1 49.69 131 ASN B O 1
ATOM 3562 N N . ALA B 1 132 ? 8.609 17.062 17.453 1 46.38 132 ALA B N 1
ATOM 3563 C CA . ALA B 1 132 ? 9.094 17.688 18.672 1 46.38 132 ALA B CA 1
ATOM 3564 C C . ALA B 1 132 ? 8.875 19.203 18.641 1 46.38 132 ALA B C 1
ATOM 3566 O O . ALA B 1 132 ? 9.008 19.875 19.672 1 46.38 132 ALA B O 1
ATOM 3567 N N . VAL B 1 133 ? 8.898 19.609 17.484 1 47.31 133 VAL B N 1
ATOM 3568 C CA . VAL B 1 133 ? 8.742 21.062 17.5 1 47.31 133 VAL B CA 1
ATOM 3569 C C . VAL B 1 133 ? 7.387 21.422 18.109 1 47.31 133 VAL B C 1
ATOM 3571 O O . VAL B 1 133 ? 7.199 22.547 18.594 1 47.31 133 VAL B O 1
ATOM 3574 N N . TYR B 1 134 ? 6.562 20.484 17.953 1 50.56 134 TYR B N 1
ATOM 3575 C CA . TYR B 1 134 ? 5.289 20.828 18.578 1 50.56 134 TYR B CA 1
ATOM 3576 C C . TYR B 1 134 ? 5.156 20.172 19.953 1 50.56 134 TYR B C 1
ATOM 3578 O O . TYR B 1 134 ? 5.539 19.016 20.141 1 50.56 134 TYR B O 1
ATOM 3586 N N . PRO B 1 135 ? 5.238 20.875 20.891 1 47.78 135 PRO B N 1
ATOM 3587 C CA . PRO B 1 135 ? 5.047 20.234 22.203 1 47.78 135 PRO B CA 1
ATOM 3588 C C . PRO B 1 135 ? 4.082 19.062 22.141 1 47.78 135 PRO B C 1
ATOM 3590 O O . PRO B 1 135 ? 3.156 19.047 21.328 1 47.78 135 PRO B O 1
ATOM 3593 N N . GLU B 1 136 ? 4.512 17.797 22.562 1 48.22 136 GLU B N 1
ATOM 3594 C CA . GLU B 1 136 ? 3.791 16.531 22.656 1 48.22 136 GLU B CA 1
ATOM 3595 C C . GLU B 1 136 ? 2.285 16.766 22.766 1 48.22 136 GLU B C 1
ATOM 3597 O O . GLU B 1 136 ? 1.495 16.016 22.188 1 48.22 136 GLU B O 1
ATOM 3602 N N . ASN B 1 137 ? 1.938 17.672 23.625 1 50.66 137 ASN B N 1
ATOM 3603 C CA . ASN B 1 137 ? 0.53 17.922 23.922 1 50.66 137 ASN B CA 1
ATOM 3604 C C . ASN B 1 137 ? -0.141 18.75 22.828 1 50.66 137 ASN B C 1
ATOM 3606 O O . ASN B 1 137 ? -1.299 19.141 22.969 1 50.66 137 ASN B O 1
ATOM 3610 N N . SER B 1 138 ? 0.674 18.984 21.672 1 63.62 138 SER B N 1
ATOM 3611 C CA . SER B 1 138 ? 0.066 19.984 20.797 1 63.62 138 SER B CA 1
ATOM 3612 C C . SER B 1 138 ? -0.641 19.328 19.625 1 63.62 138 SER B C 1
ATOM 3614 O O . SER B 1 138 ? -0.056 18.5 18.922 1 63.62 138 SER B O 1
ATOM 3616 N N . LYS B 1 139 ? -1.968 19.234 19.719 1 82.75 139 LYS B N 1
ATOM 3617 C CA . LYS B 1 139 ? -2.865 18.797 18.672 1 82.75 139 LYS B CA 1
ATOM 3618 C C . LYS B 1 139 ? -2.803 19.719 17.469 1 82.75 139 LYS B C 1
ATOM 3620 O O . LYS B 1 139 ? -3.732 19.781 16.656 1 82.75 139 LYS B O 1
ATOM 3625 N N . SER B 1 140 ? -1.552 20.453 17.422 1 88.12 140 SER B N 1
ATOM 3626 C CA . SER B 1 140 ? -1.374 21.391 16.328 1 88.12 140 SER B CA 1
ATOM 3627 C C . SER B 1 140 ? -1.248 20.672 14.992 1 88.12 140 SER B C 1
ATOM 3629 O O . SER B 1 140 ? -1.652 21.203 13.953 1 88.12 140 SER B O 1
ATOM 3631 N N . HIS B 1 141 ? -0.667 19.5 15.109 1 91.81 141 HIS B N 1
ATOM 3632 C CA . HIS B 1 141 ? -0.496 18.734 13.875 1 91.81 141 HIS B CA 1
ATOM 3633 C C . HIS B 1 141 ? -1.844 18.344 13.281 1 91.81 141 HIS B C 1
ATOM 3635 O O . HIS B 1 141 ? -1.965 18.172 12.062 1 91.81 141 HIS B O 1
ATOM 3641 N N . LEU B 1 142 ? -2.861 18.297 14.125 1 95.5 142 LEU B N 1
ATOM 3642 C CA . LEU B 1 142 ? -4.199 17.984 13.633 1 95.5 142 LEU B CA 1
ATOM 3643 C C . LEU B 1 142 ? -4.742 19.141 12.789 1 95.5 142 LEU B C 1
ATOM 3645 O O . LEU B 1 142 ? -5.465 18.906 11.82 1 95.5 142 LEU B O 1
ATOM 3649 N N . CYS B 1 143 ? -4.379 20.297 13.18 1 94.19 143 CYS B N 1
ATOM 3650 C CA . CYS B 1 143 ? -4.777 21.469 12.406 1 94.19 143 CYS B CA 1
ATOM 3651 C C . CYS B 1 143 ? -4.145 21.453 11.016 1 94.19 143 CYS B C 1
ATOM 3653 O O . CYS B 1 143 ? -4.809 21.75 10.023 1 94.19 143 CYS B O 1
ATOM 3655 N N . MET B 1 144 ? -2.914 21.047 10.977 1 93.38 144 MET B N 1
ATOM 3656 C CA . MET B 1 144 ? -2.217 21 9.695 1 93.38 144 MET B CA 1
ATOM 3657 C C . MET B 1 144 ? -2.834 19.953 8.781 1 93.38 144 MET B C 1
ATOM 3659 O O . MET B 1 144 ? -2.895 20.141 7.562 1 93.38 144 MET B O 1
ATOM 3663 N N . LEU B 1 145 ? -3.232 18.891 9.367 1 96.31 145 LEU B N 1
ATOM 3664 C CA . LEU B 1 145 ? -3.92 17.859 8.602 1 96.31 145 LEU B CA 1
ATOM 3665 C C . LEU B 1 145 ? -5.227 18.391 8.023 1 96.31 145 LEU B C 1
ATOM 3667 O O . LEU B 1 145 ? -5.551 18.125 6.863 1 96.31 145 LEU B O 1
ATOM 3671 N N . ALA B 1 146 ? -5.941 19.125 8.812 1 97.19 146 ALA B N 1
ATOM 3672 C CA . ALA B 1 146 ? -7.184 19.734 8.359 1 97.19 146 ALA B CA 1
ATOM 3673 C C . ALA B 1 146 ? -6.926 20.734 7.23 1 97.19 146 ALA B C 1
ATOM 3675 O O . ALA B 1 146 ? -7.668 20.781 6.246 1 97.19 146 ALA B O 1
ATOM 3676 N N . HIS B 1 147 ? -5.914 21.516 7.402 1 95.06 147 HIS B N 1
ATOM 3677 C CA . HIS B 1 147 ? -5.543 22.453 6.352 1 95.06 147 HIS B CA 1
ATOM 3678 C C . HIS B 1 147 ? -5.195 21.719 5.059 1 95.06 147 HIS B C 1
ATOM 3680 O O . HIS B 1 147 ? -5.59 22.156 3.973 1 95.06 147 HIS B O 1
ATOM 3686 N N . LEU B 1 148 ? -4.465 20.656 5.172 1 95.56 148 LEU B N 1
ATOM 3687 C CA . LEU B 1 148 ? -4.148 19.875 3.986 1 95.56 148 LEU B CA 1
ATOM 3688 C C . LEU B 1 148 ? -5.422 19.406 3.291 1 95.56 148 LEU B C 1
ATOM 3690 O O . LEU B 1 148 ? -5.555 19.531 2.074 1 95.56 148 LEU B O 1
ATOM 3694 N N . ALA B 1 149 ? -6.328 18.859 4.051 1 97.62 149 ALA B N 1
ATOM 3695 C CA . ALA B 1 149 ? -7.586 18.375 3.5 1 97.62 149 ALA B CA 1
ATOM 3696 C C . ALA B 1 149 ? -8.305 19.453 2.709 1 97.62 149 ALA B C 1
ATOM 3698 O O . ALA B 1 149 ? -8.789 19.203 1.602 1 97.62 149 ALA B O 1
ATOM 3699 N N . LEU B 1 150 ? -8.359 20.609 3.264 1 95.69 150 LEU B N 1
ATOM 3700 C CA . LEU B 1 150 ? -9.016 21.734 2.6 1 95.69 150 LEU B CA 1
ATOM 3701 C C . LEU B 1 150 ? -8.273 22.125 1.323 1 95.69 150 LEU B C 1
ATOM 3703 O O . LEU B 1 150 ? -8.898 22.438 0.308 1 95.69 150 LEU B O 1
ATOM 3707 N N . LEU B 1 151 ? -6.988 22.062 1.365 1 93.5 151 LEU B N 1
ATOM 3708 C CA . LEU B 1 151 ? -6.168 22.438 0.214 1 93.5 151 LEU B CA 1
ATOM 3709 C C . LEU B 1 151 ? -6.32 21.406 -0.906 1 93.5 151 LEU B C 1
ATOM 3711 O O . LEU B 1 151 ? -6.246 21.75 -2.086 1 93.5 151 LEU B O 1
ATOM 3715 N N . LEU B 1 152 ? -6.508 20.141 -0.521 1 95.19 152 LEU B N 1
ATOM 3716 C CA . LEU B 1 152 ? -6.66 19.094 -1.524 1 95.19 152 LEU B CA 1
ATOM 3717 C C . LEU B 1 152 ? -7.879 19.359 -2.4 1 95.19 152 LEU B C 1
ATOM 3719 O O . LEU B 1 152 ? -7.875 19.031 -3.59 1 95.19 152 LEU B O 1
ATOM 3723 N N . LYS B 1 153 ? -8.867 19.922 -1.849 1 90.44 153 LYS B N 1
ATOM 3724 C CA . LYS B 1 153 ? -10.031 20.297 -2.643 1 90.44 153 LYS B CA 1
ATOM 3725 C C . LYS B 1 153 ? -9.648 21.266 -3.75 1 90.44 153 LYS B C 1
ATOM 3727 O O . LYS B 1 153 ? -10.172 21.188 -4.863 1 90.44 153 LYS B O 1
ATOM 3732 N N . ARG B 1 154 ? -8.773 22.125 -3.432 1 83.62 154 ARG B N 1
ATOM 3733 C CA . ARG B 1 154 ? -8.305 23.094 -4.418 1 83.62 154 ARG B CA 1
ATOM 3734 C C . ARG B 1 154 ? -7.449 22.422 -5.484 1 83.62 154 ARG B C 1
ATOM 3736 O O . ARG B 1 154 ? -7.531 22.766 -6.664 1 83.62 154 ARG B O 1
ATOM 3743 N N . VAL B 1 155 ? -6.637 21.516 -5.066 1 83.69 155 VAL B N 1
ATOM 3744 C CA . VAL B 1 155 ? -5.766 20.797 -5.98 1 83.69 155 VAL B CA 1
ATOM 3745 C C . VAL B 1 155 ? -6.609 20.078 -7.039 1 83.69 155 VAL B C 1
ATOM 3747 O O . VAL B 1 155 ? -6.312 20.156 -8.234 1 83.69 155 VAL B O 1
ATOM 3750 N N . ILE B 1 156 ? -7.637 19.438 -6.59 1 88.56 156 ILE B N 1
ATOM 3751 C CA . ILE B 1 156 ? -8.469 18.656 -7.508 1 88.56 156 ILE B CA 1
ATOM 3752 C C . ILE B 1 156 ? -9.211 19.609 -8.445 1 88.56 156 ILE B C 1
ATOM 3754 O O . ILE B 1 156 ? -9.43 19.281 -9.617 1 88.56 156 ILE B O 1
ATOM 3758 N N . ALA B 1 157 ? -9.641 20.719 -7.926 1 86.56 157 ALA B N 1
ATOM 3759 C CA . ALA B 1 157 ? -10.32 21.703 -8.75 1 86.56 157 ALA B CA 1
ATOM 3760 C C . ALA B 1 157 ? -9.422 22.172 -9.891 1 86.56 157 ALA B C 1
ATOM 3762 O O . ALA B 1 157 ? -9.883 22.328 -11.031 1 86.56 157 ALA B O 1
ATOM 3763 N N . ASP B 1 158 ? -8.188 22.359 -9.602 1 82.44 158 ASP B N 1
ATOM 3764 C CA . ASP B 1 158 ? -7.223 22.797 -10.609 1 82.44 158 ASP B CA 1
ATOM 3765 C C . ASP B 1 158 ? -7.023 21.734 -11.68 1 82.44 158 ASP B C 1
ATOM 3767 O O . ASP B 1 158 ? -6.945 22.047 -12.867 1 82.44 158 ASP B O 1
ATOM 3771 N N . VAL B 1 159 ? -6.941 20.516 -11.227 1 82.31 159 VAL B N 1
ATOM 3772 C CA . VAL B 1 159 ? -6.77 19.406 -12.156 1 82.31 159 VAL B CA 1
ATOM 3773 C C . VAL B 1 159 ? -7.996 19.281 -13.055 1 82.31 159 VAL B C 1
ATOM 3775 O O . VAL B 1 159 ? -7.871 19.016 -14.258 1 82.31 159 VAL B O 1
ATOM 3778 N N . ASN B 1 160 ? -9.109 19.484 -12.484 1 85.44 160 ASN B N 1
ATOM 3779 C CA . ASN B 1 160 ? -10.352 19.391 -13.242 1 85.44 160 ASN B CA 1
ATOM 3780 C C . ASN B 1 160 ? -10.414 20.438 -14.352 1 85.44 160 ASN B C 1
ATOM 3782 O O . ASN B 1 160 ? -10.844 20.141 -15.469 1 85.44 160 ASN B O 1
ATOM 3786 N N . VAL B 1 161 ? -10 21.562 -14.133 1 85 161 VAL B N 1
ATOM 3787 C CA . VAL B 1 161 ? -10.023 22.656 -15.102 1 85 161 VAL B CA 1
ATOM 3788 C C . VAL B 1 161 ? -9.133 22.312 -16.297 1 85 161 VAL B C 1
ATOM 3790 O O . VAL B 1 161 ? -9.539 22.469 -17.453 1 85 161 VAL B O 1
ATOM 3793 N N . HIS B 1 162 ? -8.023 21.719 -16.047 1 79 162 HIS B N 1
ATOM 3794 C CA . HIS B 1 162 ? -7.039 21.453 -17.094 1 79 162 HIS B CA 1
ATOM 3795 C C . HIS B 1 162 ? -7.355 20.172 -17.828 1 79 162 HIS B C 1
ATOM 3797 O O . HIS B 1 162 ? -7.039 20.031 -19.016 1 79 162 HIS B O 1
ATOM 3803 N N . SER B 1 163 ? -7.953 19.234 -17.156 1 77.44 163 SER B N 1
ATOM 3804 C CA . SER B 1 163 ? -8.18 17.938 -17.766 1 77.44 163 SER B CA 1
ATOM 3805 C C . SER B 1 163 ? -9.578 17.828 -18.359 1 77.44 163 SER B C 1
ATOM 3807 O O . SER B 1 163 ? -9.867 16.922 -19.141 1 77.44 163 SER B O 1
ATOM 3809 N N . GLY B 1 164 ? -10.469 18.703 -17.984 1 80.88 164 GLY B N 1
ATOM 3810 C CA . GLY B 1 164 ? -11.859 18.641 -18.438 1 80.88 164 GLY B CA 1
ATOM 3811 C C . GLY B 1 164 ? -12.648 17.547 -17.75 1 80.88 164 GLY B C 1
ATOM 3812 O O . GLY B 1 164 ? -13.727 17.156 -18.219 1 80.88 164 GLY B O 1
ATOM 3813 N N . LYS B 1 165 ? -12.047 17.016 -16.703 1 82.56 165 LYS B N 1
ATOM 3814 C CA . LYS B 1 165 ? -12.734 15.992 -15.922 1 82.56 165 LYS B CA 1
ATOM 3815 C C . LYS B 1 165 ? -13.461 16.609 -14.727 1 82.56 165 LYS B C 1
ATOM 3817 O O . LYS B 1 165 ? -13.445 17.828 -14.539 1 82.56 165 LYS B O 1
ATOM 3822 N N . ASP B 1 166 ? -14.242 15.789 -14.094 1 87.81 166 ASP B N 1
ATOM 3823 C CA . ASP B 1 166 ? -14.969 16.219 -12.906 1 87.81 166 ASP B CA 1
ATOM 3824 C C . ASP B 1 166 ? -14.688 15.305 -11.719 1 87.81 166 ASP B C 1
ATOM 3826 O O . ASP B 1 166 ? -15.617 14.75 -11.125 1 87.81 166 ASP B O 1
ATOM 3830 N N . PHE B 1 167 ? -13.445 15.234 -11.422 1 88.06 167 PHE B N 1
ATOM 3831 C CA . PHE B 1 167 ? -13.055 14.422 -10.281 1 88.06 167 PHE B CA 1
ATOM 3832 C C . PHE B 1 167 ? -13.531 15.055 -8.977 1 88.06 167 PHE B C 1
ATOM 3834 O O . PHE B 1 167 ? -13.523 16.281 -8.836 1 88.06 167 PHE B O 1
ATOM 3841 N N . LYS B 1 168 ? -14.023 14.266 -8.148 1 92.94 168 LYS B N 1
ATOM 3842 C CA . LYS B 1 168 ? -14.406 14.703 -6.809 1 92.94 168 LYS B CA 1
ATOM 3843 C C . LYS B 1 168 ? -13.594 13.977 -5.738 1 92.94 168 LYS B C 1
ATOM 3845 O O . LYS B 1 168 ? -13.258 12.797 -5.898 1 92.94 168 LYS B O 1
ATOM 3850 N N . LEU B 1 169 ? -13.352 14.703 -4.672 1 95.12 169 LEU B N 1
ATOM 3851 C CA . LEU B 1 169 ? -12.656 14.102 -3.539 1 95.12 169 LEU B CA 1
ATOM 3852 C C . LEU B 1 169 ? -13.625 13.812 -2.396 1 95.12 169 LEU B C 1
ATOM 3854 O O . LEU B 1 169 ? -14.523 14.602 -2.125 1 95.12 169 LEU B O 1
ATOM 3858 N N . ARG B 1 170 ? -13.531 12.742 -1.861 1 97.38 170 ARG B N 1
ATOM 3859 C CA . ARG B 1 170 ? -14.141 12.352 -0.594 1 97.38 170 ARG B CA 1
ATOM 3860 C C . ARG B 1 170 ? -13.078 12.086 0.468 1 97.38 170 ARG B C 1
ATOM 3862 O O . ARG B 1 170 ? -12.242 11.195 0.308 1 97.38 170 ARG B O 1
ATOM 3869 N N . ILE B 1 171 ? -13.109 12.891 1.55 1 98.56 171 ILE B N 1
ATOM 3870 C CA . ILE B 1 171 ? -12.008 12.844 2.506 1 98.56 171 ILE B CA 1
ATOM 3871 C C . ILE B 1 171 ? -12.547 12.484 3.891 1 98.56 171 ILE B C 1
ATOM 3873 O O . ILE B 1 171 ? -13.57 13.008 4.324 1 98.56 171 ILE B O 1
ATOM 3877 N N . GLY B 1 172 ? -11.922 11.586 4.547 1 98.81 172 GLY B N 1
ATOM 3878 C CA . GLY B 1 172 ? -12.156 11.258 5.941 1 98.81 172 GLY B CA 1
ATOM 3879 C C . GLY B 1 172 ? -10.969 11.562 6.836 1 98.81 172 GLY B C 1
ATOM 3880 O O . GLY B 1 172 ? -9.836 11.219 6.504 1 98.81 172 GLY B O 1
ATOM 3881 N N . LEU B 1 173 ? -11.188 12.234 7.992 1 98.81 173 LEU B N 1
ATOM 3882 C CA . LEU B 1 173 ? -10.164 12.539 8.984 1 98.81 173 LEU B CA 1
ATOM 3883 C C . LEU B 1 173 ? -10.523 11.945 10.344 1 98.81 173 LEU B C 1
ATOM 3885 O O . LEU B 1 173 ? -11.703 11.914 10.711 1 98.81 173 LEU B O 1
ATOM 3889 N N . ALA B 1 174 ? -9.586 11.547 11.031 1 98.25 174 ALA B N 1
ATOM 3890 C CA . ALA B 1 174 ? -9.703 11.148 12.438 1 98.25 174 ALA B CA 1
ATOM 3891 C C . ALA B 1 174 ? -8.344 11.195 13.133 1 98.25 174 ALA B C 1
ATOM 3893 O O . ALA B 1 174 ? -7.336 11.531 12.516 1 98.25 174 ALA B O 1
ATOM 3894 N N . TYR B 1 175 ? -8.367 11.047 14.414 1 96.75 175 TYR B N 1
ATOM 3895 C CA . TYR B 1 175 ? -7.105 10.977 15.141 1 96.75 175 TYR B CA 1
ATOM 3896 C C . TYR B 1 175 ? -7.203 10.008 16.312 1 96.75 175 TYR B C 1
ATOM 3898 O O . TYR B 1 175 ? -8.305 9.633 16.734 1 96.75 175 TYR B O 1
ATOM 3906 N N . GLY B 1 176 ? -6.129 9.531 16.75 1 93.19 176 GLY B N 1
ATOM 3907 C CA . GLY B 1 176 ? -6.051 8.641 17.906 1 93.19 176 GLY B CA 1
ATOM 3908 C C . GLY B 1 176 ? -4.754 7.852 17.953 1 93.19 176 GLY B C 1
ATOM 3909 O O . GLY B 1 176 ? -3.822 8.125 17.203 1 93.19 176 GLY B O 1
ATOM 3910 N N . PRO B 1 177 ? -4.664 6.98 18.922 1 91.19 177 PRO B N 1
ATOM 3911 C CA . PRO B 1 177 ? -3.465 6.148 19.031 1 91.19 177 PRO B CA 1
ATOM 3912 C C . PRO B 1 177 ? -3.326 5.152 17.875 1 91.19 177 PRO B C 1
ATOM 3914 O O . PRO B 1 177 ? -4.328 4.617 17.391 1 91.19 177 PRO B O 1
ATOM 3917 N N . VAL B 1 178 ? -2.104 4.961 17.422 1 90.81 178 VAL B N 1
ATOM 3918 C CA . VAL B 1 178 ? -1.807 3.979 16.391 1 90.81 178 VAL B CA 1
ATOM 3919 C C . VAL B 1 178 ? -0.478 3.291 16.688 1 90.81 178 VAL B C 1
ATOM 3921 O O . VAL B 1 178 ? 0.3 3.77 17.516 1 90.81 178 VAL B O 1
ATOM 3924 N N . VAL B 1 179 ? -0.302 2.199 16.141 1 87.25 179 VAL B N 1
ATOM 3925 C CA . VAL B 1 179 ? 1.009 1.561 16.078 1 87.25 179 VAL B CA 1
ATOM 3926 C C . VAL B 1 179 ? 1.559 1.628 14.656 1 87.25 179 VAL B C 1
ATOM 3928 O O . VAL B 1 179 ? 0.875 1.249 13.703 1 87.25 179 VAL B O 1
ATOM 3931 N N . ALA B 1 180 ? 2.699 2.242 14.555 1 87.31 180 ALA B N 1
ATOM 3932 C CA . ALA B 1 180 ? 3.402 2.291 13.273 1 87.31 180 ALA B CA 1
ATOM 3933 C C . ALA B 1 180 ? 4.426 1.166 13.164 1 87.31 180 ALA B C 1
ATOM 3935 O O . ALA B 1 180 ? 5.016 0.756 14.172 1 87.31 180 ALA B O 1
ATOM 3936 N N . GLY B 1 181 ? 4.574 0.697 11.891 1 81.38 181 GLY B N 1
ATOM 3937 C CA . GLY B 1 181 ? 5.543 -0.372 11.719 1 81.38 181 GLY B CA 1
ATOM 3938 C C . GLY B 1 181 ? 5.828 -0.693 10.266 1 81.38 181 GLY B C 1
ATOM 3939 O O . GLY B 1 181 ? 5.176 -0.158 9.367 1 81.38 181 GLY B O 1
ATOM 3940 N N . VAL B 1 182 ? 6.871 -1.457 10.109 1 81.81 182 VAL B N 1
ATOM 3941 C CA . VAL B 1 182 ? 7.223 -1.988 8.797 1 81.81 182 VAL B CA 1
ATOM 3942 C C . VAL B 1 182 ? 6.824 -3.459 8.711 1 81.81 182 VAL B C 1
ATOM 3944 O O . VAL B 1 182 ? 7.168 -4.254 9.586 1 81.81 182 VAL B O 1
ATOM 3947 N N . ILE B 1 183 ? 6.07 -3.787 7.676 1 80.81 183 ILE B N 1
ATOM 3948 C CA . ILE B 1 183 ? 5.547 -5.141 7.543 1 80.81 183 ILE B CA 1
ATOM 3949 C C . ILE B 1 183 ? 6.039 -5.762 6.238 1 80.81 183 ILE B C 1
ATOM 3951 O O . ILE B 1 183 ? 6.105 -5.086 5.211 1 80.81 183 ILE B O 1
ATOM 3955 N N . GLY B 1 184 ? 6.402 -7.109 6.34 1 77.56 184 GLY B N 1
ATOM 3956 C CA . GLY B 1 184 ? 6.73 -7.867 5.141 1 77.56 184 GLY B CA 1
ATOM 3957 C C . GLY B 1 184 ? 8.219 -8.133 4.996 1 77.56 184 GLY B C 1
ATOM 3958 O O . GLY B 1 184 ? 9.047 -7.32 5.406 1 77.56 184 GLY B O 1
ATOM 3959 N N . ALA B 1 185 ? 8.461 -9.273 4.395 1 69.56 185 ALA B N 1
ATOM 3960 C CA . ALA B 1 185 ? 9.836 -9.609 4.043 1 69.56 185 ALA B CA 1
ATOM 3961 C C . ALA B 1 185 ? 10.156 -9.18 2.613 1 69.56 185 ALA B C 1
ATOM 3963 O O . ALA B 1 185 ? 11.266 -8.703 2.336 1 69.56 185 ALA B O 1
ATOM 3964 N N . LYS B 1 186 ? 9.164 -9.352 1.792 1 71.44 186 LYS B N 1
ATOM 3965 C CA . LYS B 1 186 ? 9.234 -8.875 0.416 1 71.44 186 LYS B CA 1
ATOM 3966 C C . LYS B 1 186 ? 8.438 -7.582 0.244 1 71.44 186 LYS B C 1
ATOM 3968 O O . LYS B 1 186 ? 7.277 -7.5 0.661 1 71.44 186 LYS B O 1
ATOM 3973 N N . LYS B 1 187 ? 9.07 -6.602 -0.334 1 76.94 187 LYS B N 1
ATOM 3974 C CA . LYS B 1 187 ? 8.43 -5.305 -0.544 1 76.94 187 LYS B CA 1
ATOM 3975 C C . LYS B 1 187 ? 7.848 -4.762 0.757 1 76.94 187 LYS B C 1
ATOM 3977 O O . LYS B 1 187 ? 6.652 -4.469 0.835 1 76.94 187 LYS B O 1
ATOM 3982 N N . PRO B 1 188 ? 8.766 -4.629 1.73 1 77.12 188 PRO B N 1
ATOM 3983 C CA . PRO B 1 188 ? 8.289 -4.121 3.021 1 77.12 188 PRO B CA 1
ATOM 3984 C C . PRO B 1 188 ? 7.637 -2.748 2.91 1 77.12 188 PRO B C 1
ATOM 3986 O O . PRO B 1 188 ? 8.062 -1.92 2.102 1 77.12 188 PRO B O 1
ATOM 3989 N N . GLN B 1 189 ? 6.664 -2.549 3.707 1 81.75 189 GLN B N 1
ATOM 3990 C CA . GLN B 1 189 ? 5.91 -1.3 3.676 1 81.75 189 GLN B CA 1
ATOM 3991 C C . GLN B 1 189 ? 5.723 -0.735 5.082 1 81.75 189 GLN B C 1
ATOM 3993 O O . GLN B 1 189 ? 5.422 -1.477 6.02 1 81.75 189 GLN B O 1
ATOM 3998 N N . TYR B 1 190 ? 6.082 0.535 5.238 1 84.75 190 TYR B N 1
ATOM 3999 C CA . TYR B 1 190 ? 5.711 1.265 6.445 1 84.75 190 TYR B CA 1
ATOM 4000 C C . TYR B 1 190 ? 4.219 1.575 6.457 1 84.75 190 TYR B C 1
ATOM 4002 O O . TYR B 1 190 ? 3.668 2.051 5.461 1 84.75 190 TYR B O 1
ATOM 4010 N N . ASP B 1 191 ? 3.607 1.281 7.57 1 90.44 191 ASP B N 1
ATOM 4011 C CA . ASP B 1 191 ? 2.168 1.492 7.684 1 90.44 191 ASP B CA 1
ATOM 4012 C C . ASP B 1 191 ? 1.767 1.758 9.133 1 90.44 191 ASP B C 1
ATOM 4014 O O . ASP B 1 191 ? 2.613 1.758 10.031 1 90.44 191 ASP B O 1
ATOM 4018 N N . ILE B 1 192 ? 0.561 2.066 9.312 1 90.88 192 ILE B N 1
ATOM 4019 C CA . ILE B 1 192 ? 0.036 2.312 10.648 1 90.88 192 ILE B CA 1
ATOM 4020 C C . ILE B 1 192 ? -1.239 1.5 10.867 1 90.88 192 ILE B C 1
ATOM 4022 O O . ILE B 1 192 ? -2.025 1.312 9.93 1 90.88 192 ILE B O 1
ATOM 4026 N N . TRP B 1 193 ? -1.42 1.113 12.141 1 89.06 193 TRP B N 1
ATOM 4027 C CA . TRP B 1 193 ? -2.566 0.293 12.516 1 89.06 193 TRP B CA 1
ATOM 4028 C C . TRP B 1 193 ? -3.205 0.811 13.805 1 89.06 193 TRP B C 1
ATOM 4030 O O . TRP B 1 193 ? -2.51 1.296 14.695 1 89.06 193 TRP B O 1
ATOM 4040 N N . GLY B 1 194 ? -4.547 0.621 13.891 1 87.88 194 GLY B N 1
ATOM 4041 C CA . GLY B 1 194 ? -5.289 1.018 15.078 1 87.88 194 GLY B CA 1
ATOM 4042 C C . GLY B 1 194 ? -6.723 1.409 14.781 1 87.88 194 GLY B C 1
ATOM 4043 O O . GLY B 1 194 ? -7.098 1.586 13.617 1 87.88 194 GLY B O 1
ATOM 4044 N N . LEU B 1 195 ? -7.527 1.596 15.797 1 88.31 195 LEU B N 1
ATOM 4045 C CA . LEU B 1 195 ? -8.93 1.962 15.664 1 88.31 195 LEU B CA 1
ATOM 4046 C C . LEU B 1 195 ? -9.078 3.316 14.984 1 88.31 195 LEU B C 1
ATOM 4048 O O . LEU B 1 195 ? -10.039 3.543 14.242 1 88.31 195 LEU B O 1
ATOM 4052 N N . ALA B 1 196 ? -8.117 4.141 15.273 1 92.62 196 ALA B N 1
ATOM 4053 C CA . ALA B 1 196 ? -8.156 5.465 14.664 1 92.62 196 ALA B CA 1
ATOM 4054 C C . ALA B 1 196 ? -8.055 5.375 13.148 1 92.62 196 ALA B C 1
ATOM 4056 O O . ALA B 1 196 ? -8.656 6.18 12.43 1 92.62 196 ALA B O 1
ATOM 4057 N N . VAL B 1 197 ? -7.285 4.438 12.688 1 93.5 197 VAL B N 1
ATOM 4058 C CA . VAL B 1 197 ? -7.137 4.242 11.25 1 93.5 197 VAL B CA 1
ATOM 4059 C C . VAL B 1 197 ? -8.469 3.783 10.648 1 93.5 197 VAL B C 1
ATOM 4061 O O . VAL B 1 197 ? -8.906 4.309 9.625 1 93.5 197 VAL B O 1
ATOM 4064 N N . ASN B 1 198 ? -9.156 2.871 11.336 1 90.12 198 ASN B N 1
ATOM 4065 C CA . ASN B 1 198 ? -10.469 2.408 10.891 1 90.12 198 ASN B CA 1
ATOM 4066 C C . ASN B 1 198 ? -11.492 3.539 10.891 1 90.12 198 ASN B C 1
ATOM 4068 O O . ASN B 1 198 ? -12.312 3.635 9.977 1 90.12 198 ASN B O 1
ATOM 4072 N N . LEU B 1 199 ? -11.367 4.258 11.859 1 94.94 199 LEU B N 1
ATOM 4073 C CA . LEU B 1 199 ? -12.289 5.383 11.984 1 94.94 199 LEU B CA 1
ATOM 4074 C C . LEU B 1 199 ? -12.117 6.355 10.82 1 94.94 199 LEU B C 1
ATOM 4076 O O . LEU B 1 199 ? -13.094 6.766 10.195 1 94.94 199 LEU B O 1
ATOM 4080 N N . ALA B 1 200 ? -10.93 6.73 10.523 1 97.31 200 ALA B N 1
ATOM 4081 C CA . ALA B 1 200 ? -10.656 7.652 9.422 1 97.31 200 ALA B CA 1
ATOM 4082 C C . ALA B 1 200 ? -11.125 7.066 8.094 1 97.31 200 ALA B C 1
ATOM 4084 O O . ALA B 1 200 ? -11.727 7.773 7.273 1 97.31 200 ALA B O 1
ATOM 4085 N N . SER B 1 201 ? -10.797 5.828 7.891 1 95.44 201 SER B N 1
ATOM 4086 C CA . SER B 1 201 ? -11.234 5.145 6.68 1 95.44 201 SER B CA 1
ATOM 4087 C C . SER B 1 201 ? -12.758 5.148 6.57 1 95.44 201 SER B C 1
ATOM 4089 O O . SER B 1 201 ? -13.305 5.355 5.488 1 95.44 201 SER B O 1
ATOM 4091 N N . ARG B 1 202 ? -13.398 4.91 7.625 1 95.62 202 ARG B N 1
ATOM 4092 C CA . ARG B 1 202 ? -14.859 4.898 7.652 1 95.62 202 ARG B CA 1
ATOM 4093 C C . ARG B 1 202 ? -15.422 6.285 7.359 1 95.62 202 ARG B C 1
ATOM 4095 O O . ARG B 1 202 ? -16.469 6.414 6.711 1 95.62 202 ARG B O 1
ATOM 4102 N N . MET B 1 203 ? -14.781 7.316 7.902 1 97.88 203 MET B N 1
ATOM 4103 C CA . MET B 1 203 ? -15.188 8.68 7.586 1 97.88 203 MET B CA 1
ATOM 4104 C C . MET B 1 203 ? -15.133 8.938 6.086 1 97.88 203 MET B C 1
ATOM 4106 O O . MET B 1 203 ? -15.992 9.633 5.535 1 97.88 203 MET B O 1
ATOM 4110 N N . ASP B 1 204 ? -14.172 8.391 5.461 1 97.38 204 ASP B N 1
ATOM 4111 C CA . ASP B 1 204 ? -14.055 8.492 4.008 1 97.38 204 ASP B CA 1
ATOM 4112 C C . ASP B 1 204 ? -15.148 7.68 3.316 1 97.38 204 ASP B C 1
ATOM 4114 O O . ASP B 1 204 ? -15.938 8.227 2.541 1 97.38 204 ASP B O 1
ATOM 4118 N N . SER B 1 205 ? -15.289 6.387 3.684 1 94.06 205 SER B N 1
ATOM 4119 C CA . SER B 1 205 ? -16.156 5.473 2.938 1 94.06 205 SER B CA 1
ATOM 4120 C C . SER B 1 205 ? -17.625 5.832 3.115 1 94.06 205 SER B C 1
ATOM 4122 O O . SER B 1 205 ? -18.453 5.484 2.273 1 94.06 205 SER B O 1
ATOM 4124 N N . THR B 1 206 ? -17.953 6.492 4.145 1 95.25 206 THR B N 1
ATOM 4125 C CA . THR B 1 206 ? -19.344 6.867 4.379 1 95.25 206 THR B CA 1
ATOM 4126 C C . THR B 1 206 ? -19.562 8.336 4.043 1 95.25 206 THR B C 1
ATOM 4128 O O . THR B 1 206 ? -20.688 8.844 4.18 1 95.25 206 THR B O 1
ATOM 4131 N N . GLY B 1 207 ? -18.469 9.008 3.707 1 95.5 207 GLY B N 1
ATOM 4132 C CA . GLY B 1 207 ? -18.609 10.414 3.342 1 95.5 207 GLY B CA 1
ATOM 4133 C C . GLY B 1 207 ? -19.297 10.617 2.006 1 95.5 207 GLY B C 1
ATOM 4134 O O . GLY B 1 207 ? -19.766 9.656 1.39 1 95.5 207 GLY B O 1
ATOM 4135 N N . MET B 1 208 ? -19.453 11.859 1.638 1 95.69 208 MET B N 1
ATOM 4136 C CA . MET B 1 208 ? -20.031 12.242 0.355 1 95.69 208 MET B CA 1
ATOM 4137 C C . MET B 1 208 ? -18.984 12.867 -0.553 1 95.69 208 MET B C 1
ATOM 4139 O O . MET B 1 208 ? -18 13.438 -0.072 1 95.69 208 MET B O 1
ATOM 4143 N N . PRO B 1 209 ? -19.203 12.703 -1.859 1 94.88 209 PRO B N 1
ATOM 4144 C CA . PRO B 1 209 ? -18.266 13.391 -2.758 1 94.88 209 PRO B CA 1
ATOM 4145 C C . PRO B 1 209 ? -18.125 14.883 -2.439 1 94.88 209 PRO B C 1
ATOM 4147 O O . PRO B 1 209 ? -19.125 15.539 -2.104 1 94.88 209 PRO B O 1
ATOM 4150 N N . ASP B 1 210 ? -16.922 15.383 -2.486 1 95.12 210 ASP B N 1
ATOM 4151 C CA . ASP B 1 210 ? -16.578 16.781 -2.307 1 95.12 210 ASP B CA 1
ATOM 4152 C C . ASP B 1 210 ? -16.766 17.219 -0.856 1 95.12 210 ASP B C 1
ATOM 4154 O O . ASP B 1 210 ? -17.125 18.375 -0.589 1 95.12 210 ASP B O 1
ATOM 4158 N N . THR B 1 211 ? -16.672 16.266 0.024 1 97.44 211 THR B N 1
ATOM 4159 C CA . THR B 1 211 ? -16.797 16.609 1.437 1 97.44 211 THR B CA 1
ATOM 4160 C C . THR B 1 211 ? -15.617 16.047 2.23 1 97.44 211 THR B C 1
ATOM 4162 O O . THR B 1 211 ? -14.914 15.148 1.759 1 97.44 211 THR B O 1
ATOM 4165 N N . ILE B 1 212 ? -15.398 16.703 3.359 1 98.56 212 ILE B N 1
ATOM 4166 C CA . ILE B 1 212 ? -14.453 16.25 4.371 1 98.56 212 ILE B CA 1
ATOM 4167 C C . ILE B 1 212 ? -15.203 15.867 5.645 1 98.56 212 ILE B C 1
ATOM 4169 O O . ILE B 1 212 ? -15.703 16.734 6.359 1 98.56 212 ILE B O 1
ATOM 4173 N N . GLN B 1 213 ? -15.281 14.609 5.938 1 98.69 213 GLN B N 1
ATOM 4174 C CA . GLN B 1 213 ? -16.047 14.133 7.082 1 98.69 213 GLN B CA 1
ATOM 4175 C C . GLN B 1 213 ? -15.148 13.836 8.273 1 98.69 213 GLN B C 1
ATOM 4177 O O . GLN B 1 213 ? -14.086 13.234 8.109 1 98.69 213 GLN B O 1
ATOM 4182 N N . VAL B 1 214 ? -15.555 14.32 9.469 1 98.75 214 VAL B N 1
ATOM 4183 C CA . VAL B 1 214 ? -14.797 14.094 10.695 1 98.75 214 VAL B CA 1
ATOM 4184 C C . VAL B 1 214 ? -15.727 13.586 11.797 1 98.75 214 VAL B C 1
ATOM 4186 O O . VAL B 1 214 ? -16.906 13.945 11.828 1 98.75 214 VAL B O 1
ATOM 4189 N N . PRO B 1 215 ? -15.203 12.75 12.656 1 98.44 215 PRO B N 1
ATOM 4190 C CA . PRO B 1 215 ? -16 12.367 13.828 1 98.44 215 PRO B CA 1
ATOM 4191 C C . PRO B 1 215 ? -16.078 13.484 14.867 1 98.44 215 PRO B C 1
ATOM 4193 O O . PRO B 1 215 ? -15.312 14.445 14.805 1 98.44 215 PRO B O 1
ATOM 4196 N N . GLU B 1 216 ? -16.891 13.289 15.812 1 97.94 216 GLU B N 1
ATOM 4197 C CA . GLU B 1 216 ? -17.172 14.297 16.828 1 97.94 216 GLU B CA 1
ATOM 4198 C C . GLU B 1 216 ? -15.922 14.672 17.609 1 97.94 216 GLU B C 1
ATOM 4200 O O . GLU B 1 216 ? -15.703 15.836 17.938 1 97.94 216 GLU B O 1
ATOM 4205 N N . ASP B 1 217 ? -15.102 13.727 17.922 1 96.62 217 ASP B N 1
ATOM 4206 C CA . ASP B 1 217 ? -13.898 13.984 18.719 1 96.62 217 ASP B CA 1
ATOM 4207 C C . ASP B 1 217 ? -12.977 14.969 18.016 1 96.62 217 ASP B C 1
ATOM 4209 O O . ASP B 1 217 ? -12.438 15.883 18.641 1 96.62 217 ASP B O 1
ATOM 4213 N N . LEU B 1 218 ? -12.82 14.789 16.75 1 98.06 218 LEU B N 1
ATOM 4214 C CA . LEU B 1 218 ? -11.961 15.703 16 1 98.06 218 LEU B CA 1
ATOM 4215 C C . LEU B 1 218 ? -12.641 17.047 15.797 1 98.06 218 LEU B C 1
ATOM 4217 O O . LEU B 1 218 ? -11.984 18.094 15.844 1 98.06 218 LEU B O 1
ATOM 4221 N N . TYR B 1 219 ? -13.898 17 15.586 1 98.19 219 TYR B N 1
ATOM 4222 C CA . TYR B 1 219 ? -14.688 18.219 15.539 1 98.19 219 TYR B CA 1
ATOM 4223 C C . TYR B 1 219 ? -14.445 19.078 16.781 1 98.19 219 TYR B C 1
ATOM 4225 O O . TYR B 1 219 ? -14.188 20.281 16.688 1 98.19 219 TYR B O 1
ATOM 4233 N N . ASN B 1 220 ? -14.469 18.453 17.891 1 97.62 220 ASN B N 1
ATOM 4234 C CA . ASN B 1 220 ? -14.32 19.156 19.172 1 97.62 220 ASN B CA 1
ATOM 4235 C C . ASN B 1 220 ? -12.945 19.797 19.297 1 97.62 220 ASN B C 1
ATOM 4237 O O . ASN B 1 220 ? -12.805 20.844 19.938 1 97.62 220 ASN B O 1
ATOM 4241 N N . VAL B 1 221 ? -12.039 19.234 18.703 1 96.31 221 VAL B N 1
ATOM 4242 C CA . VAL B 1 221 ? -10.68 19.781 18.75 1 96.31 221 VAL B CA 1
ATOM 4243 C C . VAL B 1 221 ? -10.562 20.953 17.797 1 96.31 221 VAL B C 1
ATOM 4245 O O . VAL B 1 221 ? -10.07 22.016 18.156 1 96.31 221 VAL B O 1
ATOM 4248 N N . LEU B 1 222 ? -11.078 20.828 16.625 1 96.88 222 LEU B N 1
ATOM 4249 C CA . LEU B 1 222 ? -10.805 21.766 15.547 1 96.88 222 LEU B CA 1
ATOM 4250 C C . LEU B 1 222 ? -11.742 22.969 15.617 1 96.88 222 LEU B C 1
ATOM 4252 O O . LEU B 1 222 ? -11.406 24.047 15.141 1 96.88 222 LEU B O 1
ATOM 4256 N N . LYS B 1 223 ? -12.906 22.75 16.203 1 96.12 223 LYS B N 1
ATOM 4257 C CA . LYS B 1 223 ? -13.883 23.828 16.25 1 96.12 223 LYS B CA 1
ATOM 4258 C C . LYS B 1 223 ? -13.344 25.031 17 1 96.12 223 LYS B C 1
ATOM 4260 O O . LYS B 1 223 ? -13.719 26.172 16.703 1 96.12 223 LYS B O 1
ATOM 4265 N N . THR B 1 224 ? -12.469 24.812 17.906 1 94.5 224 THR B N 1
ATOM 4266 C CA . THR B 1 224 ? -11.914 25.891 18.703 1 94.5 224 THR B CA 1
ATOM 4267 C C . THR B 1 224 ? -10.656 26.453 18.062 1 94.5 224 THR B C 1
ATOM 4269 O O . THR B 1 224 ? -10.008 27.344 18.609 1 94.5 224 THR B O 1
ATOM 4272 N N . ARG B 1 225 ? -10.344 25.984 16.922 1 93.75 225 ARG B N 1
ATOM 4273 C CA . ARG B 1 225 ? -9.086 26.375 16.297 1 93.75 225 ARG B CA 1
ATOM 4274 C C . ARG B 1 225 ? -9.312 27.031 14.945 1 93.75 225 ARG B C 1
ATOM 4276 O O . ARG B 1 225 ? -8.453 26.969 14.062 1 93.75 225 ARG B O 1
ATOM 4283 N N . GLY B 1 226 ? -10.492 27.531 14.711 1 94.25 226 GLY B N 1
ATOM 4284 C CA . GLY B 1 226 ? -10.758 28.375 13.562 1 94.25 226 GLY B CA 1
ATOM 4285 C C . GLY B 1 226 ? -11.312 27.625 12.367 1 94.25 226 GLY B C 1
ATOM 4286 O O . GLY B 1 226 ? -11.367 28.141 11.258 1 94.25 226 GLY B O 1
ATOM 4287 N N . PHE B 1 227 ? -11.75 26.422 12.586 1 97 227 PHE B N 1
ATOM 4288 C CA . PHE B 1 227 ? -12.344 25.656 11.5 1 97 227 PHE B CA 1
ATOM 4289 C C . PHE B 1 227 ? -13.859 25.656 11.594 1 97 227 PHE B C 1
ATOM 4291 O O . PHE B 1 227 ? -14.422 25.781 12.68 1 97 227 PHE B O 1
ATOM 4298 N N . THR B 1 228 ? -14.508 25.594 10.445 1 97.88 228 THR B N 1
ATOM 4299 C CA . THR B 1 228 ? -15.961 25.641 10.375 1 97.88 228 THR B CA 1
ATOM 4300 C C . THR B 1 228 ? -16.531 24.281 9.969 1 97.88 228 THR B C 1
ATOM 4302 O O . THR B 1 228 ? -15.906 23.547 9.195 1 97.88 228 THR B O 1
ATOM 4305 N N . PHE B 1 229 ? -17.766 24 10.5 1 98.12 229 PHE B N 1
ATOM 4306 C CA . PHE B 1 229 ? -18.312 22.656 10.312 1 98.12 229 PHE B CA 1
ATOM 4307 C C . PHE B 1 229 ? -19.828 22.719 10.086 1 98.12 229 PHE B C 1
ATOM 4309 O O . PHE B 1 229 ? -20.469 23.719 10.422 1 98.12 229 PHE B O 1
ATOM 4316 N N . LYS B 1 230 ? -20.328 21.688 9.445 1 98.25 230 LYS B N 1
ATOM 4317 C CA . LYS B 1 230 ? -21.75 21.375 9.344 1 98.25 230 LYS B CA 1
ATOM 4318 C C . LYS B 1 230 ? -22.047 19.984 9.883 1 98.25 230 LYS B C 1
ATOM 4320 O O . LYS B 1 230 ? -21.359 19.016 9.523 1 98.25 230 LYS B O 1
ATOM 4325 N N . TYR B 1 231 ? -23.047 19.938 10.758 1 97.94 231 TYR B N 1
ATOM 4326 C CA . TYR B 1 231 ? -23.453 18.625 11.273 1 97.94 231 TYR B CA 1
ATOM 4327 C C . TYR B 1 231 ? -24 17.75 10.156 1 97.94 231 TYR B C 1
ATOM 4329 O O . TYR B 1 231 ? -24.766 18.203 9.305 1 97.94 231 TYR B O 1
ATOM 4337 N N . ARG B 1 232 ? -23.531 16.547 10.094 1 96.19 232 ARG B N 1
ATOM 4338 C CA . ARG B 1 232 ? -24.031 15.617 9.086 1 96.19 232 ARG B CA 1
ATOM 4339 C C . ARG B 1 232 ? -25.047 14.656 9.688 1 96.19 232 ARG B C 1
ATOM 4341 O O . ARG B 1 232 ? -26.25 14.836 9.5 1 96.19 232 ARG B O 1
ATOM 4348 N N . ASP B 1 233 ? -24.578 13.602 10.367 1 95.12 233 ASP B N 1
ATOM 4349 C CA . ASP B 1 233 ? -25.438 12.578 10.961 1 95.12 233 ASP B CA 1
ATOM 4350 C C . ASP B 1 233 ? -24.625 11.602 11.812 1 95.12 233 ASP B C 1
ATOM 4352 O O . ASP B 1 233 ? -23.469 11.891 12.164 1 95.12 233 ASP B O 1
ATOM 4356 N N . VAL B 1 234 ? -25.344 10.57 12.242 1 95.38 234 VAL B N 1
ATOM 4357 C CA . VAL B 1 234 ? -24.703 9.516 13.023 1 95.38 234 VAL B CA 1
ATOM 4358 C C . VAL B 1 234 ? -24.266 8.383 12.094 1 95.38 234 VAL B C 1
ATOM 4360 O O . VAL B 1 234 ? -24.984 8 11.172 1 95.38 234 VAL B O 1
ATOM 4363 N N . THR B 1 235 ? -23.047 7.996 12.305 1 92.88 235 THR B N 1
ATOM 4364 C CA . THR B 1 235 ? -22.5 6.887 11.531 1 92.88 235 THR B CA 1
ATOM 4365 C C . THR B 1 235 ? -22.047 5.762 12.461 1 92.88 235 THR B C 1
ATOM 4367 O O . THR B 1 235 ? -21.516 6.016 13.547 1 92.88 235 THR B O 1
ATOM 4370 N N . CYS B 1 236 ? -22.219 4.551 11.984 1 90.81 236 CYS B N 1
ATOM 4371 C CA . CYS B 1 236 ? -21.75 3.398 12.742 1 90.81 236 CYS B CA 1
ATOM 4372 C C . CYS B 1 236 ? -20.391 2.943 12.266 1 90.81 236 CYS B C 1
ATOM 4374 O O . CYS B 1 236 ? -20.156 2.811 11.062 1 90.81 236 CYS B O 1
ATOM 4376 N N . VAL B 1 237 ? -19.531 2.814 13.18 1 84.69 237 VAL B N 1
ATOM 4377 C CA . VAL B 1 237 ? -18.188 2.328 12.891 1 84.69 237 VAL B CA 1
ATOM 4378 C C . VAL B 1 237 ? -17.938 1.028 13.648 1 84.69 237 VAL B C 1
ATOM 4380 O O . VAL B 1 237 ? -18.109 0.97 14.867 1 84.69 237 VAL B O 1
ATOM 4383 N N . LYS B 1 238 ? -17.484 0.077 12.859 1 75.5 238 LYS B N 1
ATOM 4384 C CA . LYS B 1 238 ? -17.172 -1.214 13.469 1 75.5 238 LYS B CA 1
ATOM 4385 C C . LYS B 1 238 ? -16.141 -1.068 14.578 1 75.5 238 LYS B C 1
ATOM 4387 O O . LYS B 1 238 ? -15.109 -0.409 14.383 1 75.5 238 LYS B O 1
ATOM 4392 N N . GLY B 1 239 ? -16.297 -1.61 15.773 1 74.31 239 GLY B N 1
ATOM 4393 C CA . GLY B 1 239 ? -15.367 -1.56 16.891 1 74.31 239 GLY B CA 1
ATOM 4394 C C . GLY B 1 239 ? -15.547 -0.332 17.766 1 74.31 239 GLY B C 1
ATOM 4395 O O . GLY B 1 239 ? -15.039 -0.28 18.891 1 74.31 239 GLY B O 1
ATOM 4396 N N . ILE B 1 240 ? -16.25 0.651 17.234 1 80.81 240 ILE B N 1
ATOM 4397 C CA . ILE B 1 240 ? -16.422 1.888 18 1 80.81 240 ILE B CA 1
ATOM 4398 C C . ILE B 1 240 ? -17.906 2.092 18.328 1 80.81 240 ILE B C 1
ATOM 4400 O O . ILE B 1 240 ? -18.25 2.428 19.469 1 80.81 240 ILE B O 1
ATOM 4404 N N . GLY B 1 241 ? -18.75 1.865 17.375 1 87.69 241 GLY B N 1
ATOM 4405 C CA . GLY B 1 241 ? -20.172 2.098 17.578 1 87.69 241 GLY B CA 1
ATOM 4406 C C . GLY B 1 241 ? -20.688 3.328 16.859 1 87.69 241 GLY B C 1
ATOM 4407 O O . GLY B 1 241 ? -20.172 3.684 15.789 1 87.69 241 GLY B O 1
ATOM 4408 N N . LYS B 1 242 ? -21.781 3.896 17.438 1 93.19 242 LYS B N 1
ATOM 4409 C CA . LYS B 1 242 ? -22.391 5.059 16.812 1 93.19 242 LYS B CA 1
ATOM 4410 C C . LYS B 1 242 ? -21.703 6.352 17.25 1 93.19 242 LYS B C 1
ATOM 4412 O O . LYS B 1 242 ? -21.422 6.547 18.438 1 93.19 242 LYS B O 1
ATOM 4417 N N . LEU B 1 243 ? -21.406 7.117 16.25 1 95.06 243 LEU B N 1
ATOM 4418 C CA . LEU B 1 243 ? -20.781 8.398 16.562 1 95.06 243 LEU B CA 1
ATOM 4419 C C . LEU B 1 243 ? -21.328 9.5 15.648 1 95.06 243 LEU B C 1
ATOM 4421 O O . LEU B 1 243 ? -21.625 9.258 14.477 1 95.06 243 LEU B O 1
ATOM 4425 N N . LYS B 1 244 ? -21.422 10.703 16.188 1 97.62 244 LYS B N 1
ATOM 4426 C CA . LYS B 1 244 ? -21.781 11.875 15.398 1 97.62 244 LYS B CA 1
ATOM 4427 C C . LYS B 1 244 ? -20.672 12.242 14.43 1 97.62 244 LYS B C 1
ATOM 4429 O O . LYS B 1 244 ? -19.484 12.125 14.758 1 97.62 244 LYS B O 1
ATOM 4434 N N . THR B 1 245 ? -21.078 12.672 13.258 1 98.38 245 THR B N 1
ATOM 4435 C CA . THR B 1 245 ? -20.109 13.078 12.25 1 98.38 245 THR B CA 1
ATOM 4436 C C . THR B 1 245 ? -20.406 14.484 11.742 1 98.38 245 THR B C 1
ATOM 4438 O O . THR B 1 245 ? -21.547 14.953 11.836 1 98.38 245 THR B O 1
ATOM 4441 N N . TYR B 1 246 ? -19.406 15.156 11.266 1 98.75 246 TYR B N 1
ATOM 4442 C CA . TYR B 1 246 ? -19.484 16.531 10.766 1 98.75 246 TYR B CA 1
ATOM 4443 C C . TYR B 1 246 ? -18.719 16.672 9.453 1 98.75 246 TYR B C 1
ATOM 4445 O O . TYR B 1 246 ? -17.781 15.914 9.188 1 98.75 246 TYR B O 1
ATOM 4453 N N . TYR B 1 247 ? -19.156 17.656 8.688 1 98.62 247 TYR B N 1
ATOM 4454 C CA . TYR B 1 247 ? -18.391 18.062 7.512 1 98.62 247 TYR B CA 1
ATOM 4455 C C . TYR B 1 247 ? -17.516 19.281 7.82 1 98.62 247 TYR B C 1
ATOM 4457 O O . TYR B 1 247 ? -18.016 20.312 8.297 1 98.62 247 TYR B O 1
ATOM 4465 N N . LEU B 1 248 ? -16.266 19.125 7.664 1 98.69 248 LEU B N 1
ATOM 4466 C CA . LEU B 1 248 ? -15.367 20.297 7.676 1 98.69 248 LEU B CA 1
ATOM 4467 C C . LEU B 1 248 ? -15.578 21.141 6.43 1 98.69 248 LEU B C 1
ATOM 4469 O O . LEU B 1 248 ? -15.328 20.703 5.312 1 98.69 248 LEU B O 1
ATOM 4473 N N . THR B 1 249 ? -15.984 22.375 6.578 1 97.31 249 THR B N 1
ATOM 4474 C CA . THR B 1 249 ? -16.406 23.188 5.434 1 97.31 249 THR B CA 1
ATOM 4475 C C . THR B 1 249 ? -15.367 24.266 5.125 1 97.31 249 THR B C 1
ATOM 4477 O O . THR B 1 249 ? -15.328 24.797 4.012 1 97.31 249 THR B O 1
ATOM 4480 N N . GLY B 1 250 ? -14.586 24.625 6.105 1 95.94 250 GLY B N 1
ATOM 4481 C CA . GLY B 1 250 ? -13.602 25.672 5.879 1 95.94 250 GLY B CA 1
ATOM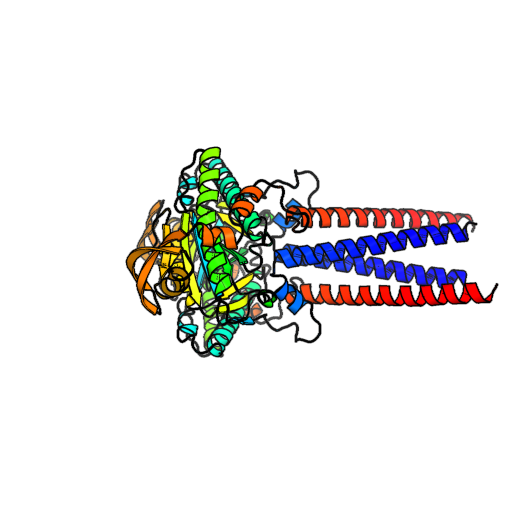 4482 C C . GLY B 1 250 ? -12.867 26.078 7.145 1 95.94 250 GLY B C 1
ATOM 4483 O O . GLY B 1 250 ? -12.836 25.328 8.117 1 95.94 250 GLY B O 1
ATOM 4484 N N . CYS B 1 251 ? -12.164 27.188 7.051 1 93.88 251 CYS B N 1
ATOM 4485 C CA . CYS B 1 251 ? -11.477 27.781 8.195 1 93.88 251 CYS B CA 1
ATOM 4486 C C . CYS B 1 251 ? -11.461 29.297 8.094 1 93.88 251 CYS B C 1
ATOM 4488 O O . CYS B 1 251 ? -11.719 29.859 7.027 1 93.88 251 CYS B O 1
ATOM 4490 N N . THR B 1 252 ? -11.203 29.922 9.203 1 92.38 252 THR B N 1
ATOM 4491 C CA . THR B 1 252 ? -11.117 31.375 9.234 1 92.38 252 THR B CA 1
ATOM 4492 C C . THR B 1 252 ? -9.836 31.859 8.562 1 92.38 252 THR B C 1
ATOM 4494 O O . THR B 1 252 ? -8.867 31.109 8.445 1 92.38 252 THR B O 1
ATOM 4497 N N . GLU B 1 253 ? -9.867 33.094 8.141 1 90.12 253 GLU B N 1
ATOM 4498 C CA . GLU B 1 253 ? -8.688 33.719 7.539 1 90.12 253 GLU B CA 1
ATOM 4499 C C . GLU B 1 253 ? -7.504 33.688 8.508 1 90.12 253 GLU B C 1
ATOM 4501 O O . GLU B 1 253 ? -6.359 33.5 8.094 1 90.12 253 GLU B O 1
ATOM 4506 N N . GLU B 1 254 ? -7.812 33.938 9.719 1 89.12 254 GLU B N 1
ATOM 4507 C CA . GLU B 1 254 ? -6.77 33.938 10.734 1 89.12 254 GLU B CA 1
ATOM 4508 C C . GLU B 1 254 ? -6.109 32.562 10.859 1 89.12 254 GLU B C 1
ATOM 4510 O O . GLU B 1 254 ? -4.883 32.469 10.953 1 89.12 254 GLU B O 1
ATOM 4515 N N . ALA B 1 255 ? -6.918 31.562 10.867 1 88.06 255 ALA B N 1
ATOM 4516 C CA . ALA B 1 255 ? -6.398 30.203 10.977 1 88.06 255 ALA B CA 1
ATOM 4517 C C . ALA B 1 255 ? -5.523 29.844 9.773 1 88.06 255 ALA B C 1
ATOM 4519 O O . ALA B 1 255 ? -4.477 29.219 9.914 1 88.06 255 ALA B O 1
ATOM 4520 N N . ALA B 1 256 ? -5.926 30.266 8.641 1 87.5 256 ALA B N 1
ATOM 4521 C CA . ALA B 1 256 ? -5.188 30.016 7.41 1 87.5 256 ALA B CA 1
ATOM 4522 C C . ALA B 1 256 ? -3.871 30.781 7.387 1 87.5 256 ALA B C 1
ATOM 4524 O O . ALA B 1 256 ? -2.838 30.266 6.973 1 87.5 256 ALA B O 1
ATOM 4525 N N . ARG B 1 257 ? -3.924 32 7.762 1 83.62 257 ARG B N 1
ATOM 4526 C CA . ARG B 1 257 ? -2.75 32.875 7.754 1 83.62 257 ARG B CA 1
ATOM 4527 C C . ARG B 1 257 ? -1.694 32.375 8.734 1 83.62 257 ARG B C 1
ATOM 4529 O O . ARG B 1 257 ? -0.495 32.5 8.477 1 83.62 257 ARG B O 1
ATOM 4536 N N . ARG B 1 258 ? -2.117 31.859 9.773 1 80.94 258 ARG B N 1
ATOM 4537 C CA . ARG B 1 258 ? -1.215 31.391 10.82 1 80.94 258 ARG B CA 1
ATOM 4538 C C . ARG B 1 258 ? -0.256 30.328 10.273 1 80.94 258 ARG B C 1
ATOM 4540 O O . ARG B 1 258 ? 0.904 30.266 10.688 1 80.94 258 ARG B O 1
ATOM 4547 N N . VAL B 1 259 ? -0.755 29.609 9.297 1 80.81 259 VAL B N 1
ATOM 4548 C CA . VAL B 1 259 ? 0.074 28.5 8.836 1 80.81 259 VAL B CA 1
ATOM 4549 C C . VAL B 1 259 ? 0.567 28.781 7.418 1 80.81 259 VAL B C 1
ATOM 4551 O O . VAL B 1 259 ? 1.255 27.953 6.82 1 80.81 259 VAL B O 1
ATOM 4554 N N . GLY B 1 260 ? 0.303 29.859 6.832 1 79.88 260 GLY B N 1
ATOM 4555 C CA . GLY B 1 260 ? 0.797 30.281 5.527 1 79.88 260 GLY B CA 1
ATOM 4556 C C . GLY B 1 260 ? 0.186 29.484 4.387 1 79.88 260 GLY B C 1
ATOM 4557 O O . GLY B 1 260 ? 0.9 29.016 3.494 1 79.88 260 GLY B O 1
ATOM 4558 N N . ILE B 1 261 ? -1.102 29.297 4.41 1 77.12 261 ILE B N 1
ATOM 4559 C CA . ILE B 1 261 ? -1.81 28.5 3.42 1 77.12 261 ILE B CA 1
ATOM 4560 C C . ILE B 1 261 ? -1.696 29.156 2.045 1 77.12 261 ILE B C 1
ATOM 4562 O O . ILE B 1 261 ? -1.546 28.469 1.032 1 77.12 261 ILE B O 1
ATOM 4566 N N . ASP B 1 262 ? -1.798 30.438 2.01 1 72.25 262 ASP B N 1
ATOM 4567 C CA . ASP B 1 262 ? -1.683 31.156 0.742 1 72.25 262 ASP B CA 1
ATOM 4568 C C . ASP B 1 262 ? -0.355 30.844 0.055 1 72.25 262 ASP B C 1
ATOM 4570 O O . ASP B 1 262 ? -0.305 30.672 -1.165 1 72.25 262 ASP B O 1
ATOM 4574 N N . ARG B 1 263 ? 0.638 30.781 0.836 1 70.62 263 ARG B N 1
ATOM 4575 C CA . ARG B 1 263 ? 1.955 30.469 0.297 1 70.62 263 ARG B CA 1
ATOM 4576 C C . ARG B 1 263 ? 1.996 29.031 -0.227 1 70.62 263 ARG B C 1
ATOM 4578 O O . ARG B 1 263 ? 2.684 28.75 -1.209 1 70.62 263 ARG B O 1
ATOM 4585 N N . ALA B 1 264 ? 1.287 28.234 0.437 1 73.38 264 ALA B N 1
ATOM 4586 C CA . ALA B 1 264 ? 1.257 26.844 0.032 1 73.38 264 ALA B CA 1
ATOM 4587 C C . ALA B 1 264 ? 0.641 26.688 -1.354 1 73.38 264 ALA B C 1
ATOM 4589 O O . ALA B 1 264 ? 1.145 25.922 -2.182 1 73.38 264 ALA B O 1
ATOM 4590 N N . ILE B 1 265 ? -0.373 27.375 -1.599 1 68.88 265 ILE B N 1
ATOM 4591 C CA . ILE B 1 265 ? -1.086 27.312 -2.869 1 68.88 265 ILE B CA 1
ATOM 4592 C C . ILE B 1 265 ? -0.202 27.859 -3.984 1 68.88 265 ILE B C 1
ATOM 4594 O O . ILE B 1 265 ? -0.137 27.297 -5.074 1 68.88 265 ILE B O 1
ATOM 4598 N N . SER B 1 266 ? 0.464 28.906 -3.646 1 63.78 266 SER B N 1
ATOM 4599 C CA . SER B 1 266 ? 1.323 29.547 -4.637 1 63.78 266 SER B CA 1
ATOM 4600 C C . SER B 1 266 ? 2.486 28.641 -5.027 1 63.78 266 SER B C 1
ATOM 4602 O O . SER B 1 266 ? 2.977 28.688 -6.156 1 63.78 266 SER B O 1
ATOM 4604 N N . ALA B 1 267 ? 2.879 27.75 -4.191 1 61.91 267 ALA B N 1
ATOM 4605 C CA . ALA B 1 267 ? 4.035 26.891 -4.406 1 61.91 267 ALA B CA 1
ATOM 4606 C C . ALA B 1 267 ? 3.65 25.656 -5.207 1 61.91 267 ALA B C 1
ATOM 4608 O O . ALA B 1 267 ? 4.516 24.953 -5.742 1 61.91 267 ALA B O 1
ATOM 4609 N N . LEU B 1 268 ? 2.42 25.094 -5.328 1 62.69 268 LEU B N 1
ATOM 4610 C CA . LEU B 1 268 ? 1.936 23.891 -5.984 1 62.69 268 LEU B CA 1
ATOM 4611 C C . LEU B 1 268 ? 2.402 23.828 -7.434 1 62.69 268 LEU B C 1
ATOM 4613 O O . LEU B 1 268 ? 2.586 22.75 -7.992 1 62.69 268 LEU B O 1
ATOM 4617 N N . GLY B 1 269 ? 2.871 24.922 -7.988 1 54.22 269 GLY B N 1
ATOM 4618 C CA . GLY B 1 269 ? 3.301 24.969 -9.375 1 54.22 269 GLY B CA 1
ATOM 4619 C C . GLY B 1 269 ? 4.805 25.078 -9.531 1 54.22 269 GLY B C 1
ATOM 4620 O O . GLY B 1 269 ? 5.328 25.016 -10.648 1 54.22 269 GLY B O 1
ATOM 4621 N N . ALA B 1 270 ? 5.465 25.312 -8.406 1 51.62 270 ALA B N 1
ATOM 4622 C CA . ALA B 1 270 ? 6.918 25.453 -8.438 1 51.62 270 ALA B CA 1
ATOM 4623 C C . ALA B 1 270 ? 7.605 24.094 -8.383 1 51.62 270 ALA B C 1
ATOM 4625 O O . ALA B 1 270 ? 7.031 23.125 -7.883 1 51.62 270 ALA B O 1
ATOM 4626 N N . ALA B 1 271 ? 8.641 23.891 -9.289 1 48.38 271 ALA B N 1
ATOM 4627 C CA . ALA B 1 271 ? 9.438 22.656 -9.328 1 48.38 271 ALA B CA 1
ATOM 4628 C C . ALA B 1 271 ? 9.742 22.156 -7.922 1 48.38 271 ALA B C 1
ATOM 4630 O O . ALA B 1 271 ? 9.922 22.953 -6.996 1 48.38 271 ALA B O 1
ATOM 4631 N N . PRO B 1 272 ? 9.406 20.812 -7.688 1 49.09 272 PRO B N 1
ATOM 4632 C CA . PRO B 1 272 ? 9.68 20.25 -6.359 1 49.09 272 PRO B CA 1
ATOM 4633 C C . PRO B 1 272 ? 11.023 20.703 -5.793 1 49.09 272 PRO B C 1
ATOM 4635 O O . PRO B 1 272 ? 11.969 20.922 -6.551 1 49.09 272 PRO B O 1
ATOM 4638 N N . GLN B 1 273 ? 11.094 21.297 -4.723 1 45.41 273 GLN B N 1
ATOM 4639 C CA . GLN B 1 273 ? 12.359 21.641 -4.078 1 45.41 273 GLN B CA 1
ATOM 4640 C C . GLN B 1 273 ? 13.344 20.484 -4.152 1 45.41 273 GLN B C 1
ATOM 4642 O O . GLN B 1 273 ? 12.938 19.312 -4.25 1 45.41 273 GLN B O 1
ATOM 4647 N N . GLN B 1 274 ? 14.742 20.766 -4.375 1 45.41 274 GLN B N 1
ATOM 4648 C CA . GLN B 1 274 ? 15.977 20.062 -4.719 1 45.41 274 GLN B CA 1
ATOM 4649 C C . GLN B 1 274 ? 16.047 18.703 -4.027 1 45.41 274 GLN B C 1
ATOM 4651 O O . GLN B 1 274 ? 16.766 17.812 -4.48 1 45.41 274 GLN B O 1
ATOM 4656 N N . GLY B 1 275 ? 15.414 18.406 -2.961 1 45.59 275 GLY B N 1
ATOM 4657 C CA . GLY B 1 275 ? 15.922 17.312 -2.148 1 45.59 275 GLY B CA 1
ATOM 4658 C C . GLY B 1 275 ? 15.258 15.984 -2.461 1 45.59 275 GLY B C 1
ATOM 4659 O O . GLY B 1 275 ? 15.773 14.93 -2.098 1 45.59 275 GLY B O 1
ATOM 4660 N N . HIS B 1 276 ? 14.094 15.914 -2.791 1 48.81 276 HIS B N 1
ATOM 4661 C CA . HIS B 1 276 ? 13.492 14.594 -2.965 1 48.81 276 HIS B CA 1
ATOM 4662 C C . HIS B 1 276 ? 13.531 14.164 -4.426 1 48.81 276 HIS B C 1
ATOM 4664 O O . HIS B 1 276 ? 12.922 14.812 -5.285 1 48.81 276 HIS B O 1
ATOM 4670 N N . HIS B 1 277 ? 14.57 13.438 -4.734 1 51.81 277 HIS B N 1
ATOM 4671 C CA . HIS B 1 277 ? 14.656 12.875 -6.078 1 51.81 277 HIS B CA 1
ATOM 4672 C C . HIS B 1 277 ? 13.547 11.852 -6.312 1 51.81 277 HIS B C 1
ATOM 4674 O O . HIS B 1 277 ? 13.242 11.047 -5.43 1 51.81 277 HIS B O 1
ATOM 4680 N N . SER B 1 278 ? 12.859 12.125 -7.34 1 57.34 278 SER B N 1
ATOM 4681 C CA . SER B 1 278 ? 11.906 11.109 -7.773 1 57.34 278 SER B CA 1
ATOM 4682 C C . SER B 1 278 ? 12.562 9.742 -7.867 1 57.34 278 SER B C 1
ATOM 4684 O O . SER B 1 278 ? 13.789 9.633 -7.91 1 57.34 278 SER B O 1
ATOM 4686 N N . LEU B 1 279 ? 11.758 8.734 -7.602 1 58.94 279 LEU B N 1
ATOM 4687 C CA . LEU B 1 279 ? 12.305 7.395 -7.816 1 58.94 279 LEU B CA 1
ATOM 4688 C C . LEU B 1 279 ? 13.062 7.32 -9.141 1 58.94 279 LEU B C 1
ATOM 4690 O O . LEU B 1 279 ? 14.148 6.738 -9.203 1 58.94 279 LEU B O 1
ATOM 4694 N N . ALA B 1 280 ? 12.398 7.949 -10.141 1 56.59 280 ALA B N 1
ATOM 4695 C CA . ALA B 1 280 ? 13.062 7.965 -11.445 1 56.59 280 ALA B CA 1
ATOM 4696 C C . ALA B 1 280 ? 14.438 8.617 -11.352 1 56.59 280 ALA B C 1
ATOM 4698 O O . ALA B 1 280 ? 15.414 8.109 -11.906 1 56.59 280 ALA B O 1
ATOM 4699 N N . ASP B 1 281 ? 14.438 9.703 -10.609 1 58.69 281 ASP B N 1
ATOM 4700 C CA . ASP B 1 281 ? 15.711 10.398 -10.43 1 58.69 281 ASP B CA 1
ATOM 4701 C C . ASP B 1 281 ? 16.734 9.508 -9.727 1 58.69 281 ASP B C 1
ATOM 4703 O O . ASP B 1 281 ? 17.906 9.477 -10.109 1 58.69 281 ASP B O 1
ATOM 4707 N N . VAL B 1 282 ? 16.25 8.867 -8.742 1 58.56 282 VAL B N 1
ATOM 4708 C CA . VAL B 1 282 ? 17.141 8.016 -7.953 1 58.56 282 VAL B CA 1
ATOM 4709 C C . VAL B 1 282 ? 17.609 6.836 -8.797 1 58.56 282 VAL B C 1
ATOM 4711 O O . VAL B 1 282 ? 18.797 6.508 -8.812 1 58.56 282 VAL B O 1
ATOM 4714 N N . VAL B 1 283 ? 16.672 6.332 -9.453 1 58.44 283 VAL B N 1
ATOM 4715 C CA . VAL B 1 283 ? 17 5.18 -10.281 1 58.44 283 VAL B CA 1
ATOM 4716 C C . VAL B 1 283 ? 17.969 5.598 -11.391 1 58.44 283 VAL B C 1
ATOM 4718 O O . VAL B 1 283 ? 18.953 4.902 -11.664 1 58.44 283 VAL B O 1
ATOM 4721 N N . PHE B 1 284 ? 17.594 6.695 -11.938 1 55.62 284 PHE B N 1
ATOM 4722 C CA . PHE B 1 284 ? 18.484 7.215 -12.969 1 55.62 284 PHE B CA 1
ATOM 4723 C C . PHE B 1 284 ? 19.875 7.449 -12.422 1 55.62 284 PHE B C 1
ATOM 4725 O O . PHE B 1 284 ? 20.875 7.117 -13.07 1 55.62 284 PHE B O 1
ATOM 4732 N N . GLY B 1 285 ? 19.953 8.055 -11.336 1 54.62 285 GLY B N 1
ATOM 4733 C CA . GLY B 1 285 ? 21.25 8.25 -10.703 1 54.62 285 GLY B CA 1
ATOM 4734 C C . GLY B 1 285 ? 21.984 6.957 -10.445 1 54.62 285 GLY B C 1
ATOM 4735 O O . GLY B 1 285 ? 23.203 6.883 -10.633 1 54.62 285 GLY B O 1
ATOM 4736 N N . LEU B 1 286 ? 21.234 6.031 -10.078 1 55.31 286 LEU B N 1
ATOM 4737 C CA . LEU B 1 286 ? 21.828 4.719 -9.844 1 55.31 286 LEU B CA 1
ATOM 4738 C C . LEU B 1 286 ? 22.359 4.125 -11.141 1 55.31 286 LEU B C 1
ATOM 4740 O O . LEU B 1 286 ? 23.453 3.545 -11.156 1 55.31 286 LEU B O 1
ATOM 4744 N N . VAL B 1 287 ? 21.531 4.262 -12.109 1 53.44 287 VAL B N 1
ATOM 4745 C CA . VAL B 1 287 ? 21.938 3.752 -13.414 1 53.44 287 VAL B CA 1
ATOM 4746 C C . VAL B 1 287 ? 23.203 4.484 -13.891 1 53.44 287 VAL B C 1
ATOM 4748 O O . VAL B 1 287 ? 24.141 3.857 -14.383 1 53.44 287 VAL B O 1
ATOM 4751 N N . GLN B 1 288 ? 23.156 5.73 -13.852 1 52.66 288 GLN B N 1
ATOM 4752 C CA . GLN B 1 288 ? 24.312 6.523 -14.258 1 52.66 288 GLN B CA 1
ATOM 4753 C C . GLN B 1 288 ? 25.562 6.129 -13.469 1 52.66 288 GLN B C 1
ATOM 4755 O O . GLN B 1 288 ? 26.656 6.031 -14.031 1 52.66 288 GLN B O 1
ATOM 4760 N N . ALA B 1 289 ? 25.375 5.875 -12.25 1 52.84 289 ALA B N 1
ATOM 4761 C CA . ALA B 1 289 ? 26.484 5.461 -11.398 1 52.84 289 ALA B CA 1
ATOM 4762 C C . ALA B 1 289 ? 27.016 4.094 -11.82 1 52.84 289 ALA B C 1
ATOM 4764 O O . ALA B 1 289 ? 28.234 3.857 -11.797 1 52.84 289 ALA B O 1
ATOM 4765 N N . SER B 1 290 ? 26.078 3.324 -12.211 1 52.16 290 SER B N 1
ATOM 4766 C CA . SER B 1 290 ? 26.469 1.995 -12.664 1 52.16 290 SER B CA 1
ATOM 4767 C C . SER B 1 290 ? 27.25 2.068 -13.977 1 52.16 290 SER B C 1
ATOM 4769 O O . SER B 1 290 ? 28.203 1.312 -14.18 1 52.16 290 SER B O 1
ATOM 4771 N N . HIS B 1 291 ? 26.734 2.887 -14.812 1 52.62 291 HIS B N 1
ATOM 4772 C CA . HIS B 1 291 ? 27.422 3.062 -16.094 1 52.62 291 HIS B CA 1
ATOM 4773 C C . HIS B 1 291 ? 28.812 3.65 -15.898 1 52.62 291 HIS B C 1
ATOM 4775 O O . HIS B 1 291 ? 29.75 3.281 -16.609 1 52.62 291 HIS B O 1
ATOM 4781 N N . ARG B 1 292 ? 28.844 4.512 -15.023 1 50.25 292 ARG B N 1
ATOM 4782 C CA . ARG B 1 292 ? 30.156 5.078 -14.727 1 50.25 292 ARG B CA 1
ATOM 4783 C C . ARG B 1 292 ? 31.094 4.02 -14.172 1 50.25 292 ARG B C 1
ATOM 4785 O O . ARG B 1 292 ? 32.281 3.994 -14.508 1 50.25 292 ARG B O 1
ATOM 4792 N N . HIS B 1 293 ? 30.609 3.16 -13.508 1 48.97 293 HIS B N 1
ATOM 4793 C CA . HIS B 1 293 ? 31.406 2.074 -12.945 1 48.97 293 HIS B CA 1
ATOM 4794 C C . HIS B 1 293 ? 31.828 1.081 -14.023 1 48.97 293 HIS B C 1
ATOM 4796 O O . HIS B 1 293 ? 32.969 0.59 -14.008 1 48.97 293 HIS B O 1
ATOM 4802 N N . LYS B 1 294 ? 30.938 0.784 -14.805 1 49 294 LYS B N 1
ATOM 4803 C CA . LYS B 1 294 ? 31.281 -0.118 -15.898 1 49 294 LYS B CA 1
ATOM 4804 C C . LYS B 1 294 ? 32.375 0.486 -16.797 1 49 294 LYS B C 1
ATOM 4806 O O . LYS B 1 294 ? 33.25 -0.228 -17.281 1 49 294 LYS B O 1
ATOM 4811 N N . ARG B 1 295 ? 32.281 1.687 -16.953 1 48.53 295 ARG B N 1
ATOM 4812 C CA . ARG B 1 295 ? 33.312 2.363 -17.734 1 48.53 295 ARG B CA 1
ATOM 4813 C C . ARG B 1 295 ? 34.656 2.289 -17.031 1 48.53 295 ARG B C 1
ATOM 4815 O O . ARG B 1 295 ? 35.688 2.113 -17.688 1 48.53 295 ARG B O 1
ATOM 4822 N N . TYR B 1 296 ? 34.594 2.295 -15.812 1 43.22 296 TYR B N 1
ATOM 4823 C CA . TYR B 1 296 ? 35.812 2.217 -15.062 1 43.22 296 TYR B CA 1
ATOM 4824 C C . TYR B 1 296 ? 36.375 0.8 -15.078 1 43.22 296 TYR B C 1
ATOM 4826 O O . TYR B 1 296 ? 37.594 0.608 -15.141 1 43.22 296 TYR B O 1
ATOM 4834 N N . GLU B 1 297 ? 35.5 -0.093 -15.047 1 47.81 297 GLU B N 1
ATOM 4835 C CA . GLU B 1 297 ? 35.938 -1.48 -15.164 1 47.81 297 GLU B CA 1
ATOM 4836 C C . GLU B 1 297 ? 36.562 -1.75 -16.531 1 47.81 297 GLU B C 1
ATOM 4838 O O . GLU B 1 297 ? 37.562 -2.434 -16.625 1 47.81 297 GLU B O 1
ATOM 4843 N N . THR B 1 298 ? 35.938 -1.238 -17.484 1 48.38 298 THR B N 1
ATOM 4844 C CA . THR B 1 298 ? 36.469 -1.438 -18.828 1 48.38 298 THR B CA 1
ATOM 4845 C C . THR B 1 298 ? 37.781 -0.704 -19.031 1 48.38 298 THR B C 1
ATOM 4847 O O . THR B 1 298 ? 38.688 -1.218 -19.688 1 48.38 298 THR B O 1
ATOM 4850 N N . THR B 1 299 ? 37.875 0.385 -18.438 1 47.34 299 THR B N 1
ATOM 4851 C CA . THR B 1 299 ? 39.125 1.139 -18.578 1 47.34 299 THR B CA 1
ATOM 4852 C C . THR B 1 299 ? 40.25 0.455 -17.797 1 47.34 299 THR B C 1
ATOM 4854 O O . THR B 1 299 ? 41.406 0.459 -18.25 1 47.34 299 THR B O 1
ATOM 4857 N N . GLU B 1 300 ? 39.938 -0.176 -16.797 1 48.38 300 GLU B N 1
ATOM 4858 C CA . GLU B 1 300 ? 40.969 -0.895 -16.031 1 48.38 300 GLU B CA 1
ATOM 4859 C C . GLU B 1 300 ? 41.344 -2.197 -16.719 1 48.38 300 GLU B C 1
ATOM 4861 O O . GLU B 1 300 ? 42.531 -2.59 -16.688 1 48.38 300 GLU B O 1
ATOM 4866 N N . GLU B 1 301 ? 40.438 -2.791 -17.312 1 50.25 301 GLU B N 1
ATOM 4867 C CA . GLU B 1 301 ? 40.75 -3.975 -18.109 1 50.25 301 GLU B CA 1
ATOM 4868 C C . GLU B 1 301 ? 41.625 -3.615 -19.312 1 50.25 301 GLU B C 1
ATOM 4870 O O . GLU B 1 301 ? 42.531 -4.348 -19.656 1 50.25 301 GLU B O 1
ATOM 4875 N N . GLU B 1 302 ? 41.344 -2.557 -19.875 1 51.5 302 GLU B N 1
ATOM 4876 C CA . GLU B 1 302 ? 42.125 -2.092 -21 1 51.5 302 GLU B CA 1
ATOM 4877 C C . GLU B 1 302 ? 43.531 -1.671 -20.562 1 51.5 302 GLU B C 1
ATOM 4879 O O . GLU B 1 302 ? 44.531 -1.937 -21.266 1 51.5 302 GLU B O 1
ATOM 4884 N N . LYS B 1 303 ? 43.656 -1.17 -19.406 1 51.81 303 LYS B N 1
ATOM 4885 C CA . LYS B 1 303 ? 44.969 -0.781 -18.891 1 51.81 303 LYS B CA 1
ATOM 4886 C C . LYS B 1 303 ? 45.75 -1.999 -18.422 1 51.81 303 LYS B C 1
ATOM 4888 O O . LYS B 1 303 ? 46.969 -2.072 -18.625 1 51.81 303 LYS B O 1
ATOM 4893 N N . ALA B 1 304 ? 45.031 -2.883 -17.859 1 48.97 304 ALA B N 1
ATOM 4894 C CA . ALA B 1 304 ? 45.656 -4.133 -17.438 1 48.97 304 ALA B CA 1
ATOM 4895 C C . ALA B 1 304 ? 46.156 -4.93 -18.641 1 48.97 304 ALA B C 1
ATOM 4897 O O . ALA B 1 304 ? 47.25 -5.527 -18.594 1 48.97 304 ALA B O 1
ATOM 4898 N N . TYR B 1 305 ? 45.469 -4.809 -19.656 1 51.28 305 TYR B N 1
ATOM 4899 C CA . TYR B 1 305 ? 45.906 -5.438 -20.906 1 51.28 305 TYR B CA 1
ATOM 4900 C C . TYR B 1 305 ? 47.094 -4.727 -21.5 1 51.28 305 TYR B C 1
ATOM 4902 O O . TYR B 1 305 ? 48 -5.371 -22.031 1 51.28 305 TYR B O 1
ATOM 4910 N N . HIS B 1 306 ? 47.094 -3.467 -21.344 1 51.56 306 HIS B N 1
ATOM 4911 C CA . HIS B 1 306 ? 48.219 -2.715 -21.891 1 51.56 306 HIS B CA 1
ATOM 4912 C C . HIS B 1 306 ? 49.469 -2.908 -21.031 1 51.56 306 HIS B C 1
ATOM 4914 O O . HIS B 1 306 ? 50.594 -2.969 -21.547 1 51.56 306 HIS B O 1
ATOM 4920 N N . ASN B 1 307 ? 49.312 -2.98 -19.766 1 49.53 307 ASN B N 1
ATOM 4921 C CA . ASN B 1 307 ? 50.438 -3.199 -18.875 1 49.53 307 ASN B CA 1
ATOM 4922 C C . ASN B 1 307 ? 50.969 -4.625 -18.984 1 49.53 307 ASN B C 1
ATOM 4924 O O . ASN B 1 307 ? 52.188 -4.855 -18.891 1 49.53 307 ASN B O 1
ATOM 4928 N N . ASN B 1 308 ? 50.188 -5.527 -19.203 1 48.5 308 ASN B N 1
ATOM 4929 C CA . ASN B 1 308 ? 50.594 -6.902 -19.422 1 48.5 308 ASN B CA 1
ATOM 4930 C C . ASN B 1 308 ? 51.25 -7.07 -20.797 1 48.5 308 ASN B C 1
ATOM 4932 O O . ASN B 1 308 ? 52.156 -7.883 -20.969 1 48.5 308 ASN B O 1
ATOM 4936 N N . ALA B 1 309 ? 50.875 -6.328 -21.734 1 52.31 309 ALA B N 1
ATOM 4937 C CA . ALA B 1 309 ? 51.469 -6.367 -23.078 1 52.31 309 ALA B CA 1
ATOM 4938 C C . ALA B 1 309 ? 52.875 -5.766 -23.078 1 52.31 309 ALA B C 1
ATOM 4940 O O . ALA B 1 309 ? 53.75 -6.234 -23.797 1 52.31 309 ALA B O 1
ATOM 4941 N N . PHE B 1 310 ? 53.125 -4.77 -22.25 1 50.56 310 PHE B N 1
ATOM 4942 C CA . PHE B 1 310 ? 54.438 -4.148 -22.172 1 50.56 310 PHE B CA 1
ATOM 4943 C C . PHE B 1 310 ? 55.406 -5.023 -21.391 1 50.56 310 PHE B C 1
ATOM 4945 O O . PHE B 1 310 ? 56.625 -4.945 -21.594 1 50.56 310 PHE B O 1
ATOM 4952 N N . SER B 1 311 ? 54.906 -5.891 -20.531 1 50 311 SER B N 1
ATOM 4953 C CA . SER B 1 311 ? 55.812 -6.77 -19.797 1 50 311 SER B CA 1
ATOM 4954 C C . SER B 1 311 ? 56.312 -7.895 -20.688 1 50 311 SER B C 1
ATOM 4956 O O . SER B 1 311 ? 57.344 -8.508 -20.391 1 50 311 SER B O 1
ATOM 4958 N N . SER B 1 312 ? 55.562 -8.266 -21.734 1 49.16 312 SER B N 1
ATOM 4959 C CA . SER B 1 312 ? 56.031 -9.359 -22.578 1 49.16 312 SER B CA 1
ATOM 4960 C C . SER B 1 312 ? 57.094 -8.891 -23.562 1 49.16 312 SER B C 1
ATOM 4962 O O . SER B 1 312 ? 57.688 -9.703 -24.266 1 49.16 312 SER B O 1
ATOM 4964 N N . VAL B 1 313 ? 57.156 -7.609 -23.812 1 50.06 313 VAL B N 1
ATOM 4965 C CA . VAL B 1 313 ? 58.156 -7.215 -24.797 1 50.06 313 VAL B CA 1
ATOM 4966 C C . VAL B 1 313 ? 59.531 -7.121 -24.156 1 50.06 313 VAL B C 1
ATOM 4968 O O . VAL B 1 313 ? 60.562 -7.121 -24.844 1 50.06 313 VAL B O 1
ATOM 4971 N N . ASN B 1 314 ? 59.594 -6.84 -22.875 1 42.72 314 ASN B N 1
ATOM 4972 C CA . ASN B 1 314 ? 60.938 -6.676 -22.328 1 42.72 314 ASN B CA 1
ATOM 4973 C C . ASN B 1 314 ? 61.562 -8.016 -21.938 1 42.72 314 ASN B C 1
ATOM 4975 O O . ASN B 1 314 ? 62.656 -8.062 -21.375 1 42.72 314 ASN B O 1
ATOM 4979 N N . ASN B 1 315 ? 60.75 -9.18 -22.156 1 36.34 315 ASN B N 1
ATOM 4980 C CA . ASN B 1 315 ? 61.625 -10.352 -22.125 1 36.34 315 ASN B CA 1
ATOM 4981 C C . ASN B 1 315 ? 62.125 -10.703 -23.531 1 36.34 315 ASN B C 1
ATOM 4983 O O . ASN B 1 315 ? 61.375 -10.695 -24.484 1 36.34 315 ASN B O 1
#

Sequence (630 aa):
EFTTKLDFLRKLQAIEEVKGMQNLQNHNYQLLRNILPEHVAQHYLGQNKNHEELYSQAHSCVGIMFASIVNFSSCYSHLDEHEQVIKSLRLLNEIIFDIDNLISQERFRCLEKIKTIGSTYMAASGLTPHNAVYPENSKSHLCMLAHLALLLKRVIADVNVHSGKDFKLRIGLAYGPVVAGVIGAKKPQYDIWGLAVNLASRMDSTGMPDTIQVPEDLYNVLKTRGFTFKYRDVTCVKGIGKLKTYYLTGCTEEAARRVGIDRAISALGAAPQQGHHSLADVVFGLVQASHRHKRYETTEEEKAYHNNAFSSVNNEFTTKLDFLRKLQAIEEVKGMQNLQNHNYQLLRNILPEHVAQHYLGQNKNHEELYSQAHSCVGIMFASIVNFSSCYSHLDEHEQVIKSLRLLNEIIFDIDNLISQERFRCLEKIKTIGSTYMAASGLTPHNAVYPENSKSHLCMLAHLALLLKRVIADVNVHSGKDFKLRIGLAYGPVVAGVIGAKKPQYDIWGLAVNLASRMDSTGMPDTIQVPEDLYNVLKTRGFTFKYRDVTCVKGIGKLKTYYLTGCTEEAARRVGIDRAISALGAAPQQGHHSLADVVFGLVQASHRHKRYETTEEEKAYHNNAFSSVNN

Secondary structure (DSSP, 8-state):
-HHHHHHHHHHHHHHHHHHHHHHHHHHHHHHHHHHS-HHHHHHHHSSSS-TT---EEEEEEEEEEEEEETTSGGGGSSTT-HHHHHHHHHHHHHHHHHHHHHHTSGGGTTEEEEEEETTEEEEEES-SGGGGGS-TT-THHHHHHHHHHHHHHHHHHHHHHHH-----EEEEEEEEEEEEEEE-SSS-EEEEESHHHHHHHHHHHTS-TTEEEEEHHHHHHHGGGTEEEEEEEEEEETTTEEEEEEEEEEE-HHHHHHHTHHHHHHHTTS---TT---HHHHHHHHHHHHHHHHHHHHHHHHHHHHHHHHHTT--/-HHHHHHHHHHHHHHHHHHHHHHHHHHHHHHHHHHS-HHHHHHHHSSSS-TTPPPEEEEEEEEEEEEEETTSGGGGSSTT-HHHHHHHHHHHHHHHHHHHHHHTSGGGTTEEEEEEETTEEEEEES-SGGGGGS-TT-THHHHHHHHHHHHHHHHHHHHHHHH-----EEEEEEEEEEEEEEE-SSS-EEEEESHHHHHHHHHHHTS-TTEEEEEHHHHHHHGGGTEEEEEEEEEEETTTEEEEEEEEEEE-HHHHHHHTHHHHHHHTTS---TT---HHHHHHHHHHHHHHHHHHHHHHHHHHHHHHHHHTT--

Organism: Ciona savignyi (NCBI:txid51511)

Radius of gyration: 27.32 Å; Cα contacts (8 Å, |Δi|>4): 1027; chains: 2; bounding box: 88×69×50 Å

Solvent-accessible surface area (backbone atoms only — not comparable to full-atom values): 33121 Å² total; per-residue (Å²): 109,69,68,58,50,53,49,48,51,45,48,49,50,48,48,49,46,49,50,48,38,50,49,38,50,50,37,35,49,52,48,43,49,34,53,25,58,62,72,56,46,48,56,52,42,46,79,87,60,70,69,80,59,67,56,68,46,78,41,76,60,29,30,34,38,29,37,28,46,73,60,52,66,66,54,29,58,68,55,88,33,64,64,45,42,50,52,45,47,52,52,50,32,51,53,42,31,51,50,40,51,51,47,65,35,74,85,32,61,45,43,41,80,54,48,71,58,89,62,25,45,31,34,34,16,50,78,51,72,73,40,59,78,38,56,90,89,48,69,58,44,46,52,53,50,52,51,48,57,59,48,48,55,53,54,45,52,54,50,20,70,76,68,74,50,82,70,34,43,18,24,4,34,29,56,30,44,33,38,35,32,51,39,47,48,61,50,49,39,50,46,73,44,44,65,27,53,53,48,4,46,46,27,22,75,71,40,46,78,69,36,33,21,29,38,51,73,51,45,65,58,40,54,80,58,40,39,37,73,43,85,68,50,76,45,77,39,91,88,77,40,79,40,51,30,29,30,57,74,49,62,39,70,67,47,40,57,74,63,43,48,70,58,53,61,68,44,71,79,49,76,73,68,90,77,72,61,34,63,49,49,40,35,37,50,47,32,53,51,49,52,52,46,49,52,49,50,50,51,48,52,53,47,52,50,52,55,55,53,57,58,62,65,78,102,110,68,67,56,50,51,49,49,51,46,49,49,49,48,48,49,47,48,50,49,38,49,49,37,49,51,38,36,50,51,49,44,49,33,56,26,59,64,73,55,48,48,57,53,44,46,80,86,60,68,68,79,59,66,55,68,46,78,42,75,60,29,29,33,36,29,37,28,47,72,61,52,67,67,54,31,57,69,54,87,33,64,64,45,41,51,52,46,49,50,51,50,32,51,52,43,30,48,49,40,52,52,47,65,35,76,87,32,61,45,44,40,80,56,48,69,58,90,61,24,46,30,34,34,16,48,78,50,71,72,40,58,76,39,57,90,86,46,68,57,42,47,52,52,50,51,50,48,56,59,48,48,57,52,54,46,53,54,49,21,69,76,67,73,50,82,70,35,44,17,24,4,36,28,55,31,43,33,39,33,32,50,40,46,48,60,52,48,40,53,46,72,44,44,63,27,53,53,50,4,46,46,26,22,74,70,40,46,80,69,34,34,21,28,39,50,72,50,45,65,58,40,53,80,60,41,39,38,72,43,83,68,49,74,47,78,38,90,87,76,41,80,40,49,29,28,30,56,74,50,63,38,69,67,49,40,58,75,64,43,48,69,59,51,61,67,45,71,77,52,76,73,67,92,75,71,61,34,61,49,49,40,35,38,50,48,31,53,50,47,51,52,46,51,51,48,50,50,51,48,52,53,46,52,50,50,55,55,53,56,58,59,64,78,101

Nearest PDB structures (foldseek):
  1cul-assembly1_B  TM=9.300E-01  e=6.421E-26  Rattus norvegicus
  1u0h-assembly1_B  TM=9.454E-01  e=1.948E-24  Rattus norvegicus
  3c16-assembly1_B  TM=9.522E-01  e=4.364E-24  Rattus norvegicus
  8sl4-assembly1_B  TM=8.669E-01  e=3.222E-25  Homo sapiens
  3maa-assembly1_B  TM=9.341E-01  e=3.178E-23  Rattus norvegicus

Foldseek 3Di:
DVVVVVVVVVVVVVVVVVVLVVLVVVLVLLVVVVFDPPVVSVVCVDPDDDNPDWDKDKDFKKKKKKKAFPCLVVQCVVVVPVVSNVVSVVLLVVLVVLLVLLCPDPLNVQKDFQDDDVSITMMMGDPDPVCVVPPSPDCVNVLSVVLSVVVSLVSVVVSCVVVVDDTWMQMFMFMGMWMWTWDDPPSIGIDIDDPRNQRRVQQRVPTDTNWYKYWPVSCVVCVVQFWDWDWDAWDQTPPPGITTMITTDGGDPVSCVVSVSVVSNVCSPPDRPPPNQDPCRSVVSVVVSVVVVVVVVVVVVVVVVVVVVVVVVVD/DVVVVVVVVVVVVVVVVVVLVVLVVLLVLLVVVVFDPPVVSVVCVDPDDDNPDWDKDKDFKKKKKKKAFPCLVVQCVVVPPVVSNVVSVVLLVVLVVLLVLLCPDPLNVQKDFQDDDVSITMMMGDPDPVCVVPPSPDCVNVLSVLLSVVVSLVSVVVSCVVVVDDTWMQMFMFMGMWMWTWDDPPSIGIDIDDPRNQRRVQQRVPTDTNWYKYWPVSCVVCVVQFWDWAWDAWDQTPPPGITTMITTDGGDPVSCVVSVSVVSNVCSPPDRPPPNQDPCRSVVSVVVSVVVVVVVVVVVVVVVVVVVVVVVVVD

pLDDT: mean 75.67, std 18.22, range [36.34, 98.81]

InterPro domains:
  IPR001054 Adenylyl cyclase class-3/4/guanylyl cyclase [PF00211] (55-249)
  IPR001054 Adenylyl cyclase class-3/4/guanylyl cyclase [PS50125] (63-204)
  IPR001054 Adenylyl cyclase class-3/4/guanylyl cyclase [SM00044] (23-231)
  IPR001054 Adenylyl cyclase class-3/4/guanylyl cyclase [cd07302] (62-248)
  IPR029787 Nucleotide cyclase [G3DSA:3.30.70.1230] (47-251)
  IPR029787 Nucleotide cyclase [SSF55073] (58-248)